Protein AF-0000000067245682 (afdb_homodimer)

Solvent-accessible surface area (backbone atoms only — not comparable to full-atom values): 36539 Å² total; per-residue (Å²): 113,45,65,49,61,21,61,45,42,56,59,50,15,50,51,49,18,65,76,69,72,44,93,45,52,40,82,71,47,39,40,11,41,53,57,55,52,76,47,27,88,77,37,30,82,35,33,30,39,38,40,34,29,79,43,37,65,60,39,44,42,70,62,49,37,69,40,66,43,38,48,68,57,54,39,60,77,37,49,62,69,29,76,57,56,83,74,76,74,77,77,67,74,74,70,70,68,74,68,74,83,74,84,83,72,74,73,80,70,77,62,43,75,66,52,54,52,55,70,75,47,69,88,48,51,49,80,77,67,33,44,48,27,94,87,32,37,29,44,34,36,38,33,38,32,53,51,60,45,47,51,47,46,41,51,50,50,45,26,22,50,50,11,33,9,17,50,70,42,46,51,68,58,24,60,75,66,64,52,64,74,29,36,38,35,36,13,28,56,38,45,58,40,55,66,89,31,85,53,66,36,79,33,41,20,40,50,50,50,40,42,55,50,50,42,15,64,74,55,78,68,42,72,79,88,40,74,47,68,37,15,50,39,41,63,58,48,57,55,49,48,52,53,43,50,51,51,48,38,56,73,70,65,54,88,66,64,92,57,62,91,94,54,74,66,52,92,62,41,76,40,75,31,28,38,39,80,25,36,24,39,22,24,58,69,67,31,81,45,40,39,15,30,35,24,42,78,45,60,32,69,58,78,74,79,55,48,86,88,35,63,41,79,38,59,39,64,36,70,69,53,40,53,52,49,51,53,51,52,52,52,52,50,50,53,53,67,74,94,112,44,66,49,60,22,60,43,43,57,60,51,15,51,53,48,18,64,76,69,73,45,93,46,52,40,82,72,47,39,39,11,40,54,58,55,52,75,47,28,88,80,35,29,83,37,33,31,38,36,40,34,29,79,42,38,66,59,37,43,40,71,61,48,38,69,41,65,42,40,49,68,57,54,39,60,77,36,50,61,68,30,76,58,56,83,74,75,72,75,76,69,74,74,71,70,71,73,66,74,81,72,86,82,73,76,75,78,70,76,65,44,73,70,50,53,53,54,70,74,49,70,87,47,51,48,80,76,66,34,43,47,27,93,88,32,38,29,44,34,37,39,35,37,30,55,52,58,46,46,52,48,47,41,50,48,50,44,26,21,50,49,11,33,10,16,50,69,41,45,52,68,57,24,60,74,67,65,52,63,74,27,35,39,35,37,14,27,55,38,46,58,40,56,67,90,31,85,51,67,37,80,33,40,20,40,49,50,51,41,42,54,50,52,41,15,63,74,55,77,69,42,73,79,86,40,73,46,66,37,15,52,39,40,63,58,46,57,55,50,49,53,52,42,50,52,51,49,38,56,74,71,65,57,89,66,62,92,56,62,90,94,51,76,66,53,93,61,43,76,40,74,32,28,38,40,80,24,38,23,40,21,24,58,69,67,31,83,45,39,39,17,28,36,25,43,77,44,59,31,70,58,79,73,80,56,47,87,89,35,64,39,81,36,59,40,64,35,68,70,52,42,53,50,49,51,54,52,51,52,52,50,49,49,53,54,66,74,96

Radius of gyration: 29.74 Å; Cα contacts (8 Å, |Δi|>4): 1205; chains: 2; bounding box: 59×101×85 Å

Structure (mmCIF, N/CA/C/O backbone):
data_AF-0000000067245682-model_v1
#
loop_
_entity.id
_entity.type
_entity.pdbx_description
1 polymer 'Uncharacterized protein'
#
loop_
_atom_site.group_PDB
_atom_site.id
_atom_site.type_symbol
_atom_site.label_atom_id
_atom_site.label_alt_id
_atom_site.label_comp_id
_atom_site.label_asym_id
_atom_site.label_entity_id
_atom_site.label_seq_id
_atom_site.pdbx_PDB_ins_code
_atom_site.Cartn_x
_atom_site.Cartn_y
_atom_site.Cartn_z
_atom_site.occupancy
_atom_site.B_iso_or_equiv
_atom_site.auth_seq_id
_atom_site.auth_comp_id
_atom_site.auth_asym_id
_atom_site.auth_atom_id
_atom_site.pdbx_PDB_model_num
ATOM 1 N N . MET A 1 1 ? -4.195 25.688 9.648 1 96.44 1 MET A N 1
ATOM 2 C CA . MET A 1 1 ? -3.355 24.516 9.922 1 96.44 1 MET A CA 1
ATOM 3 C C . MET A 1 1 ? -4.008 23.25 9.398 1 96.44 1 MET A C 1
ATOM 5 O O . MET A 1 1 ? -5.18 22.984 9.688 1 96.44 1 MET A O 1
ATOM 9 N N . THR A 1 2 ? -3.344 22.531 8.523 1 95.06 2 THR A N 1
ATOM 10 C CA . THR A 1 2 ? -3.93 21.328 7.926 1 95.06 2 THR A CA 1
ATOM 11 C C . THR A 1 2 ? -2.902 20.203 7.852 1 95.06 2 THR A C 1
ATOM 13 O O . THR A 1 2 ? -1.696 20.453 7.926 1 95.06 2 THR A O 1
ATOM 16 N N . ASN A 1 3 ? -3.389 18.922 7.863 1 94.69 3 ASN A N 1
ATOM 17 C CA . ASN A 1 3 ? -2.541 17.766 7.598 1 94.69 3 ASN A CA 1
ATOM 18 C C . ASN A 1 3 ? -2.436 17.484 6.102 1 94.69 3 ASN A C 1
ATOM 20 O O . ASN A 1 3 ? -1.881 16.469 5.695 1 94.69 3 ASN A O 1
ATOM 24 N N . GLY A 1 4 ? -2.928 18.422 5.324 1 93.62 4 GLY A N 1
ATOM 25 C CA . GLY A 1 4 ? -2.703 18.406 3.887 1 93.62 4 GLY A CA 1
ATOM 26 C C . GLY A 1 4 ? -1.421 19.109 3.479 1 93.62 4 GLY A C 1
ATOM 27 O O . GLY A 1 4 ? -0.753 19.719 4.309 1 93.62 4 GLY A O 1
ATOM 28 N N . GLY A 1 5 ? -1.074 18.953 2.27 1 95.19 5 GLY A N 1
ATOM 29 C CA . GLY A 1 5 ? 0.151 19.562 1.785 1 95.19 5 GLY A CA 1
ATOM 30 C C . GLY A 1 5 ? 0.462 19.219 0.341 1 95.19 5 GLY A C 1
ATOM 31 O O . GLY A 1 5 ? -0.446 19.109 -0.486 1 95.19 5 GLY A O 1
ATOM 32 N N . GLY A 1 6 ? 1.729 19.328 0.054 1 95 6 GLY A N 1
ATOM 33 C CA . GLY A 1 6 ? 2.186 19 -1.289 1 95 6 GLY A CA 1
ATOM 34 C C . GLY A 1 6 ? 2.473 20.219 -2.135 1 95 6 GLY A C 1
ATOM 35 O O . GLY A 1 6 ? 2.916 20.109 -3.279 1 95 6 GLY A O 1
ATOM 36 N N . VAL A 1 7 ? 2.211 21.391 -1.628 1 96.06 7 VAL A N 1
ATOM 37 C CA . VAL A 1 7 ? 2.525 22.672 -2.256 1 96.06 7 VAL A CA 1
ATOM 38 C C . VAL A 1 7 ? 3.148 23.609 -1.229 1 96.06 7 VAL A C 1
ATOM 40 O O . VAL A 1 7 ? 3.021 23.391 -0.022 1 96.06 7 VAL A O 1
ATOM 43 N N . CYS A 1 8 ? 3.803 24.609 -1.748 1 96.56 8 CYS A N 1
ATOM 44 C CA . CYS A 1 8 ? 4.402 25.547 -0.807 1 96.56 8 CYS A CA 1
ATOM 45 C C . CYS A 1 8 ? 3.338 26.391 -0.133 1 96.56 8 CYS A C 1
ATOM 47 O O . CYS A 1 8 ? 2.217 26.516 -0.634 1 96.56 8 CYS A O 1
ATOM 49 N N . GLU A 1 9 ? 3.721 26.984 0.984 1 97.94 9 GLU A N 1
ATOM 50 C CA . GLU A 1 9 ? 2.807 27.812 1.769 1 97.94 9 GLU A CA 1
ATOM 51 C C . GLU A 1 9 ? 2.328 29.016 0.968 1 97.94 9 GLU A C 1
ATOM 53 O O . GLU A 1 9 ? 1.18 29.438 1.104 1 97.94 9 GLU A O 1
ATOM 58 N N . GLU A 1 10 ? 3.166 29.531 0.144 1 97.69 10 GLU A N 1
ATOM 59 C CA . GLU A 1 10 ? 2.807 30.672 -0.69 1 97.69 10 GLU A CA 1
ATOM 60 C C . GLU A 1 10 ? 1.662 30.328 -1.639 1 97.69 10 GLU A C 1
ATOM 62 O O . GLU A 1 10 ? 0.705 31.094 -1.771 1 97.69 10 GLU A O 1
ATOM 67 N N . ARG A 1 11 ? 1.845 29.203 -2.271 1 97 11 ARG A N 1
ATOM 68 C CA . ARG A 1 11 ? 0.814 28.75 -3.203 1 97 11 ARG A CA 1
ATOM 69 C C . ARG A 1 11 ? -0.501 28.484 -2.48 1 97 11 ARG A C 1
ATOM 71 O O . ARG A 1 11 ? -1.572 28.844 -2.977 1 97 11 ARG A O 1
ATOM 78 N N . LYS A 1 12 ? -0.428 27.844 -1.359 1 97.5 12 LYS A N 1
ATOM 79 C CA . LYS A 1 12 ? -1.634 27.547 -0.587 1 97.5 12 LYS A CA 1
ATOM 80 C C . LYS A 1 12 ? -2.287 28.844 -0.092 1 97.5 12 LYS A C 1
ATOM 82 O O . LYS A 1 12 ? -3.516 28.953 -0.087 1 97.5 12 LYS A O 1
ATOM 87 N N . ALA A 1 13 ? -1.499 29.797 0.343 1 98.25 13 ALA A N 1
ATOM 88 C CA . ALA A 1 13 ? -2.014 31.094 0.788 1 98.25 13 ALA A CA 1
ATOM 89 C C . ALA A 1 13 ? -2.76 31.797 -0.338 1 98.25 13 ALA A C 1
ATOM 91 O O . ALA A 1 13 ? -3.832 32.375 -0.118 1 98.25 13 ALA A O 1
ATOM 92 N N . ALA A 1 14 ? -2.16 31.719 -1.49 1 97.94 14 ALA A N 1
ATOM 93 C CA . ALA A 1 14 ? -2.795 32.344 -2.656 1 97.94 14 ALA A CA 1
ATOM 94 C C . ALA A 1 14 ? -4.129 31.672 -2.967 1 97.94 14 ALA A C 1
ATOM 96 O O . ALA A 1 14 ? -5.113 32.344 -3.271 1 97.94 14 ALA A O 1
ATOM 97 N N . GLN A 1 15 ? -4.121 30.375 -2.934 1 96.62 15 GLN A N 1
ATOM 98 C CA . GLN A 1 15 ? -5.344 29.609 -3.176 1 96.62 15 GLN A CA 1
ATOM 99 C C . GLN A 1 15 ? -6.434 29.984 -2.174 1 96.62 15 GLN A C 1
ATOM 101 O O . GLN A 1 15 ? -7.578 30.219 -2.557 1 96.62 15 GLN A O 1
ATOM 106 N N . LEU A 1 16 ? -6.09 30.062 -0.895 1 96.62 16 LEU A N 1
ATOM 107 C CA . LEU A 1 16 ? -7.035 30.406 0.164 1 96.62 16 LEU A CA 1
ATOM 108 C C . LEU A 1 16 ? -7.531 31.844 0.008 1 96.62 16 LEU A C 1
ATOM 110 O O . LEU A 1 16 ? -8.703 32.125 0.242 1 96.62 16 LEU A O 1
ATOM 114 N N . SER A 1 17 ? -6.609 32.688 -0.32 1 97.75 17 SER A N 1
ATOM 115 C CA . SER A 1 17 ? -7 34.094 -0.563 1 97.75 17 SER A CA 1
ATOM 116 C C . SER A 1 17 ? -8.078 34.188 -1.632 1 97.75 17 SER A C 1
ATOM 118 O O . SER A 1 17 ? -9.039 34.938 -1.492 1 97.75 17 SER A O 1
ATOM 120 N N . GLY A 1 18 ? -7.867 33.375 -2.713 1 96.81 18 GLY A N 1
ATOM 121 C CA . GLY A 1 18 ? -8.867 33.312 -3.771 1 96.81 18 GLY A CA 1
ATOM 122 C C . GLY A 1 18 ? -10.211 32.781 -3.303 1 96.81 18 GLY A C 1
ATOM 123 O O . GLY A 1 18 ? -11.25 33.375 -3.6 1 96.81 18 GLY A O 1
ATOM 124 N N . TRP A 1 19 ? -10.258 31.766 -2.566 1 95 19 TRP A N 1
ATOM 125 C CA . TRP A 1 19 ? -11.484 31.109 -2.107 1 95 19 TRP A CA 1
ATOM 126 C C . TRP A 1 19 ? -12.234 32 -1.12 1 95 19 TRP A C 1
ATOM 128 O O . TRP A 1 19 ? -13.469 32.031 -1.137 1 95 19 TRP A O 1
ATOM 138 N N . LEU A 1 20 ? -11.469 32.75 -0.219 1 94.5 20 LEU A N 1
ATOM 139 C CA . LEU A 1 20 ? -12.078 33.438 0.903 1 94.5 20 LEU A CA 1
ATOM 140 C C . LEU A 1 20 ? -12.328 34.906 0.55 1 94.5 20 LEU A C 1
ATOM 142 O O . LEU A 1 20 ? -13.078 35.594 1.244 1 94.5 20 LEU A O 1
ATOM 146 N N . GLY A 1 21 ? -11.641 35.406 -0.443 1 96.5 21 GLY A N 1
ATOM 147 C CA . GLY A 1 21 ? -11.797 36.781 -0.841 1 96.5 21 GLY A CA 1
ATOM 148 C C . GLY A 1 21 ? -11.047 37.75 0.056 1 96.5 21 GLY A C 1
ATOM 149 O O . GLY A 1 21 ? -11.375 38.938 0.115 1 96.5 21 GLY A O 1
ATOM 150 N N . ILE A 1 22 ? -10.211 37.281 0.839 1 96.56 22 ILE A N 1
ATOM 151 C CA . ILE A 1 22 ? -9.359 38.094 1.705 1 96.56 22 ILE A CA 1
ATOM 152 C C . ILE A 1 22 ? -7.898 37.688 1.525 1 96.56 22 ILE A C 1
ATOM 154 O O . ILE A 1 22 ? -7.609 36.562 1.057 1 96.56 22 ILE A O 1
ATOM 158 N N . ARG A 1 23 ? -7.051 38.625 1.912 1 95.81 23 ARG A N 1
ATOM 159 C CA . ARG A 1 23 ? -5.629 38.312 1.807 1 95.81 23 ARG A CA 1
ATOM 160 C C . ARG A 1 23 ? -5.195 37.344 2.906 1 95.81 23 ARG A C 1
ATOM 162 O O . ARG A 1 23 ? -5.375 37.625 4.094 1 95.81 23 ARG A O 1
ATOM 169 N N . VAL A 1 24 ? -4.684 36.25 2.52 1 97.06 24 VAL A N 1
ATOM 170 C CA . VAL A 1 24 ? -4.066 35.281 3.426 1 97.06 24 VAL A CA 1
ATOM 171 C C . VAL A 1 24 ? -2.555 35.25 3.197 1 97.06 24 VAL A C 1
ATOM 173 O O . VAL A 1 24 ? -2.094 35 2.084 1 97.06 24 VAL A O 1
ATOM 176 N N . ALA A 1 25 ? -1.785 35.562 4.207 1 97 25 ALA A N 1
ATOM 177 C CA . ALA A 1 25 ? -0.329 35.531 4.105 1 97 25 ALA A CA 1
ATOM 178 C C . ALA A 1 25 ? 0.223 34.125 4.258 1 97 25 ALA A C 1
ATOM 180 O O . ALA A 1 25 ? -0.365 33.312 4.957 1 97 25 ALA A O 1
ATOM 181 N N . PRO A 1 26 ? 1.391 33.844 3.625 1 97.19 26 PRO A N 1
ATOM 182 C CA . PRO A 1 26 ? 2.012 32.531 3.781 1 97.19 26 PRO A CA 1
ATOM 183 C C . PRO A 1 26 ? 2.271 32.156 5.242 1 97.19 26 PRO A C 1
ATOM 185 O O . PRO A 1 26 ? 2.195 31 5.617 1 97.19 26 PRO A O 1
ATOM 188 N N . SER A 1 27 ? 2.488 33.188 6.055 1 96.75 27 SER A N 1
ATOM 189 C CA . SER A 1 27 ? 2.771 32.969 7.469 1 96.75 27 SER A CA 1
ATOM 190 C C . SER A 1 27 ? 1.518 32.531 8.219 1 96.75 27 SER A C 1
ATOM 192 O O . SER A 1 27 ? 1.599 32.094 9.367 1 96.75 27 SER A O 1
ATOM 194 N N . GLN A 1 28 ? 0.375 32.562 7.523 1 97.06 28 GLN A N 1
ATOM 195 C CA . GLN A 1 28 ? -0.885 32.156 8.125 1 97.06 28 GLN A CA 1
ATOM 196 C C . GLN A 1 28 ? -1.254 30.734 7.715 1 97.06 28 GLN A C 1
ATOM 198 O O . GLN A 1 28 ? -2.342 30.25 8.031 1 97.06 28 GLN A O 1
ATOM 203 N N . VAL A 1 29 ? -0.302 30.094 6.992 1 98.06 29 VAL A N 1
ATOM 204 C CA . VAL A 1 29 ? -0.563 28.75 6.477 1 98.06 29 VAL A CA 1
ATOM 205 C C . VAL A 1 29 ? 0.421 27.766 7.094 1 98.06 29 VAL A C 1
ATOM 207 O O . VAL A 1 29 ? 1.637 27.953 7.016 1 98.06 29 VAL A O 1
ATOM 210 N N . ILE A 1 30 ? -0.106 26.781 7.746 1 98.25 30 ILE A N 1
ATOM 211 C CA . ILE A 1 30 ? 0.69 25.656 8.234 1 98.25 30 ILE A CA 1
ATOM 212 C C . ILE A 1 30 ? 0.212 24.359 7.586 1 98.25 30 ILE A C 1
ATOM 214 O O . ILE A 1 30 ? -0.896 23.891 7.859 1 98.25 30 ILE A O 1
ATOM 218 N N . LEU A 1 31 ? 1.032 23.812 6.738 1 98.25 31 LEU A N 1
ATOM 219 C CA . LEU A 1 31 ? 0.759 22.547 6.086 1 98.25 31 LEU A CA 1
ATOM 220 C C . LEU A 1 31 ? 1.403 21.391 6.855 1 98.25 31 LEU A C 1
ATOM 222 O O . LEU A 1 31 ? 2.172 21.609 7.793 1 98.25 31 LEU A O 1
ATOM 226 N N . SER A 1 32 ? 1.135 20.141 6.422 1 97.5 32 SER A N 1
ATOM 227 C CA . SER A 1 32 ? 1.608 18.969 7.137 1 97.5 32 SER A CA 1
ATOM 228 C C . SER A 1 32 ? 3.131 18.953 7.227 1 97.5 32 SER A C 1
ATOM 230 O O . SER A 1 32 ? 3.695 18.453 8.203 1 97.5 32 SER A O 1
ATOM 232 N N . HIS A 1 33 ? 3.795 19.5 6.219 1 98.25 33 HIS A N 1
ATOM 233 C CA . HIS A 1 33 ? 5.25 19.422 6.141 1 98.25 33 HIS A CA 1
ATOM 234 C C . HIS A 1 33 ? 5.891 20.719 6.617 1 98.25 33 HIS A C 1
ATOM 236 O O . HIS A 1 33 ? 7.117 20.812 6.727 1 98.25 33 HIS A O 1
ATOM 242 N N . THR A 1 34 ? 5.121 21.828 6.945 1 98.5 34 THR A N 1
ATOM 243 C CA . THR A 1 34 ? 5.668 23.109 7.367 1 98.5 34 THR A CA 1
ATOM 244 C C . THR A 1 34 ? 6.559 22.938 8.594 1 98.5 34 THR A C 1
ATOM 246 O O . THR A 1 34 ? 7.668 23.469 8.648 1 98.5 34 THR A O 1
ATOM 249 N N . PRO A 1 35 ? 6.133 22.109 9.562 1 98 35 PRO A N 1
ATOM 250 C CA . PRO A 1 35 ? 6.973 21.953 10.758 1 98 35 PRO A CA 1
ATOM 251 C C . PRO A 1 35 ? 8.305 21.281 10.461 1 98 35 PRO A C 1
ATOM 253 O O . PRO A 1 35 ? 9.234 21.359 11.266 1 98 35 PRO A O 1
ATOM 256 N N . MET A 1 36 ? 8.422 20.594 9.367 1 97.88 36 MET A N 1
ATOM 257 C CA . MET A 1 36 ? 9.656 19.906 9 1 97.88 36 MET A CA 1
ATOM 258 C C . MET A 1 36 ? 10.773 20.906 8.695 1 97.88 36 MET A C 1
ATOM 260 O O . MET A 1 36 ? 11.945 20.531 8.625 1 97.88 36 MET A O 1
ATOM 264 N N . ARG A 1 37 ? 10.453 22.203 8.602 1 96.88 37 ARG A N 1
ATOM 265 C CA . ARG A 1 37 ? 11.469 23.234 8.445 1 96.88 37 ARG A CA 1
ATOM 266 C C . ARG A 1 37 ? 12.477 23.188 9.594 1 96.88 37 ARG A C 1
ATOM 268 O O . ARG A 1 37 ? 13.641 23.547 9.414 1 96.88 37 ARG A O 1
ATOM 275 N N . ASP A 1 38 ? 12.008 22.688 10.695 1 96.31 38 ASP A N 1
ATOM 276 C CA . ASP A 1 38 ? 12.859 22.594 11.883 1 96.31 38 ASP A CA 1
ATOM 277 C C . ASP A 1 38 ? 13.961 21.562 11.688 1 96.31 38 ASP A C 1
ATOM 279 O O . ASP A 1 38 ? 14.938 21.531 12.445 1 96.31 38 ASP A O 1
ATOM 283 N N . LEU A 1 39 ? 13.875 20.703 10.688 1 97.44 39 LEU A N 1
ATOM 284 C CA . LEU A 1 39 ? 14.859 19.656 10.438 1 97.44 39 LEU A CA 1
ATOM 285 C C . LEU A 1 39 ? 15.984 20.172 9.547 1 97.44 39 LEU A C 1
ATOM 287 O O . LEU A 1 39 ? 17.031 19.531 9.438 1 97.44 39 LEU A O 1
ATOM 291 N N . VAL A 1 40 ? 15.844 21.312 8.984 1 97.12 40 VAL A N 1
ATOM 292 C CA . VAL A 1 40 ? 16.703 21.781 7.902 1 97.12 40 VAL A CA 1
ATOM 293 C C . VAL A 1 40 ? 18.125 22.016 8.43 1 97.12 40 VAL A C 1
ATOM 295 O O . VAL A 1 40 ? 19.094 21.641 7.781 1 97.12 40 VAL A O 1
ATOM 298 N N . PRO A 1 41 ? 18.312 22.609 9.617 1 96.81 41 PRO A N 1
ATOM 299 C CA . PRO A 1 41 ? 19.688 22.812 10.102 1 96.81 41 PRO A CA 1
ATOM 300 C C . PRO A 1 41 ? 20.5 21.516 10.164 1 96.81 41 PRO A C 1
ATOM 302 O O . PRO A 1 41 ? 21.703 21.531 9.891 1 96.81 41 PRO A O 1
ATOM 305 N N . GLN A 1 42 ? 19.844 20.438 10.414 1 96.06 42 GLN A N 1
ATOM 306 C CA . GLN A 1 42 ? 20.531 19.141 10.539 1 96.06 42 GLN A CA 1
ATOM 307 C C . GLN A 1 42 ? 20.641 18.453 9.188 1 96.06 42 GLN A C 1
ATOM 309 O O . GLN A 1 42 ? 21.547 17.641 8.977 1 96.06 42 GLN A O 1
ATOM 314 N N . LEU A 1 43 ? 19.781 18.781 8.258 1 97.44 43 LEU A N 1
ATOM 315 C CA . LEU A 1 43 ? 19.641 17.969 7.055 1 97.44 43 LEU A CA 1
ATOM 316 C C . LEU A 1 43 ? 20.125 18.734 5.824 1 97.44 43 LEU A C 1
ATOM 318 O O . LEU A 1 43 ? 20.156 18.172 4.723 1 97.44 43 LEU A O 1
ATOM 322 N N . ALA A 1 44 ? 20.562 19.922 5.965 1 94.19 44 ALA A N 1
ATOM 323 C CA . ALA A 1 44 ? 20.859 20.812 4.844 1 94.19 44 ALA A CA 1
ATOM 324 C C . ALA A 1 44 ? 21.875 20.172 3.891 1 94.19 44 ALA A C 1
ATOM 326 O O . ALA A 1 44 ? 21.766 20.328 2.672 1 94.19 44 ALA A O 1
ATOM 327 N N . GLU A 1 45 ? 22.812 19.422 4.406 1 93.62 45 GLU A N 1
ATOM 328 C CA . GLU A 1 45 ? 23.859 18.859 3.559 1 93.62 45 GLU A CA 1
ATOM 329 C C . GLU A 1 45 ? 23.766 17.328 3.504 1 93.62 45 GLU A C 1
ATOM 331 O O . GLU A 1 45 ? 24.609 16.672 2.893 1 93.62 45 GLU A O 1
ATOM 336 N N . ALA A 1 46 ? 22.781 16.844 4.121 1 96.62 46 ALA A N 1
ATOM 337 C CA . ALA A 1 46 ? 22.594 15.391 4.145 1 96.62 46 ALA A CA 1
ATOM 338 C C . ALA A 1 46 ? 21.719 14.93 2.984 1 96.62 46 ALA A C 1
ATOM 340 O O . ALA A 1 46 ? 20.766 15.617 2.605 1 96.62 46 ALA A O 1
ATOM 341 N N . PRO A 1 47 ? 22.031 13.742 2.393 1 97.81 47 PRO A N 1
ATOM 342 C CA . PRO A 1 47 ? 21.141 13.203 1.361 1 97.81 47 PRO A CA 1
ATOM 343 C C . PRO A 1 47 ? 19.766 12.859 1.897 1 97.81 47 PRO A C 1
ATOM 345 O O . PRO A 1 47 ? 19.641 12.125 2.881 1 97.81 47 PRO A O 1
ATOM 348 N N . VAL A 1 48 ? 18.75 13.445 1.266 1 98.5 48 VAL A N 1
ATOM 349 C CA . VAL A 1 48 ? 17.375 13.25 1.727 1 98.5 48 VAL A CA 1
ATOM 350 C C . VAL A 1 48 ? 16.531 12.695 0.589 1 98.5 48 VAL A C 1
ATOM 352 O O . VAL A 1 48 ? 16.609 13.172 -0.545 1 98.5 48 VAL A O 1
ATOM 355 N N . LEU A 1 49 ? 15.773 11.648 0.865 1 98.62 49 LEU A N 1
ATOM 356 C CA . LEU A 1 49 ? 14.758 11.133 -0.043 1 98.62 49 LEU A CA 1
ATOM 357 C C . LEU A 1 49 ? 13.375 11.656 0.338 1 98.62 49 LEU A C 1
ATOM 359 O O . LEU A 1 49 ? 12.93 11.477 1.476 1 98.62 49 LEU A O 1
ATOM 363 N N . VAL A 1 50 ? 12.719 12.32 -0.587 1 98.62 50 VAL A N 1
ATOM 364 C CA . VAL A 1 50 ? 11.383 12.82 -0.279 1 98.62 50 VAL A CA 1
ATOM 365 C C . VAL A 1 50 ? 10.336 12.016 -1.044 1 98.62 50 VAL A C 1
ATOM 367 O O . VAL A 1 50 ? 10.594 11.555 -2.158 1 98.62 50 VAL A O 1
ATOM 370 N N . SER A 1 51 ? 9.203 11.773 -0.427 1 98.56 51 SER A N 1
ATOM 371 C CA . SER A 1 51 ? 8.047 11.062 -0.965 1 98.56 51 SER A CA 1
ATOM 372 C C . SER A 1 51 ? 6.773 11.891 -0.814 1 98.56 51 SER A C 1
ATOM 374 O O . SER A 1 51 ? 6.586 12.57 0.196 1 98.56 51 SER A O 1
ATOM 376 N N . GLY A 1 52 ? 5.902 11.789 -1.8 1 98.19 52 GLY A N 1
ATOM 377 C CA . GLY A 1 52 ? 4.629 12.492 -1.751 1 98.19 52 GLY A CA 1
ATOM 378 C C . GLY A 1 52 ? 4.199 13.039 -3.098 1 98.19 52 GLY A C 1
ATOM 379 O O . GLY A 1 52 ? 5.035 13.297 -3.967 1 98.19 52 GLY A O 1
ATOM 380 N N . ARG A 1 53 ? 2.965 13.297 -3.238 1 96.5 53 ARG A N 1
ATOM 381 C CA . ARG A 1 53 ? 2.404 13.891 -4.445 1 96.5 53 ARG A CA 1
ATOM 382 C C . ARG A 1 53 ? 2.604 15.398 -4.457 1 96.5 53 ARG A C 1
ATOM 384 O O . ARG A 1 53 ? 3.008 15.984 -3.449 1 96.5 53 ARG A O 1
ATOM 391 N N . GLY A 1 54 ? 2.361 15.969 -5.625 1 94.38 54 GLY A N 1
ATOM 392 C CA . GLY A 1 54 ? 2.516 17.406 -5.77 1 94.38 54 GLY A CA 1
ATOM 393 C C . GLY A 1 54 ? 3.955 17.828 -5.996 1 94.38 54 GLY A C 1
ATOM 394 O O . GLY A 1 54 ? 4.715 17.125 -6.664 1 94.38 54 GLY A O 1
ATOM 395 N N . ASP A 1 55 ? 4.293 19 -5.387 1 95.94 55 ASP A N 1
ATOM 396 C CA . ASP A 1 55 ? 5.602 19.609 -5.629 1 95.94 55 ASP A CA 1
ATOM 397 C C . ASP A 1 55 ? 6.488 19.5 -4.391 1 95.94 55 ASP A C 1
ATOM 399 O O . ASP A 1 55 ? 7.148 20.469 -4.008 1 95.94 55 ASP A O 1
ATOM 403 N N . VAL A 1 56 ? 6.453 18.297 -3.779 1 97.81 56 VAL A N 1
ATOM 404 C CA . VAL A 1 56 ? 7.121 18.188 -2.486 1 97.81 56 VAL A CA 1
ATOM 405 C C . VAL A 1 56 ? 8.625 18.359 -2.664 1 97.81 56 VAL A C 1
ATOM 407 O O . VAL A 1 56 ? 9.32 18.812 -1.749 1 97.81 56 VAL A O 1
ATOM 410 N N . LEU A 1 57 ? 9.141 17.984 -3.869 1 96.56 57 LEU A N 1
ATOM 411 C CA . LEU A 1 57 ? 10.562 18.203 -4.125 1 96.56 57 LEU A CA 1
ATOM 412 C C . LEU A 1 57 ? 10.898 19.688 -4.078 1 96.56 57 LEU A C 1
ATOM 414 O O . LEU A 1 57 ? 11.867 20.094 -3.434 1 96.56 57 LEU A O 1
ATOM 418 N N . ALA A 1 58 ? 10.125 20.484 -4.746 1 96.81 58 ALA A N 1
ATOM 419 C CA . ALA A 1 58 ? 10.312 21.938 -4.738 1 96.81 58 ALA A CA 1
ATOM 420 C C . ALA A 1 58 ? 10.125 22.5 -3.336 1 96.81 58 ALA A C 1
ATOM 422 O O . ALA A 1 58 ? 10.828 23.438 -2.936 1 96.81 58 ALA A O 1
ATOM 423 N N . VAL A 1 59 ? 9.148 21.984 -2.613 1 98.12 59 VAL A N 1
ATOM 424 C CA . VAL A 1 59 ? 8.898 22.406 -1.242 1 98.12 59 VAL A CA 1
ATOM 425 C C . VAL A 1 59 ? 10.125 22.141 -0.379 1 98.12 59 VAL A C 1
ATOM 427 O O . VAL A 1 59 ? 10.578 23.031 0.355 1 98.12 59 VAL A O 1
ATOM 430 N N . ALA A 1 60 ? 10.695 20.922 -0.479 1 98 60 ALA A N 1
ATOM 431 C CA . ALA A 1 60 ? 11.875 20.547 0.295 1 98 60 ALA A CA 1
ATOM 432 C C . ALA A 1 60 ? 13.055 21.469 -0.021 1 98 60 ALA A C 1
ATOM 434 O O . ALA A 1 60 ? 13.75 21.922 0.886 1 98 60 ALA A O 1
ATOM 435 N N . ARG A 1 61 ? 13.234 21.734 -1.266 1 96.69 61 ARG A N 1
ATOM 436 C CA . ARG A 1 61 ? 14.305 22.641 -1.676 1 96.69 61 ARG A CA 1
ATOM 437 C C . ARG A 1 61 ? 14.055 24.047 -1.149 1 96.69 61 ARG A C 1
ATOM 439 O O . ARG A 1 61 ? 14.992 24.719 -0.707 1 96.69 61 ARG A O 1
ATOM 446 N N . GLY A 1 62 ? 12.828 24.438 -1.208 1 97.12 62 GLY A N 1
ATOM 447 C CA . GLY A 1 62 ? 12.461 25.75 -0.69 1 97.12 62 GLY A CA 1
ATOM 448 C C . GLY A 1 62 ? 12.734 25.891 0.795 1 97.12 62 GLY A C 1
ATOM 449 O O . GLY A 1 62 ? 13.008 27 1.272 1 97.12 62 GLY A O 1
ATOM 450 N N . TYR A 1 63 ? 12.594 24.797 1.527 1 97.44 63 TYR A N 1
ATOM 451 C CA . TYR A 1 63 ? 12.891 24.828 2.955 1 97.44 63 TYR A CA 1
ATOM 452 C C . TYR A 1 63 ? 14.391 24.953 3.199 1 97.44 63 TYR A C 1
ATOM 454 O O . TYR A 1 63 ? 14.812 25.391 4.273 1 97.44 63 TYR A O 1
ATOM 462 N N . GLY A 1 64 ? 15.219 24.531 2.23 1 97.25 64 GLY A N 1
ATOM 463 C CA . GLY A 1 64 ? 16.656 24.641 2.385 1 97.25 64 GLY A CA 1
ATOM 464 C C . GLY A 1 64 ? 17.391 23.312 2.266 1 97.25 64 GLY A C 1
ATOM 465 O O . GLY A 1 64 ? 18.578 23.234 2.537 1 97.25 64 GLY A O 1
ATOM 466 N N . LEU A 1 65 ? 16.703 22.266 1.805 1 96.81 65 LEU A N 1
ATOM 467 C CA . LEU A 1 65 ? 17.359 20.969 1.59 1 96.81 65 LEU A CA 1
ATOM 468 C C . LEU A 1 65 ? 18.031 20.922 0.223 1 96.81 65 LEU A C 1
ATOM 470 O O . LEU A 1 65 ? 17.359 21.016 -0.809 1 96.81 65 LEU A O 1
ATOM 474 N N . GLY A 1 66 ? 19.344 20.75 0.235 1 93.31 66 GLY A N 1
ATOM 475 C CA . GLY A 1 66 ? 20.109 20.859 -0.997 1 93.31 66 GLY A CA 1
ATOM 476 C C . GLY A 1 66 ? 20.328 19.531 -1.689 1 93.31 66 GLY A C 1
ATOM 477 O O . GLY A 1 66 ? 20.375 19.469 -2.92 1 93.31 66 GLY A O 1
ATOM 478 N N . ARG A 1 67 ? 20.5 18.484 -0.964 1 95.88 67 ARG A N 1
ATOM 479 C CA . ARG A 1 67 ? 20.75 17.156 -1.511 1 95.88 67 ARG A CA 1
ATOM 480 C C . ARG A 1 67 ? 19.516 16.281 -1.396 1 95.88 67 ARG A C 1
ATOM 482 O O . ARG A 1 67 ? 19.484 15.352 -0.586 1 95.88 67 ARG A O 1
ATOM 489 N N . VAL A 1 68 ? 18.594 16.594 -2.297 1 96.44 68 VAL A N 1
ATOM 490 C CA . VAL A 1 68 ? 17.281 15.977 -2.158 1 96.44 68 VAL A CA 1
ATOM 491 C C . VAL A 1 68 ? 16.922 15.25 -3.451 1 96.44 68 VAL A C 1
ATOM 493 O O . VAL A 1 68 ? 17.219 15.727 -4.547 1 96.44 68 VAL A O 1
ATOM 496 N N . LEU A 1 69 ? 16.344 14.086 -3.221 1 95.5 69 LEU A N 1
ATOM 497 C CA . LEU A 1 69 ? 15.891 13.203 -4.293 1 95.5 69 LEU A CA 1
ATOM 498 C C . LEU A 1 69 ? 14.461 12.734 -4.047 1 95.5 69 LEU A C 1
ATOM 500 O O . LEU A 1 69 ? 14.094 12.414 -2.914 1 95.5 69 LEU A O 1
ATOM 504 N N . HIS A 1 70 ? 13.633 12.773 -5.113 1 97.38 70 HIS A N 1
ATOM 505 C CA . HIS A 1 70 ? 12.266 12.289 -4.984 1 97.38 70 HIS A CA 1
ATOM 506 C C . HIS A 1 70 ? 12.172 10.805 -5.344 1 97.38 70 HIS A C 1
ATOM 508 O O . HIS A 1 70 ? 12.875 10.336 -6.238 1 97.38 70 HIS A O 1
ATOM 514 N N . THR A 1 71 ? 11.227 10.07 -4.742 1 97.94 71 THR A N 1
ATOM 515 C CA . THR A 1 71 ? 11.039 8.656 -5.02 1 97.94 71 THR A CA 1
ATOM 516 C C . THR A 1 71 ? 10.766 8.422 -6.5 1 97.94 71 THR A C 1
ATOM 518 O O . THR A 1 71 ? 11.195 7.41 -7.066 1 97.94 71 THR A O 1
ATOM 521 N N . ARG A 1 72 ? 10.094 9.32 -7.148 1 95.94 72 ARG A N 1
ATOM 522 C CA . ARG A 1 72 ? 9.852 9.211 -8.578 1 95.94 72 ARG A CA 1
ATOM 523 C C . ARG A 1 72 ? 11.164 9.227 -9.359 1 95.94 72 ARG A C 1
ATOM 525 O O . ARG A 1 72 ? 11.336 8.461 -10.312 1 95.94 72 ARG A O 1
ATOM 532 N N . GLN A 1 73 ? 12.016 10.133 -8.977 1 95.38 73 GLN A N 1
ATOM 533 C CA . GLN A 1 73 ? 13.32 10.219 -9.625 1 95.38 73 GLN A CA 1
ATOM 534 C C . GLN A 1 73 ? 14.148 8.961 -9.375 1 95.38 73 GLN A C 1
ATOM 536 O O . GLN A 1 73 ? 14.812 8.461 -10.281 1 95.38 73 GLN A O 1
ATOM 541 N N . LEU A 1 74 ? 14.117 8.508 -8.133 1 97.06 74 LEU A N 1
ATOM 542 C CA . LEU A 1 74 ? 14.852 7.305 -7.762 1 97.06 74 LEU A CA 1
ATOM 543 C C . LEU A 1 74 ? 14.344 6.094 -8.531 1 97.06 74 LEU A C 1
ATOM 545 O O . LEU A 1 74 ? 15.133 5.32 -9.086 1 97.06 74 LEU A O 1
ATOM 549 N N . GLY A 1 75 ? 12.992 5.918 -8.578 1 96.69 75 GLY A N 1
ATOM 550 C CA . GLY A 1 75 ? 12.398 4.828 -9.336 1 96.69 75 GLY A CA 1
ATOM 551 C C . GLY A 1 75 ? 12.742 4.871 -10.812 1 96.69 75 GLY A C 1
ATOM 552 O O . GLY A 1 75 ? 13.016 3.834 -11.422 1 96.69 75 GLY A O 1
ATOM 553 N N . ARG A 1 76 ? 12.711 6.051 -11.344 1 94.81 76 ARG A N 1
ATOM 554 C CA . ARG A 1 76 ? 13.047 6.227 -12.758 1 94.81 76 ARG A CA 1
ATOM 555 C C . ARG A 1 76 ? 14.492 5.828 -13.023 1 94.81 76 ARG A C 1
ATOM 557 O O . ARG A 1 76 ? 14.805 5.293 -14.094 1 94.81 76 ARG A O 1
ATOM 564 N N . ALA A 1 77 ? 15.352 6.133 -12.125 1 94.62 77 ALA A N 1
ATOM 565 C CA . ALA A 1 77 ? 16.766 5.82 -12.273 1 94.62 77 ALA A CA 1
ATOM 566 C C . ALA A 1 77 ? 17.016 4.32 -12.141 1 94.62 77 ALA A C 1
ATOM 568 O O . ALA A 1 77 ? 18.047 3.814 -12.594 1 94.62 77 ALA A O 1
ATOM 569 N N . MET A 1 78 ? 16.156 3.549 -11.453 1 94.94 78 MET A N 1
ATOM 570 C CA . MET A 1 78 ? 16.266 2.107 -11.242 1 94.94 78 MET A CA 1
ATOM 571 C C . MET A 1 78 ? 14.93 1.413 -11.5 1 94.94 78 MET A C 1
ATOM 573 O O . MET A 1 78 ? 14.344 0.829 -10.586 1 94.94 78 MET A O 1
ATOM 577 N N . PRO A 1 79 ? 14.539 1.366 -12.703 1 94.69 79 PRO A N 1
ATOM 578 C CA . PRO A 1 79 ? 13.188 0.88 -13 1 94.69 79 PRO A CA 1
ATOM 579 C C . PRO A 1 79 ? 12.961 -0.559 -12.539 1 94.69 79 PRO A C 1
ATOM 581 O O . PRO A 1 79 ? 11.836 -0.936 -12.203 1 94.69 79 PRO A O 1
ATOM 584 N N . ALA A 1 80 ? 14.031 -1.392 -12.477 1 97.19 80 ALA A N 1
ATOM 585 C CA . ALA A 1 80 ? 13.898 -2.771 -12.016 1 97.19 80 ALA A CA 1
ATOM 586 C C . ALA A 1 80 ? 13.516 -2.822 -10.539 1 97.19 80 ALA A C 1
ATOM 588 O O . ALA A 1 80 ? 13.031 -3.846 -10.055 1 97.19 80 ALA A O 1
ATOM 589 N N . ALA A 1 81 ? 13.75 -1.704 -9.797 1 97.94 81 ALA A N 1
ATOM 590 C CA . ALA A 1 81 ? 13.445 -1.641 -8.367 1 97.94 81 ALA A CA 1
ATOM 591 C C . ALA A 1 81 ? 11.938 -1.549 -8.133 1 97.94 81 ALA A C 1
ATOM 593 O O . ALA A 1 81 ? 11.453 -1.882 -7.047 1 97.94 81 ALA A O 1
ATOM 594 N N . THR A 1 82 ? 11.203 -1.085 -9.109 1 98 82 THR A N 1
ATOM 595 C CA . THR A 1 82 ? 9.758 -0.902 -8.984 1 98 82 THR A CA 1
ATOM 596 C C . THR A 1 82 ? 9.039 -1.432 -10.219 1 98 82 THR A C 1
ATOM 598 O O . THR A 1 82 ? 8.43 -0.662 -10.969 1 98 82 THR A O 1
ATOM 601 N N . PRO A 1 83 ? 9 -2.736 -10.344 1 97 83 PRO A N 1
ATOM 602 C CA . PRO A 1 83 ? 8.555 -3.363 -11.586 1 97 83 PRO A CA 1
ATOM 603 C C . PRO A 1 83 ? 7.074 -3.121 -11.875 1 97 83 PRO A C 1
ATOM 605 O O . PRO A 1 83 ? 6.613 -3.338 -13 1 97 83 PRO A O 1
ATOM 608 N N . PHE A 1 84 ? 6.277 -2.666 -10.922 1 96.62 84 PHE A N 1
ATOM 609 C CA . PHE A 1 84 ? 4.852 -2.475 -11.156 1 96.62 84 PHE A CA 1
ATOM 610 C C . PHE A 1 84 ? 4.539 -1.003 -11.398 1 96.62 84 PHE A C 1
ATOM 612 O O . PHE A 1 84 ? 3.377 -0.633 -11.586 1 96.62 84 PHE A O 1
ATOM 619 N N . SER A 1 85 ? 5.559 -0.181 -11.32 1 95.56 85 SER A N 1
ATOM 620 C CA . SER A 1 85 ? 5.391 1.253 -11.531 1 95.56 85 SER A CA 1
ATOM 621 C C . SER A 1 85 ? 5.875 1.668 -12.914 1 95.56 85 SER A C 1
ATOM 623 O O . SER A 1 85 ? 6.781 1.045 -13.477 1 95.56 85 SER A O 1
ATOM 625 N N . SER A 1 86 ? 5.258 2.699 -13.484 1 91.5 86 SER A N 1
ATOM 626 C CA . SER A 1 86 ? 5.648 3.236 -14.781 1 91.5 86 SER A CA 1
ATOM 627 C C . SER A 1 86 ? 6.227 4.641 -14.648 1 91.5 86 SER A C 1
ATOM 629 O O . SER A 1 86 ? 5.828 5.402 -13.766 1 91.5 86 SER A O 1
ATOM 631 N N . TYR A 1 87 ? 7.16 4.926 -15.516 1 92.38 87 TYR A N 1
ATOM 632 C CA . TYR A 1 87 ? 7.809 6.23 -15.531 1 92.38 87 TYR A CA 1
ATOM 633 C C . TYR A 1 87 ? 7.77 6.848 -16.922 1 92.38 87 TYR A C 1
ATOM 635 O O . TYR A 1 87 ? 8.781 6.883 -17.625 1 92.38 87 TYR A O 1
ATOM 643 N N . PRO A 1 88 ? 6.59 7.305 -17.266 1 83.06 88 PRO A N 1
ATOM 644 C CA . PRO A 1 88 ? 6.484 7.902 -18.609 1 83.06 88 PRO A CA 1
ATOM 645 C C . PRO A 1 88 ? 7.363 9.141 -18.766 1 83.06 88 PRO A C 1
ATOM 647 O O . PRO A 1 88 ? 7.668 9.82 -17.781 1 83.06 88 PRO A O 1
ATOM 650 N N . PRO A 1 89 ? 7.805 9.234 -20 1 76.56 89 PRO A N 1
ATOM 651 C CA . PRO A 1 89 ? 8.602 10.445 -20.25 1 76.56 89 PRO A CA 1
ATOM 652 C C . PRO A 1 89 ? 7.82 11.727 -20 1 76.56 89 PRO A C 1
ATOM 654 O O . PRO A 1 89 ? 6.59 11.734 -20.094 1 76.56 89 PRO A O 1
ATOM 657 N N . PRO A 1 90 ? 8.523 12.672 -19.453 1 59.19 90 PRO A N 1
ATOM 658 C CA . PRO A 1 90 ? 7.801 13.938 -19.281 1 59.19 90 PRO A CA 1
ATOM 659 C C . PRO A 1 90 ? 7.094 14.391 -20.547 1 59.19 90 PRO A C 1
ATOM 661 O O . PRO A 1 90 ? 7.582 14.133 -21.656 1 59.19 90 PRO A O 1
ATOM 664 N N . ALA A 1 91 ? 5.781 14.547 -20.5 1 50.75 91 ALA A N 1
ATOM 665 C CA . ALA A 1 91 ? 5.086 15.062 -21.672 1 50.75 91 ALA A CA 1
ATOM 666 C C . ALA A 1 91 ? 5.879 16.188 -22.328 1 50.75 91 ALA A C 1
ATOM 668 O O . ALA A 1 91 ? 6.305 17.125 -21.641 1 50.75 91 ALA A O 1
ATOM 669 N N . SER A 1 92 ? 6.598 15.961 -23.312 1 41.75 92 SER A N 1
ATOM 670 C CA . SER A 1 92 ? 7.09 17.109 -24.062 1 41.75 92 SER A CA 1
ATOM 671 C C . SER A 1 92 ? 6 18.156 -24.234 1 41.75 92 SER A C 1
ATOM 673 O O . SER A 1 92 ? 4.863 17.844 -24.578 1 41.75 92 SER A O 1
ATOM 675 N N . ALA A 1 93 ? 5.949 19.25 -23.609 1 32.88 93 ALA A N 1
ATOM 676 C CA . ALA A 1 93 ? 5.184 20.328 -24.203 1 32.88 93 ALA A CA 1
ATOM 677 C C . ALA A 1 93 ? 5.312 20.312 -25.734 1 32.88 93 ALA A C 1
ATOM 679 O O . ALA A 1 93 ? 6.414 20.484 -26.266 1 32.88 93 ALA A O 1
ATOM 680 N N . ALA A 1 94 ? 4.57 19.609 -26.438 1 33.72 94 ALA A N 1
ATOM 681 C CA . ALA A 1 94 ? 4.469 19.891 -27.859 1 33.72 94 ALA A CA 1
ATOM 682 C C . ALA A 1 94 ? 4.723 21.375 -28.141 1 33.72 94 ALA A C 1
ATOM 684 O O . ALA A 1 94 ? 3.949 22.234 -27.719 1 33.72 94 ALA A O 1
ATOM 685 N N . GLN A 1 95 ? 5.945 21.891 -28.094 1 28.8 95 GLN A N 1
ATOM 686 C CA . GLN A 1 95 ? 6.285 23.172 -28.719 1 28.8 95 GLN A CA 1
ATOM 687 C C . GLN A 1 95 ? 5.43 23.406 -29.969 1 28.8 95 GLN A C 1
ATOM 689 O O . GLN A 1 95 ? 5.594 22.734 -30.984 1 28.8 95 GLN A O 1
ATOM 694 N N . GLY A 1 96 ? 4.227 23.625 -29.719 1 27.27 96 GLY A N 1
ATOM 695 C CA . GLY A 1 96 ? 3.473 24.234 -30.812 1 27.27 96 GLY A CA 1
ATOM 696 C C . GLY A 1 96 ? 4.23 25.328 -31.516 1 27.27 96 GLY A C 1
ATOM 697 O O . GLY A 1 96 ? 3.633 26.125 -32.25 1 27.27 96 GLY A O 1
ATOM 698 N N . ALA A 1 97 ? 5.316 25.812 -30.922 1 28.66 97 ALA A N 1
ATOM 699 C CA . ALA A 1 97 ? 5.711 26.891 -31.812 1 28.66 97 ALA A CA 1
ATOM 700 C C . ALA A 1 97 ? 6.152 26.344 -33.156 1 28.66 97 ALA A C 1
ATOM 702 O O . ALA A 1 97 ? 6.93 25.391 -33.25 1 28.66 97 ALA A O 1
ATOM 703 N N . ALA A 1 98 ? 5.359 26.562 -34.156 1 29.42 98 ALA A N 1
ATOM 704 C CA . ALA A 1 98 ? 5.605 26.5 -35.594 1 29.42 98 ALA A CA 1
ATOM 705 C C . ALA A 1 98 ? 7.039 26.906 -35.906 1 29.42 98 ALA A C 1
ATOM 707 O O . ALA A 1 98 ? 7.406 28.062 -35.781 1 29.42 98 ALA A O 1
ATOM 708 N N . ALA A 1 99 ? 8.047 26.203 -35.656 1 26.61 99 ALA A N 1
ATOM 709 C CA . ALA A 1 99 ? 9.258 26.656 -36.344 1 26.61 99 ALA A CA 1
ATOM 710 C C . ALA A 1 99 ? 9.023 26.844 -37.844 1 26.61 99 ALA A C 1
ATOM 712 O O . ALA A 1 99 ? 8.336 26.031 -38.469 1 26.61 99 ALA A O 1
ATOM 713 N N . PRO A 1 100 ? 9.258 28.016 -38.281 1 26.25 100 PRO A N 1
ATOM 714 C CA . PRO A 1 100 ? 9.172 28.141 -39.75 1 26.25 100 PRO A CA 1
ATOM 715 C C . PRO A 1 100 ? 9.891 27 -40.469 1 26.25 100 PRO A C 1
ATOM 717 O O . PRO A 1 100 ? 10.797 26.375 -39.906 1 26.25 100 PRO A O 1
ATOM 720 N N . ALA A 1 101 ? 9.5 26.625 -41.625 1 28.64 101 ALA A N 1
ATOM 721 C CA . ALA A 1 101 ? 9.852 25.641 -42.656 1 28.64 101 ALA A CA 1
ATOM 722 C C . ALA A 1 101 ? 11.359 25.656 -42.938 1 28.64 101 ALA A C 1
ATOM 724 O O . ALA A 1 101 ? 11.805 25.188 -43.969 1 28.64 101 ALA A O 1
ATOM 725 N N . ALA A 1 102 ? 12.195 26.375 -42.094 1 24.64 102 ALA A N 1
ATOM 726 C CA . ALA A 1 102 ? 13.352 26.422 -42.969 1 24.64 102 ALA A CA 1
ATOM 727 C C . ALA A 1 102 ? 13.773 25.016 -43.406 1 24.64 102 ALA A C 1
ATOM 729 O O . ALA A 1 102 ? 13.398 24.031 -42.75 1 24.64 102 ALA A O 1
ATOM 730 N N . ALA A 1 103 ? 15.07 25 -43.969 1 24.34 103 ALA A N 1
ATOM 731 C CA . ALA A 1 103 ? 15.844 24.266 -44.969 1 24.34 103 ALA A CA 1
ATOM 732 C C . ALA A 1 103 ? 16.203 22.875 -44.469 1 24.34 103 ALA A C 1
ATOM 734 O O . ALA A 1 103 ? 16.344 22.656 -43.25 1 24.34 103 ALA A O 1
ATOM 735 N N . ALA A 1 104 ? 16.25 21.922 -45.375 1 27.44 104 ALA A N 1
ATOM 736 C CA . ALA A 1 104 ? 16.312 20.5 -45.75 1 27.44 104 ALA A CA 1
ATOM 737 C C . ALA A 1 104 ? 17.391 19.781 -44.938 1 27.44 104 ALA A C 1
ATOM 739 O O . ALA A 1 104 ? 17.281 18.578 -44.688 1 27.44 104 ALA A O 1
ATOM 740 N N . SER A 1 105 ? 18.641 20.328 -44.938 1 26.62 105 SER A N 1
ATOM 741 C CA . SER A 1 105 ? 19.688 19.344 -45.219 1 26.62 105 SER A CA 1
ATOM 742 C C . SER A 1 105 ? 20.078 18.578 -43.969 1 26.62 105 SER A C 1
ATOM 744 O O . SER A 1 105 ? 20.984 17.734 -44 1 26.62 105 SER A O 1
ATOM 746 N N . VAL A 1 106 ? 19.75 19.078 -42.75 1 27.27 106 VAL A N 1
ATOM 747 C CA . VAL A 1 106 ? 20.812 18.547 -41.906 1 27.27 106 VAL A CA 1
ATOM 748 C C . VAL A 1 106 ? 20.625 17.031 -41.719 1 27.27 106 VAL A C 1
ATOM 750 O O . VAL A 1 106 ? 19.484 16.547 -41.719 1 27.27 106 VAL A O 1
ATOM 753 N N . PRO A 1 107 ? 21.703 16.266 -41.75 1 30.33 107 PRO A N 1
ATOM 754 C CA . PRO A 1 107 ? 21.828 14.805 -41.688 1 30.33 107 PRO A CA 1
ATOM 755 C C . PRO A 1 107 ? 21.188 14.211 -40.438 1 30.33 107 PRO A C 1
ATOM 757 O O . PRO A 1 107 ? 21.078 14.891 -39.406 1 30.33 107 PRO A O 1
ATOM 760 N N . GLU A 1 108 ? 20.266 13.336 -40.688 1 32.53 108 GLU A N 1
ATOM 761 C CA . GLU A 1 108 ? 19.453 12.469 -39.812 1 32.53 108 GLU A CA 1
ATOM 762 C C . GLU A 1 108 ? 20.281 11.938 -38.656 1 32.53 108 GLU A C 1
ATOM 764 O O . GLU A 1 108 ? 21.109 11.039 -38.812 1 32.53 108 GLU A O 1
ATOM 769 N N . SER A 1 109 ? 20.844 12.969 -37.875 1 34.34 109 SER A N 1
ATOM 770 C CA . SER A 1 109 ? 21.594 12.398 -36.781 1 34.34 109 SER A CA 1
ATOM 771 C C . SER A 1 109 ? 20.766 11.391 -36 1 34.34 109 SER A C 1
ATOM 773 O O . SER A 1 109 ? 19.562 11.609 -35.75 1 34.34 109 SER A O 1
ATOM 775 N N . ASN A 1 110 ? 21.062 10.227 -36.281 1 33 110 ASN A N 1
ATOM 776 C CA . ASN A 1 110 ? 20.672 8.984 -35.594 1 33 110 ASN A CA 1
ATOM 777 C C . ASN A 1 110 ? 20.625 9.156 -34.094 1 33 110 ASN A C 1
ATOM 779 O O . ASN A 1 110 ? 21.594 8.867 -33.406 1 33 110 ASN A O 1
ATOM 783 N N . ILE A 1 111 ? 20.047 10.234 -33.719 1 35.72 111 ILE A N 1
ATOM 784 C CA . ILE A 1 111 ? 19.891 10.344 -32.25 1 35.72 111 ILE A CA 1
ATOM 785 C C . ILE A 1 111 ? 19.172 9.109 -31.719 1 35.72 111 ILE A C 1
ATOM 787 O O . ILE A 1 111 ? 18.031 8.828 -32.125 1 35.72 111 ILE A O 1
ATOM 791 N N . THR A 1 112 ? 19.953 8.148 -31.438 1 32.59 112 THR A N 1
ATOM 792 C CA . THR A 1 112 ? 19.406 6.926 -30.859 1 32.59 112 THR A CA 1
ATOM 793 C C . THR A 1 112 ? 18.469 7.246 -29.703 1 32.59 112 THR A C 1
ATOM 795 O O . THR A 1 112 ? 18.562 8.32 -29.109 1 32.59 112 THR A O 1
ATOM 798 N N . ALA A 1 113 ? 17.484 6.453 -29.484 1 34.03 113 ALA A N 1
ATOM 799 C CA . ALA A 1 113 ? 16.469 6.527 -28.438 1 34.03 113 ALA A CA 1
ATOM 800 C C . ALA A 1 113 ? 17.094 6.844 -27.094 1 34.03 113 ALA A C 1
ATOM 802 O O . ALA A 1 113 ? 16.453 7.434 -26.219 1 34.03 113 ALA A O 1
ATOM 803 N N . ALA A 1 114 ? 18.25 6.281 -26.875 1 34.56 114 ALA A N 1
ATOM 804 C CA . ALA A 1 114 ? 19.062 6.582 -25.703 1 34.56 114 ALA A CA 1
ATOM 805 C C . ALA A 1 114 ? 19.5 8.039 -25.688 1 34.56 114 ALA A C 1
ATOM 807 O O . ALA A 1 114 ? 19.484 8.695 -24.641 1 34.56 114 ALA A O 1
ATOM 808 N N . ALA A 1 115 ? 19.984 8.539 -26.875 1 35.03 115 ALA A N 1
ATOM 809 C CA . ALA A 1 115 ? 20.5 9.898 -26.969 1 35.03 115 ALA A CA 1
ATOM 810 C C . ALA A 1 115 ? 19.391 10.938 -26.797 1 35.03 115 ALA A C 1
ATOM 812 O O . ALA A 1 115 ? 19.609 11.977 -26.172 1 35.03 115 ALA A O 1
ATOM 813 N N . ALA A 1 116 ? 18.312 10.742 -27.453 1 34.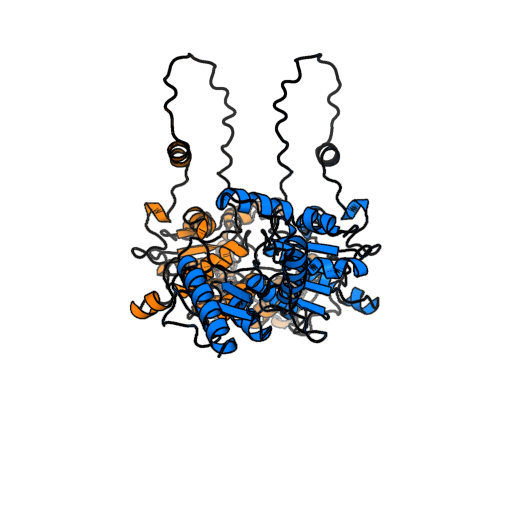62 116 ALA A N 1
ATOM 814 C CA . ALA A 1 116 ? 17.188 11.664 -27.344 1 34.62 116 ALA A CA 1
ATOM 815 C C . ALA A 1 116 ? 16.594 11.641 -25.938 1 34.62 116 ALA A C 1
ATOM 817 O O . ALA A 1 116 ? 16.172 12.672 -25.422 1 34.62 116 ALA A O 1
ATOM 818 N N . ALA A 1 117 ? 16.516 10.406 -25.328 1 37.47 117 ALA A N 1
ATOM 819 C CA . ALA A 1 117 ? 16.125 10.336 -23.922 1 37.47 117 ALA A CA 1
ATOM 820 C C . ALA A 1 117 ? 17.094 11.086 -23.031 1 37.47 117 ALA A C 1
ATOM 822 O O . ALA A 1 117 ? 16.719 11.633 -22 1 37.47 117 ALA A O 1
ATOM 823 N N . ALA A 1 118 ? 18.328 11.156 -23.438 1 39 118 ALA A N 1
ATOM 824 C CA . ALA A 1 118 ? 19.438 11.844 -22.766 1 39 118 ALA A CA 1
ATOM 825 C C . ALA A 1 118 ? 19.25 13.359 -22.828 1 39 118 ALA A C 1
ATOM 827 O O . ALA A 1 118 ? 19.703 14.078 -21.938 1 39 118 ALA A O 1
ATOM 828 N N . GLN A 1 119 ? 18.875 13.805 -23.969 1 38.25 119 GLN A N 1
ATOM 829 C CA . GLN A 1 119 ? 18.891 15.25 -24.156 1 38.25 119 GLN A CA 1
ATOM 830 C C . GLN A 1 119 ? 17.891 15.938 -23.219 1 38.25 119 GLN A C 1
ATOM 832 O O . GLN A 1 119 ? 18.141 17.062 -22.766 1 38.25 119 GLN A O 1
ATOM 837 N N . PHE A 1 120 ? 16.578 15.422 -23.125 1 38.69 120 PHE A N 1
ATOM 838 C CA . PHE A 1 120 ? 15.578 16.156 -22.359 1 38.69 120 PHE A CA 1
ATOM 839 C C . PHE A 1 120 ? 15.422 15.57 -20.953 1 38.69 120 PHE A C 1
ATOM 841 O O . PHE A 1 120 ? 14.438 15.836 -20.266 1 38.69 120 PHE A O 1
ATOM 848 N N . ALA A 1 121 ? 16.266 14.617 -20.625 1 48.75 121 ALA A N 1
ATOM 849 C CA . ALA A 1 121 ? 16.172 13.883 -19.359 1 48.75 121 ALA A CA 1
ATOM 850 C C . ALA A 1 121 ? 16.516 14.781 -18.188 1 48.75 121 ALA A C 1
ATOM 852 O O . ALA A 1 121 ? 17.562 15.414 -18.156 1 48.75 121 ALA A O 1
ATOM 853 N N . GLU A 1 122 ? 15.508 15.391 -17.453 1 58 122 GLU A N 1
ATOM 854 C CA . GLU A 1 122 ? 15.719 16.078 -16.172 1 58 122 GLU A CA 1
ATOM 855 C C . GLU A 1 122 ? 16.891 15.469 -15.414 1 58 122 GLU A C 1
ATOM 857 O O . GLU A 1 122 ? 17.141 14.258 -15.5 1 58 122 GLU A O 1
ATOM 862 N N . PRO A 1 123 ? 17.859 16.312 -15.07 1 66.38 123 PRO A N 1
ATOM 863 C CA . PRO A 1 123 ? 18.969 15.797 -14.258 1 66.38 123 PRO A CA 1
ATOM 864 C C . PRO A 1 123 ? 18.5 14.805 -13.195 1 66.38 123 PRO A C 1
ATOM 866 O O . PRO A 1 123 ? 17.422 14.984 -12.602 1 66.38 123 PRO A O 1
ATOM 869 N N . CYS A 1 124 ? 19.016 13.617 -13.344 1 75.88 124 CYS A N 1
ATOM 870 C CA . CYS A 1 124 ? 18.766 12.57 -12.367 1 75.88 124 CYS A CA 1
ATOM 871 C C . CYS A 1 124 ? 19.797 12.594 -11.25 1 75.88 124 CYS A C 1
ATOM 873 O O . CYS A 1 124 ? 20.953 12.258 -11.469 1 75.88 124 CYS A O 1
ATOM 875 N N . PRO A 1 125 ? 19.359 13.07 -10.086 1 79.5 125 PRO A N 1
ATOM 876 C CA . PRO A 1 125 ? 20.312 13.227 -8.984 1 79.5 125 PRO A CA 1
ATOM 877 C C . PRO A 1 125 ? 21.016 11.922 -8.625 1 79.5 125 PRO A C 1
ATOM 879 O O . PRO A 1 125 ? 22.125 11.945 -8.07 1 79.5 125 PRO A O 1
ATOM 882 N N . VAL A 1 126 ? 20.5 10.852 -8.914 1 81.94 126 VAL A N 1
ATOM 883 C CA . VAL A 1 126 ? 21.156 9.57 -8.648 1 81.94 126 VAL A CA 1
ATOM 884 C C . VAL A 1 126 ? 22.406 9.438 -9.516 1 81.94 126 VAL A C 1
ATOM 886 O O . VAL A 1 126 ? 23.484 9.133 -9.008 1 81.94 126 VAL A O 1
ATOM 889 N N . ARG A 1 127 ? 22.234 9.812 -10.75 1 76.56 127 ARG A N 1
ATOM 890 C CA . ARG A 1 127 ? 23.328 9.648 -11.703 1 76.56 127 ARG A CA 1
ATOM 891 C C . ARG A 1 127 ? 24.344 10.789 -11.578 1 76.56 127 ARG A C 1
ATOM 893 O O . ARG A 1 127 ? 25.547 10.57 -11.688 1 76.56 127 ARG A O 1
ATOM 900 N N . HIS A 1 128 ? 23.812 11.992 -11.266 1 81.69 128 HIS A N 1
ATOM 901 C CA . HIS A 1 128 ? 24.656 13.18 -11.359 1 81.69 128 HIS A CA 1
ATOM 902 C C . HIS A 1 128 ? 25.281 13.523 -10.008 1 81.69 128 HIS A C 1
ATOM 904 O O . HIS A 1 128 ? 26.406 14.016 -9.945 1 81.69 128 HIS A O 1
ATOM 910 N N . LEU A 1 129 ? 24.5 13.219 -8.977 1 83.5 129 LEU A N 1
ATOM 911 C CA . LEU A 1 129 ? 25 13.602 -7.656 1 83.5 129 LEU A CA 1
ATOM 912 C C . LEU A 1 129 ? 25.344 12.375 -6.824 1 83.5 129 LEU A C 1
ATOM 914 O O . LEU A 1 129 ? 25.844 12.492 -5.703 1 83.5 129 LEU A O 1
ATOM 918 N N . GLY A 1 130 ? 25.141 11.234 -7.324 1 90.12 130 GLY A N 1
ATOM 919 C CA . GLY A 1 130 ? 25.453 9.992 -6.641 1 90.12 130 GLY A CA 1
ATOM 920 C C . GLY A 1 130 ? 24.562 9.727 -5.449 1 90.12 130 GLY A C 1
ATOM 921 O O . GLY A 1 130 ? 24.938 8.984 -4.535 1 90.12 130 GLY A O 1
ATOM 922 N N . LEU A 1 131 ? 23.438 10.383 -5.426 1 94.44 131 LEU A N 1
ATOM 923 C CA . LEU A 1 131 ? 22.531 10.188 -4.297 1 94.44 131 LEU A CA 1
ATOM 924 C C . LEU A 1 131 ? 21.969 8.766 -4.289 1 94.44 131 LEU A C 1
ATOM 926 O O . LEU A 1 131 ? 21.703 8.195 -5.348 1 94.44 131 LEU A O 1
ATOM 930 N N . ALA A 1 132 ? 21.797 8.195 -3.096 1 96.19 132 ALA A N 1
ATOM 931 C CA . ALA A 1 132 ? 21.266 6.855 -2.879 1 96.19 132 ALA A CA 1
ATOM 932 C C . ALA A 1 132 ? 22.234 5.785 -3.365 1 96.19 132 ALA A C 1
ATOM 934 O O . ALA A 1 132 ? 21.812 4.734 -3.857 1 96.19 132 ALA A O 1
ATOM 935 N N . THR A 1 133 ? 23.547 6.117 -3.375 1 94.69 133 THR A N 1
ATOM 936 C CA . THR A 1 133 ? 24.625 5.199 -3.707 1 94.69 133 THR A CA 1
ATOM 937 C C . THR A 1 133 ? 25.578 5.039 -2.529 1 94.69 133 THR A C 1
ATOM 939 O O . THR A 1 133 ? 25.391 5.645 -1.474 1 94.69 133 THR A O 1
ATOM 942 N N . GLU A 1 134 ? 26.609 4.254 -2.783 1 94 134 GLU A N 1
ATOM 943 C CA . GLU A 1 134 ? 27.609 4.055 -1.744 1 94 134 GLU A CA 1
ATOM 944 C C . GLU A 1 134 ? 28.328 5.359 -1.415 1 94 134 GLU A C 1
ATOM 946 O O . GLU A 1 134 ? 28.75 5.57 -0.278 1 94 134 GLU A O 1
ATOM 951 N N . GLU A 1 135 ? 28.359 6.25 -2.346 1 92.75 135 GLU A N 1
ATOM 952 C CA . GLU A 1 135 ? 29.062 7.52 -2.18 1 92.75 135 GLU A CA 1
ATOM 953 C C . GLU A 1 135 ? 28.25 8.484 -1.31 1 92.75 135 GLU A C 1
ATOM 955 O O . GLU A 1 135 ? 28.828 9.25 -0.527 1 92.75 135 GLU A O 1
ATOM 960 N N . ALA A 1 136 ? 26.953 8.445 -1.468 1 95.81 136 ALA A N 1
ATOM 961 C CA . ALA A 1 136 ? 26.078 9.336 -0.718 1 95.81 136 ALA A CA 1
ATOM 962 C C . ALA A 1 136 ? 24.781 8.633 -0.315 1 95.81 136 ALA A C 1
ATOM 964 O O . ALA A 1 136 ? 23.719 8.922 -0.858 1 95.81 136 ALA A O 1
ATOM 965 N N . PRO A 1 137 ? 24.891 7.758 0.718 1 97.25 137 PRO A N 1
ATOM 966 C CA . PRO A 1 137 ? 23.703 7.047 1.18 1 97.25 137 PRO A CA 1
ATOM 967 C C . PRO A 1 137 ? 22.641 7.98 1.746 1 97.25 137 PRO A C 1
ATOM 969 O O . PRO A 1 137 ? 22.969 8.984 2.381 1 97.25 137 PRO A O 1
ATOM 972 N N . ILE A 1 138 ? 21.422 7.691 1.481 1 98.56 138 ILE A N 1
ATOM 973 C CA . ILE A 1 138 ? 20.312 8.477 2.02 1 98.56 138 ILE A CA 1
ATOM 974 C C . ILE A 1 138 ? 20.391 8.492 3.545 1 98.56 138 ILE A C 1
ATOM 976 O O . ILE A 1 138 ? 20.516 7.445 4.18 1 98.56 138 ILE A O 1
ATOM 980 N N . HIS A 1 139 ? 20.328 9.656 4.039 1 98.31 139 HIS A N 1
ATOM 981 C CA . HIS A 1 139 ? 20.375 9.859 5.48 1 98.31 139 HIS A CA 1
ATOM 982 C C . HIS A 1 139 ? 18.984 9.844 6.094 1 98.31 139 HIS A C 1
ATOM 984 O O . HIS A 1 139 ? 18.781 9.25 7.156 1 98.31 139 HIS A O 1
ATOM 990 N N . THR A 1 140 ? 18.047 10.453 5.461 1 98.81 140 THR A N 1
ATOM 991 C CA . THR A 1 140 ? 16.688 10.648 5.98 1 98.81 140 THR A CA 1
ATOM 992 C C . THR A 1 140 ? 15.664 10.539 4.859 1 98.81 140 THR A C 1
ATOM 994 O O . THR A 1 140 ? 15.875 11.055 3.762 1 98.81 140 THR A O 1
ATOM 997 N N . VAL A 1 141 ? 14.578 9.82 5.152 1 98.88 141 VAL A N 1
ATOM 998 C CA . VAL A 1 141 ? 13.406 9.805 4.285 1 98.88 141 VAL A CA 1
ATOM 999 C C . VAL A 1 141 ? 12.32 10.711 4.867 1 98.88 141 VAL A C 1
ATOM 1001 O O . VAL A 1 141 ? 11.945 10.57 6.039 1 98.88 141 VAL A O 1
ATOM 1004 N N . LEU A 1 142 ? 11.875 11.664 4.086 1 98.88 142 LEU A N 1
ATOM 1005 C CA . LEU A 1 142 ? 10.758 12.531 4.465 1 98.88 142 LEU A CA 1
ATOM 1006 C C . LEU A 1 142 ? 9.531 12.242 3.604 1 98.88 142 LEU A C 1
ATOM 1008 O O . LEU A 1 142 ? 9.539 12.523 2.402 1 98.88 142 LEU A O 1
ATOM 1012 N N . VAL A 1 143 ? 8.508 11.68 4.191 1 98.88 143 VAL A N 1
ATOM 1013 C CA . VAL A 1 143 ? 7.215 11.586 3.514 1 98.88 143 VAL A CA 1
ATOM 1014 C C . VAL A 1 143 ? 6.41 12.867 3.764 1 98.88 143 VAL A C 1
ATOM 1016 O O . VAL A 1 143 ? 5.828 13.039 4.836 1 98.88 143 VAL A O 1
ATOM 1019 N N . MET A 1 144 ? 6.336 13.695 2.783 1 98.75 144 MET A N 1
ATOM 1020 C CA . MET A 1 144 ? 5.918 15.078 3 1 98.75 144 MET A CA 1
ATOM 1021 C C . MET A 1 144 ? 4.453 15.273 2.621 1 98.75 144 MET A C 1
ATOM 1023 O O . MET A 1 144 ? 3.836 16.266 2.998 1 98.75 144 MET A O 1
ATOM 1027 N N . ALA A 1 145 ? 3.912 14.422 1.79 1 98.25 145 ALA A N 1
ATOM 1028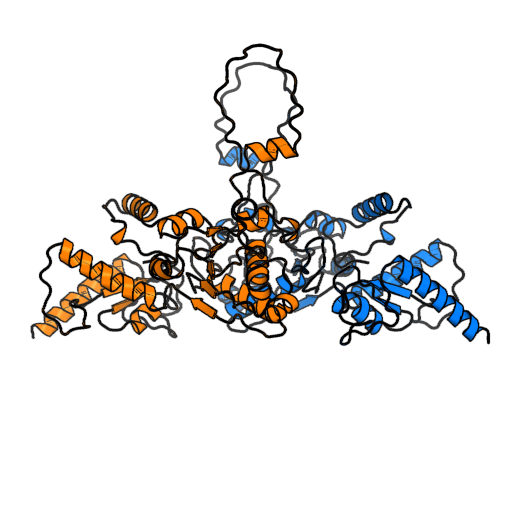 C CA . ALA A 1 145 ? 2.504 14.352 1.408 1 98.25 145 ALA A CA 1
ATOM 1029 C C . ALA A 1 145 ? 2.113 12.922 1.028 1 98.25 145 ALA A C 1
ATOM 1031 O O . ALA A 1 145 ? 2.971 12.039 0.945 1 98.25 145 ALA A O 1
ATOM 1032 N N . ASP A 1 146 ? 0.822 12.695 0.842 1 98 146 ASP A N 1
ATOM 1033 C CA . ASP A 1 146 ? 0.378 11.383 0.382 1 98 146 ASP A CA 1
ATOM 1034 C C . ASP A 1 146 ? 1.021 11.023 -0.955 1 98 146 ASP A C 1
ATOM 1036 O O . ASP A 1 146 ? 0.957 11.797 -1.911 1 98 146 ASP A O 1
ATOM 1040 N N . PRO A 1 147 ? 1.626 9.82 -1.015 1 97.94 147 PRO A N 1
ATOM 1041 C CA . PRO A 1 147 ? 2.23 9.438 -2.295 1 97.94 147 PRO A CA 1
ATOM 1042 C C . PRO A 1 147 ? 1.189 9.164 -3.377 1 97.94 147 PRO A C 1
ATOM 1044 O O . PRO A 1 147 ? 0.078 8.719 -3.072 1 97.94 147 PRO A O 1
ATOM 1047 N N . ASP A 1 148 ? 1.561 9.367 -4.648 1 94.81 148 ASP A N 1
ATOM 1048 C CA . ASP A 1 148 ? 0.674 9.078 -5.77 1 94.81 148 ASP A CA 1
ATOM 1049 C C . ASP A 1 148 ? 0.896 7.66 -6.289 1 94.81 148 ASP A C 1
ATOM 1051 O O . ASP A 1 148 ? 0.138 7.176 -7.133 1 94.81 148 ASP A O 1
ATOM 1055 N N . ASP A 1 149 ? 1.913 7.035 -5.863 1 97.69 149 ASP A N 1
ATOM 1056 C CA . ASP A 1 149 ? 2.221 5.637 -6.152 1 97.69 149 ASP A CA 1
ATOM 1057 C C . ASP A 1 149 ? 2.686 4.906 -4.895 1 97.69 149 ASP A C 1
ATOM 1059 O O . ASP A 1 149 ? 3.871 4.93 -4.559 1 97.69 149 ASP A O 1
ATOM 1063 N N . TRP A 1 150 ? 1.722 4.207 -4.273 1 98.75 150 TRP A N 1
ATOM 1064 C CA . TRP A 1 150 ? 1.991 3.58 -2.982 1 98.75 150 TRP A CA 1
ATOM 1065 C C . TRP A 1 150 ? 2.996 2.441 -3.129 1 98.75 150 TRP A C 1
ATOM 1067 O O . TRP A 1 150 ? 3.811 2.207 -2.234 1 98.75 150 TRP A O 1
ATOM 1077 N N . TYR A 1 151 ? 2.953 1.69 -4.242 1 98.62 151 TYR A N 1
ATOM 1078 C CA . TYR A 1 151 ? 3.895 0.595 -4.445 1 98.62 151 TYR A CA 1
ATOM 1079 C C . TYR A 1 151 ? 5.32 1.118 -4.57 1 98.62 151 TYR A C 1
ATOM 1081 O O . TYR A 1 151 ? 6.211 0.693 -3.828 1 98.62 151 TYR A O 1
ATOM 1089 N N . ARG A 1 152 ? 5.531 2.041 -5.461 1 98.31 152 ARG A N 1
ATOM 1090 C CA . ARG A 1 152 ? 6.859 2.605 -5.691 1 98.31 152 ARG A CA 1
ATOM 1091 C C . ARG A 1 152 ? 7.465 3.127 -4.395 1 98.31 152 ARG A C 1
ATOM 1093 O O . ARG A 1 152 ? 8.594 2.773 -4.043 1 98.31 152 ARG A O 1
ATOM 1100 N N . ASP A 1 153 ? 6.688 3.951 -3.74 1 98.81 153 ASP A N 1
ATOM 1101 C CA . ASP A 1 153 ? 7.23 4.641 -2.576 1 98.81 153 ASP A CA 1
ATOM 1102 C C . ASP A 1 153 ? 7.484 3.664 -1.429 1 98.81 153 ASP A C 1
ATOM 1104 O O . ASP A 1 153 ? 8.508 3.75 -0.748 1 98.81 153 ASP A O 1
ATOM 1108 N N . ALA A 1 154 ? 6.562 2.729 -1.201 1 98.88 154 ALA A N 1
ATOM 1109 C CA . ALA A 1 154 ? 6.762 1.743 -0.141 1 98.88 154 ALA A CA 1
ATOM 1110 C C . ALA A 1 154 ? 7.973 0.863 -0.429 1 98.88 154 ALA A C 1
ATOM 1112 O O . ALA A 1 154 ? 8.789 0.608 0.46 1 98.88 154 ALA A O 1
ATOM 1113 N N . GLN A 1 155 ? 8.055 0.372 -1.707 1 98.81 155 GLN A N 1
ATOM 1114 C CA . GLN A 1 155 ? 9.172 -0.476 -2.119 1 98.81 155 GLN A CA 1
ATOM 1115 C C . GLN A 1 155 ? 10.508 0.231 -1.911 1 98.81 155 GLN A C 1
ATOM 1117 O O . GLN A 1 155 ? 11.422 -0.328 -1.306 1 98.81 155 GLN A O 1
ATOM 1122 N N . LEU A 1 156 ? 10.617 1.468 -2.34 1 98.81 156 LEU A N 1
ATOM 1123 C CA . LEU A 1 156 ? 11.875 2.197 -2.311 1 98.81 156 LEU A CA 1
ATOM 1124 C C . LEU A 1 156 ? 12.234 2.611 -0.887 1 98.81 156 LEU A C 1
ATOM 1126 O O . LEU A 1 156 ? 13.406 2.598 -0.507 1 98.81 156 LEU A O 1
ATOM 1130 N N . ILE A 1 157 ? 11.227 3.006 -0.117 1 98.94 157 ILE A N 1
ATOM 1131 C CA . ILE A 1 157 ? 11.477 3.367 1.274 1 98.94 157 ILE A CA 1
ATOM 1132 C C . ILE A 1 157 ? 12.023 2.158 2.033 1 98.94 157 ILE A C 1
ATOM 1134 O O . ILE A 1 157 ? 13.016 2.264 2.754 1 98.94 157 ILE A O 1
ATOM 1138 N N . CYS A 1 158 ? 11.453 0.98 1.818 1 98.81 158 CYS A N 1
ATOM 1139 C CA . CYS A 1 158 ? 11.922 -0.225 2.49 1 98.81 158 CYS A CA 1
ATOM 1140 C C . CYS A 1 158 ? 13.32 -0.604 2.012 1 98.81 158 CYS A C 1
ATOM 1142 O O . CYS A 1 158 ? 14.133 -1.099 2.793 1 98.81 158 CYS A O 1
ATOM 1144 N N . ASP A 1 159 ? 13.562 -0.37 0.718 1 98.56 159 ASP A N 1
ATOM 1145 C CA . ASP A 1 159 ? 14.898 -0.628 0.187 1 98.56 159 ASP A CA 1
ATOM 1146 C C . ASP A 1 159 ? 15.938 0.25 0.874 1 98.56 159 ASP A C 1
ATOM 1148 O O . ASP A 1 159 ? 17 -0.237 1.286 1 98.56 159 ASP A O 1
ATOM 1152 N N . VAL A 1 160 ? 15.625 1.52 0.988 1 98.56 160 VAL A N 1
ATOM 1153 C CA . VAL A 1 160 ? 16.531 2.496 1.575 1 98.56 160 VAL A CA 1
ATOM 1154 C C . VAL A 1 160 ? 16.734 2.186 3.057 1 98.56 160 VAL A C 1
ATOM 1156 O O . VAL A 1 160 ? 17.859 2.248 3.559 1 98.56 160 VAL A O 1
ATOM 1159 N N . LEU A 1 161 ? 15.688 1.844 3.754 1 98.69 161 LEU A N 1
ATOM 1160 C CA . LEU A 1 161 ? 15.766 1.523 5.176 1 98.69 161 LEU A CA 1
ATOM 1161 C C . LEU A 1 161 ? 16.609 0.276 5.406 1 98.69 161 LEU A C 1
ATOM 1163 O O . LEU A 1 161 ? 17.547 0.29 6.219 1 98.69 161 LEU A O 1
ATOM 1167 N N . SER A 1 162 ? 16.359 -0.788 4.664 1 97.69 162 SER A N 1
ATOM 1168 C CA . SER A 1 162 ? 17.016 -2.062 4.898 1 97.69 162 SER A CA 1
ATOM 1169 C C . SER A 1 162 ? 18.453 -2.041 4.379 1 97.69 162 SER A C 1
ATOM 1171 O O . SER A 1 162 ? 19.312 -2.791 4.855 1 97.69 162 SER A O 1
ATOM 1173 N N . GLY A 1 163 ? 18.719 -1.177 3.387 1 97.69 163 GLY A N 1
ATOM 1174 C CA . GLY A 1 163 ? 20.047 -1.055 2.803 1 97.69 163 GLY A CA 1
ATOM 1175 C C . GLY A 1 163 ? 20.875 0.064 3.416 1 97.69 163 GLY A C 1
ATOM 1176 O O . GLY A 1 163 ? 21.922 0.423 2.893 1 97.69 163 GLY A O 1
ATOM 1177 N N . ALA A 1 164 ? 20.375 0.629 4.496 1 97.81 164 ALA A N 1
ATOM 1178 C CA . ALA A 1 164 ? 21.047 1.721 5.199 1 97.81 164 ALA A CA 1
ATOM 1179 C C . ALA A 1 164 ? 21.406 2.852 4.238 1 97.81 164 ALA A C 1
ATOM 1181 O O . ALA A 1 164 ? 22.562 3.283 4.18 1 97.81 164 ALA A O 1
ATOM 1182 N N . GLY A 1 165 ? 20.438 3.242 3.473 1 98.12 165 GLY A N 1
ATOM 1183 C CA . GLY A 1 165 ? 20.578 4.418 2.633 1 98.12 165 GLY A CA 1
ATOM 1184 C C . GLY A 1 165 ? 20.875 4.086 1.182 1 98.12 165 GLY A C 1
ATOM 1185 O O . GLY A 1 165 ? 20.766 4.949 0.309 1 98.12 165 GLY A O 1
ATOM 1186 N N . VAL A 1 166 ? 21.234 2.869 0.861 1 97.69 166 VAL A N 1
ATOM 1187 C CA . VAL A 1 166 ? 21.547 2.416 -0.491 1 97.69 166 VAL A CA 1
ATOM 1188 C C . VAL A 1 166 ? 20.516 1.365 -0.929 1 97.69 166 VAL A C 1
ATOM 1190 O O . VAL A 1 166 ? 20.547 0.228 -0.454 1 97.69 166 VAL A O 1
ATOM 1193 N N . PRO A 1 167 ? 19.625 1.687 -1.907 1 97.75 167 PRO A N 1
ATOM 1194 C CA . PRO A 1 167 ? 18.484 0.82 -2.246 1 97.75 167 PRO A CA 1
ATOM 1195 C C . PRO A 1 167 ? 18.922 -0.582 -2.666 1 97.75 167 PRO A C 1
ATOM 1197 O O . PRO A 1 167 ? 18.266 -1.567 -2.316 1 97.75 167 PRO A O 1
ATOM 1200 N N . ALA A 1 168 ? 20.094 -0.74 -3.309 1 96.5 168 ALA A N 1
ATOM 1201 C CA . ALA A 1 168 ? 20.5 -2.016 -3.889 1 96.5 168 ALA A CA 1
ATOM 1202 C C . ALA A 1 168 ? 21.344 -2.82 -2.896 1 96.5 168 ALA A C 1
ATOM 1204 O O . ALA A 1 168 ? 21.656 -3.986 -3.143 1 96.5 168 ALA A O 1
ATOM 1205 N N . ARG A 1 169 ? 21.656 -2.209 -1.782 1 96.5 169 ARG A N 1
ATOM 1206 C CA . ARG A 1 169 ? 22.5 -2.863 -0.787 1 96.5 169 ARG A CA 1
ATOM 1207 C C . ARG A 1 169 ? 21.703 -3.857 0.043 1 96.5 169 ARG A C 1
ATOM 1209 O O . ARG A 1 169 ? 20.594 -3.553 0.48 1 96.5 169 ARG A O 1
ATOM 1216 N N . SER A 1 170 ? 22.297 -5.016 0.255 1 94.12 170 SER A N 1
ATOM 1217 C CA . SER A 1 170 ? 21.625 -6.008 1.083 1 94.12 170 SER A CA 1
ATOM 1218 C C . SER A 1 170 ? 21.688 -5.625 2.559 1 94.12 170 SER A C 1
ATOM 1220 O O . SER A 1 170 ? 22.578 -4.902 2.986 1 94.12 170 SER A O 1
ATOM 1222 N N . PRO A 1 171 ? 20.672 -6.121 3.316 1 93.06 171 PRO A N 1
ATOM 1223 C CA . PRO A 1 171 ? 20.734 -5.879 4.758 1 93.06 171 PRO A CA 1
ATOM 1224 C C . PRO A 1 171 ? 22.016 -6.422 5.398 1 93.06 171 PRO A C 1
ATOM 1226 O O . PRO A 1 171 ? 22.562 -5.793 6.305 1 93.06 171 PRO A O 1
ATOM 1229 N N . ALA A 1 172 ? 22.484 -7.559 4.914 1 91.38 172 ALA A N 1
ATOM 1230 C CA . ALA A 1 172 ? 23.703 -8.148 5.438 1 91.38 172 ALA A CA 1
ATOM 1231 C C . ALA A 1 172 ? 24.922 -7.254 5.168 1 91.38 172 ALA A C 1
ATOM 1233 O O . ALA A 1 172 ? 25.766 -7.07 6.039 1 91.38 172 ALA A O 1
ATOM 1234 N N . ALA A 1 173 ? 24.953 -6.73 3.982 1 93.94 173 ALA A N 1
ATOM 1235 C CA . ALA A 1 173 ? 26.047 -5.836 3.627 1 93.94 173 ALA A CA 1
ATOM 1236 C C . ALA A 1 173 ? 26 -4.547 4.441 1 93.94 173 ALA A C 1
ATOM 1238 O O . ALA A 1 173 ? 27.031 -4.008 4.836 1 93.94 173 ALA A O 1
ATOM 1239 N N . ALA A 1 174 ? 24.812 -4.062 4.695 1 94.69 174 ALA A N 1
ATOM 1240 C CA . ALA A 1 174 ? 24.641 -2.865 5.516 1 94.69 174 ALA A CA 1
ATOM 1241 C C . ALA A 1 174 ? 25.125 -3.098 6.941 1 94.69 174 ALA A C 1
ATOM 1243 O O . ALA A 1 174 ? 25.828 -2.252 7.508 1 94.69 174 ALA A O 1
ATOM 1244 N N . ALA A 1 175 ? 24.766 -4.215 7.5 1 92.69 175 ALA A N 1
ATOM 1245 C CA . ALA A 1 175 ? 25.188 -4.582 8.852 1 92.69 175 ALA A CA 1
ATOM 1246 C C . ALA A 1 175 ? 26.703 -4.727 8.93 1 92.69 175 ALA A C 1
ATOM 1248 O O . ALA A 1 175 ? 27.328 -4.258 9.883 1 92.69 175 ALA A O 1
ATOM 1249 N N . ALA A 1 176 ? 27.266 -5.367 7.926 1 93.38 176 ALA A N 1
ATOM 1250 C CA . ALA A 1 176 ? 28.703 -5.609 7.891 1 93.38 176 ALA A CA 1
ATOM 1251 C C . ALA A 1 176 ? 29.484 -4.301 7.812 1 93.38 176 ALA A C 1
ATOM 1253 O O . ALA A 1 176 ? 30.578 -4.184 8.375 1 93.38 176 ALA A O 1
ATOM 1254 N N . ALA A 1 177 ? 28.906 -3.367 7.141 1 91 177 ALA A N 1
ATOM 1255 C CA . ALA A 1 177 ? 29.562 -2.078 6.953 1 91 177 ALA A CA 1
ATOM 1256 C C . ALA A 1 177 ? 29.375 -1.184 8.18 1 91 177 ALA A C 1
ATOM 1258 O O . ALA A 1 177 ? 30.031 -0.139 8.289 1 91 177 ALA A O 1
ATOM 1259 N N . GLY A 1 178 ? 28.547 -1.566 9.102 1 91.56 178 GLY A N 1
ATOM 1260 C CA . GLY A 1 178 ? 28.25 -0.705 10.234 1 91.56 178 GLY A CA 1
ATOM 1261 C C . GLY A 1 178 ? 27.594 0.604 9.836 1 91.56 178 GLY A C 1
ATOM 1262 O O . GLY A 1 178 ? 27.875 1.651 10.414 1 91.56 178 GLY A O 1
ATOM 1263 N N . ALA A 1 179 ? 26.812 0.548 8.859 1 90.94 179 ALA A N 1
ATOM 1264 C CA . ALA A 1 179 ? 26.203 1.755 8.32 1 90.94 179 ALA A CA 1
ATOM 1265 C C . ALA A 1 179 ? 25.141 2.314 9.273 1 90.94 179 ALA A C 1
ATOM 1267 O O . ALA A 1 179 ? 24.438 1.556 9.945 1 90.94 179 ALA A O 1
ATOM 1268 N N . ALA A 1 180 ? 25.062 3.643 9.367 1 94 180 ALA A N 1
ATOM 1269 C CA . ALA A 1 180 ? 24.078 4.305 10.234 1 94 180 ALA A CA 1
ATOM 1270 C C . ALA A 1 180 ? 22.656 4.074 9.727 1 94 180 ALA A C 1
ATOM 1272 O O . ALA A 1 180 ? 22.422 4.074 8.516 1 94 180 ALA A O 1
ATOM 1273 N N . PRO A 1 181 ? 21.75 3.912 10.656 1 96.88 181 PRO A N 1
ATOM 1274 C CA . PRO A 1 181 ? 20.359 3.717 10.234 1 96.88 181 PRO A CA 1
ATOM 1275 C C . PRO A 1 181 ? 19.75 4.969 9.617 1 96.88 181 PRO A C 1
ATOM 1277 O O . PRO A 1 181 ? 20.094 6.09 10.008 1 96.88 181 PRO A O 1
ATOM 1280 N N . VAL A 1 182 ? 18.875 4.754 8.672 1 98.44 182 VAL A N 1
ATOM 1281 C CA . VAL A 1 182 ? 18.156 5.824 7.996 1 98.44 182 VAL A CA 1
ATOM 1282 C C . VAL A 1 182 ? 17 6.301 8.875 1 98.44 182 VAL A C 1
ATOM 1284 O O . VAL A 1 182 ? 16.297 5.488 9.484 1 98.44 182 VAL A O 1
ATOM 1287 N N . ARG A 1 183 ? 16.797 7.633 8.961 1 98.5 183 ARG A N 1
ATOM 1288 C CA . ARG A 1 183 ? 15.641 8.195 9.664 1 98.5 183 ARG A CA 1
ATOM 1289 C C . ARG A 1 183 ? 14.422 8.258 8.75 1 98.5 183 ARG A C 1
ATOM 1291 O O . ARG A 1 183 ? 14.547 8.586 7.566 1 98.5 183 ARG A O 1
ATOM 1298 N N . LEU A 1 184 ? 13.305 7.918 9.281 1 98.88 184 LEU A N 1
ATOM 1299 C CA . LEU A 1 184 ? 12.039 7.961 8.555 1 98.88 184 LEU A CA 1
ATOM 1300 C C . LEU A 1 184 ? 11.055 8.914 9.227 1 98.88 184 LEU A C 1
ATOM 1302 O O . LEU A 1 184 ? 10.719 8.742 10.398 1 98.88 184 LEU A O 1
ATOM 1306 N N . VAL A 1 185 ? 10.625 9.969 8.5 1 98.88 185 VAL A N 1
ATOM 1307 C CA . VAL A 1 185 ? 9.766 11 9.062 1 98.88 185 VAL A CA 1
ATOM 1308 C C . VAL A 1 185 ? 8.492 11.133 8.227 1 98.88 185 VAL A C 1
ATOM 1310 O O . VAL A 1 185 ? 8.562 11.273 7.004 1 98.88 185 VAL A O 1
ATOM 1313 N N . PHE A 1 186 ? 7.344 11.023 8.828 1 98.81 186 PHE A N 1
ATOM 1314 C CA . PHE A 1 186 ? 6.051 11.242 8.195 1 98.81 186 PHE A CA 1
ATOM 1315 C C . PHE A 1 186 ? 5.477 12.602 8.578 1 98.81 186 PHE A C 1
ATOM 1317 O O . PHE A 1 186 ? 5.566 13.008 9.742 1 98.81 186 PHE A O 1
ATOM 1324 N N . SER A 1 187 ? 4.84 13.305 7.621 1 98.62 187 SER A N 1
ATOM 1325 C CA . SER A 1 187 ? 4.332 14.648 7.883 1 98.62 187 SER A CA 1
ATOM 1326 C C . SER A 1 187 ? 2.936 14.594 8.5 1 98.62 187 SER A C 1
ATOM 1328 O O . SER A 1 187 ? 2.451 15.594 9.031 1 98.62 187 SER A O 1
ATOM 1330 N N . ASN A 1 188 ? 2.256 13.453 8.344 1 96.56 188 ASN A N 1
ATOM 1331 C CA . ASN A 1 188 ? 0.838 13.352 8.672 1 96.56 188 ASN A CA 1
ATOM 1332 C C . ASN A 1 188 ? 0.48 11.953 9.164 1 96.56 188 ASN A C 1
ATOM 1334 O O . ASN A 1 188 ? 0.561 10.984 8.406 1 96.56 188 ASN A O 1
ATOM 1338 N N . PRO A 1 189 ? -0.023 11.852 10.43 1 97.69 189 PRO A N 1
ATOM 1339 C CA . PRO A 1 189 ? -0.339 10.523 10.961 1 97.69 189 PRO A CA 1
ATOM 1340 C C . PRO A 1 189 ? -1.784 10.109 10.688 1 97.69 189 PRO A C 1
ATOM 1342 O O . PRO A 1 189 ? -2.219 9.039 11.133 1 97.69 189 PRO A O 1
ATOM 1345 N N . ASP A 1 190 ? -2.551 10.867 9.906 1 97.12 190 ASP A N 1
ATOM 1346 C CA . ASP A 1 190 ? -3.971 10.594 9.711 1 97.12 190 ASP A CA 1
ATOM 1347 C C . ASP A 1 190 ? -4.176 9.266 8.969 1 97.12 190 ASP A C 1
ATOM 1349 O O . ASP A 1 190 ? -3.768 9.125 7.816 1 97.12 190 ASP A O 1
ATOM 1353 N N . LEU A 1 191 ? -4.887 8.367 9.664 1 97 191 LEU A N 1
ATOM 1354 C CA . LEU A 1 191 ? -5.277 7.152 8.961 1 97 191 LEU A CA 1
ATOM 1355 C C . LEU A 1 191 ? -6.289 7.457 7.863 1 97 191 LEU A C 1
ATOM 1357 O O . LEU A 1 191 ? -6.18 6.93 6.754 1 97 191 LEU A O 1
ATOM 1361 N N . LEU A 1 192 ? -7.262 8.305 8.227 1 96.75 192 LEU A N 1
ATOM 1362 C CA . LEU A 1 192 ? -8.367 8.641 7.336 1 96.75 192 LEU A CA 1
ATOM 1363 C C . LEU A 1 192 ? -8.508 10.148 7.188 1 96.75 192 LEU A C 1
ATOM 1365 O O . LEU A 1 192 ? -8.086 10.906 8.07 1 96.75 192 LEU A O 1
ATOM 1369 N N . TRP A 1 193 ? -9.023 10.523 6.113 1 96.56 193 TRP A N 1
ATOM 1370 C CA . TRP A 1 193 ? -9.422 11.898 5.852 1 96.56 193 TRP A CA 1
ATOM 1371 C C . TRP A 1 193 ? -10.656 11.953 4.953 1 96.56 193 TRP A C 1
ATOM 1373 O O . TRP A 1 193 ? -11.016 10.953 4.328 1 96.56 193 TRP A O 1
ATOM 1383 N N . ALA A 1 194 ? -11.344 13.078 4.973 1 95.81 194 ALA A N 1
ATOM 1384 C CA . ALA A 1 194 ? -12.617 13.188 4.266 1 95.81 194 ALA A CA 1
ATOM 1385 C C . ALA A 1 194 ? -12.453 13.961 2.957 1 95.81 194 ALA A C 1
ATOM 1387 O O . ALA A 1 194 ? -11.656 14.898 2.879 1 95.81 194 ALA A O 1
ATOM 1388 N N . ASN A 1 195 ? -13.125 13.523 1.959 1 94.94 195 ASN A N 1
ATOM 1389 C CA . ASN A 1 195 ? -13.352 14.25 0.712 1 94.94 195 ASN A CA 1
ATOM 1390 C C . ASN A 1 195 ? -14.797 14.102 0.24 1 94.94 195 ASN A C 1
ATOM 1392 O O . ASN A 1 195 ? -15.719 14.008 1.058 1 94.94 195 ASN A O 1
ATOM 1396 N N . GLU A 1 196 ? -15.055 14.156 -1.066 1 94.88 196 GLU A N 1
ATOM 1397 C CA . GLU A 1 196 ? -16.422 14.164 -1.58 1 94.88 196 GLU A CA 1
ATOM 1398 C C . GLU A 1 196 ? -17.047 12.773 -1.524 1 94.88 196 GLU A C 1
ATOM 1400 O O . GLU A 1 196 ? -18.25 12.625 -1.654 1 94.88 196 GLU A O 1
ATOM 1405 N N . PHE A 1 197 ? -16.266 11.711 -1.412 1 96.31 197 PHE A N 1
ATOM 1406 C CA . PHE A 1 197 ? -16.797 10.352 -1.307 1 96.31 197 PHE A CA 1
ATOM 1407 C C . PHE A 1 197 ? -17.484 10.141 0.037 1 96.31 197 PHE A C 1
ATOM 1409 O O . PHE A 1 197 ? -17.047 10.68 1.057 1 96.31 197 PHE A O 1
ATOM 1416 N N . PRO A 1 198 ? -18.516 9.406 0.111 1 94.5 198 PRO A N 1
ATOM 1417 C CA . PRO A 1 198 ? -19.312 9.266 1.337 1 94.5 198 PRO A CA 1
ATOM 1418 C C . PRO A 1 198 ? -18.516 8.625 2.479 1 94.5 198 PRO A C 1
ATOM 1420 O O . PRO A 1 198 ? -18.844 8.844 3.65 1 94.5 198 PRO A O 1
ATOM 1423 N N . LYS A 1 199 ? -17.531 7.848 2.197 1 95.88 199 LYS A N 1
ATOM 1424 C CA . LYS A 1 199 ? -16.656 7.254 3.203 1 95.88 199 LYS A CA 1
ATOM 1425 C C . LYS A 1 199 ? -15.305 7.957 3.24 1 95.88 199 LYS A C 1
ATOM 1427 O O . LYS A 1 199 ? -14.82 8.438 2.213 1 95.88 199 LYS A O 1
ATOM 1432 N N . ASN A 1 200 ? -14.75 8 4.418 1 96.69 200 ASN A N 1
ATOM 1433 C CA . ASN A 1 200 ? -13.422 8.586 4.551 1 96.69 200 ASN A CA 1
ATOM 1434 C C . ASN A 1 200 ? -12.375 7.789 3.771 1 96.69 200 ASN A C 1
ATOM 1436 O O . ASN A 1 200 ? -12.555 6.59 3.545 1 96.69 200 ASN A O 1
ATOM 1440 N N . ARG A 1 201 ? -11.375 8.422 3.355 1 98.12 201 ARG A N 1
ATOM 1441 C CA . ARG A 1 201 ? -10.328 7.824 2.525 1 98.12 201 ARG A CA 1
ATOM 1442 C C . ARG A 1 201 ? -9.055 7.602 3.326 1 98.12 201 ARG A C 1
ATOM 1444 O O . ARG A 1 201 ? -8.797 8.297 4.309 1 98.12 201 ARG A O 1
ATOM 1451 N N . PHE A 1 202 ? -8.258 6.605 2.859 1 98.44 202 PHE A N 1
ATOM 1452 C CA . PHE A 1 202 ? -6.953 6.371 3.473 1 98.44 202 PHE A CA 1
ATOM 1453 C C . PHE A 1 202 ? -6.02 7.555 3.23 1 98.44 202 PHE A C 1
ATOM 1455 O O . PHE A 1 202 ? -5.961 8.086 2.121 1 98.44 202 PHE A O 1
ATOM 1462 N N . GLY A 1 203 ? -5.336 7.988 4.273 1 97.88 203 GLY A N 1
ATOM 1463 C CA . GLY A 1 203 ? -4.355 9.055 4.168 1 97.88 203 GLY A CA 1
ATOM 1464 C C . GLY A 1 203 ? -2.936 8.586 4.422 1 97.88 203 GLY A C 1
ATOM 1465 O O . GLY A 1 203 ? -2.633 7.402 4.281 1 97.88 203 GLY A O 1
ATOM 1466 N N . GLN A 1 204 ? -2.037 9.547 4.742 1 98.44 204 GLN A N 1
ATOM 1467 C CA . GLN A 1 204 ? -0.617 9.25 4.898 1 98.44 204 GLN A CA 1
ATOM 1468 C C . GLN A 1 204 ? -0.379 8.289 6.062 1 98.44 204 GLN A C 1
ATOM 1470 O O . GLN A 1 204 ? 0.544 7.477 6.023 1 98.44 204 GLN A O 1
ATOM 1475 N N . GLY A 1 205 ? -1.194 8.438 7.117 1 98.38 205 GLY A N 1
ATOM 1476 C CA . GLY A 1 205 ? -1.073 7.5 8.227 1 98.38 205 GLY A CA 1
ATOM 1477 C C . GLY A 1 205 ? -1.299 6.055 7.812 1 98.38 205 GLY A C 1
ATOM 1478 O O . GLY A 1 205 ? -0.669 5.145 8.352 1 98.38 205 GLY A O 1
ATOM 1479 N N . ALA A 1 206 ? -2.295 5.844 6.938 1 98.62 206 ALA A N 1
ATOM 1480 C CA . ALA A 1 206 ? -2.5 4.508 6.383 1 98.62 206 ALA A CA 1
ATOM 1481 C C . ALA A 1 206 ? -1.273 4.047 5.602 1 98.62 206 ALA A C 1
ATOM 1483 O O . ALA A 1 206 ? -0.855 2.893 5.715 1 98.62 206 ALA A O 1
ATOM 1484 N N . PHE A 1 207 ? -0.693 4.926 4.852 1 98.81 207 PHE A N 1
ATOM 1485 C CA . PHE A 1 207 ? 0.526 4.617 4.113 1 98.81 207 PHE A CA 1
ATOM 1486 C C . PHE A 1 207 ? 1.662 4.266 5.066 1 98.81 207 PHE A C 1
ATOM 1488 O O . PHE A 1 207 ? 2.395 3.301 4.84 1 98.81 207 PHE A O 1
ATOM 1495 N N . ALA A 1 208 ? 1.812 5.07 6.062 1 98.81 208 ALA A N 1
ATOM 1496 C CA . ALA A 1 208 ? 2.84 4.805 7.07 1 98.81 208 ALA A CA 1
ATOM 1497 C C . ALA A 1 208 ? 2.658 3.418 7.684 1 98.81 208 ALA A C 1
ATOM 1499 O O . ALA A 1 208 ? 3.627 2.67 7.84 1 98.81 208 ALA A O 1
ATOM 1500 N N . HIS A 1 209 ? 1.426 3.146 8.039 1 98.31 209 HIS A N 1
ATOM 1501 C CA . HIS A 1 209 ? 1.11 1.837 8.602 1 98.31 209 HIS A CA 1
ATOM 1502 C C . HIS A 1 209 ? 1.54 0.716 7.656 1 98.31 209 HIS A C 1
ATOM 1504 O O . HIS A 1 209 ? 2.135 -0.272 8.094 1 98.31 209 HIS A O 1
ATOM 1510 N N . MET A 1 210 ? 1.232 0.843 6.438 1 98.12 210 MET A N 1
ATOM 1511 C CA . MET A 1 210 ? 1.588 -0.151 5.43 1 98.12 210 MET A CA 1
ATOM 1512 C C . MET A 1 210 ? 3.102 -0.309 5.332 1 98.12 210 MET A C 1
ATOM 1514 O O . MET A 1 210 ? 3.615 -1.429 5.348 1 98.12 210 MET A O 1
ATOM 1518 N N . VAL A 1 211 ? 3.855 0.802 5.234 1 98.75 211 VAL A N 1
ATOM 1519 C CA . VAL A 1 211 ? 5.305 0.784 5.086 1 98.75 211 VAL A CA 1
ATOM 1520 C C . VAL A 1 211 ? 5.941 0.073 6.277 1 98.75 211 VAL A C 1
ATOM 1522 O O . VAL A 1 211 ? 6.785 -0.808 6.105 1 98.75 211 VAL A O 1
ATOM 1525 N N . LEU A 1 212 ? 5.5 0.449 7.434 1 98.56 212 LEU A N 1
ATOM 1526 C CA . LEU A 1 212 ? 6.074 -0.115 8.648 1 98.56 212 LEU A CA 1
ATOM 1527 C C . LEU A 1 212 ? 5.727 -1.594 8.781 1 98.56 212 LEU A C 1
ATOM 1529 O O . LEU A 1 212 ? 6.547 -2.393 9.227 1 98.56 212 LEU A O 1
ATOM 1533 N N . SER A 1 213 ? 4.504 -1.923 8.375 1 97.94 213 SER A N 1
ATOM 1534 C CA . SER A 1 213 ? 4.086 -3.32 8.398 1 97.94 213 SER A CA 1
ATOM 1535 C C . SER A 1 213 ? 4.891 -4.16 7.414 1 97.94 213 SER A C 1
ATOM 1537 O O . SER A 1 213 ? 5.328 -5.266 7.742 1 97.94 213 SER A O 1
ATOM 1539 N N . LEU A 1 214 ? 5.082 -3.709 6.23 1 98.38 214 LEU A N 1
ATOM 1540 C CA . LEU A 1 214 ? 5.852 -4.41 5.207 1 98.38 214 LEU A CA 1
ATOM 1541 C C . LEU A 1 214 ? 7.312 -4.551 5.629 1 98.38 214 LEU A C 1
ATOM 1543 O O . LEU A 1 214 ? 7.922 -5.602 5.418 1 98.38 214 LEU A O 1
ATOM 1547 N N . TYR A 1 215 ? 7.871 -3.457 6.195 1 98.56 215 TYR A N 1
ATOM 1548 C CA . TYR A 1 215 ? 9.242 -3.512 6.688 1 98.56 215 TYR A CA 1
ATOM 1549 C C . TYR A 1 215 ? 9.406 -4.605 7.738 1 98.56 215 TYR A C 1
ATOM 1551 O O . TYR A 1 215 ? 10.398 -5.34 7.73 1 98.56 215 TYR A O 1
ATOM 1559 N N . SER A 1 216 ? 8.406 -4.664 8.648 1 97.94 216 SER A N 1
ATOM 1560 C CA . SER A 1 216 ? 8.422 -5.684 9.695 1 97.94 216 SER A CA 1
ATOM 1561 C C . SER A 1 216 ? 8.406 -7.086 9.094 1 97.94 216 SER A C 1
ATOM 1563 O O . SER A 1 216 ? 9.125 -7.973 9.555 1 97.94 216 SER A O 1
ATOM 1565 N N . ARG A 1 217 ? 7.59 -7.27 8.062 1 96.06 217 ARG A N 1
ATOM 1566 C CA . ARG A 1 217 ? 7.531 -8.57 7.398 1 96.06 217 ARG A CA 1
ATOM 1567 C C . ARG 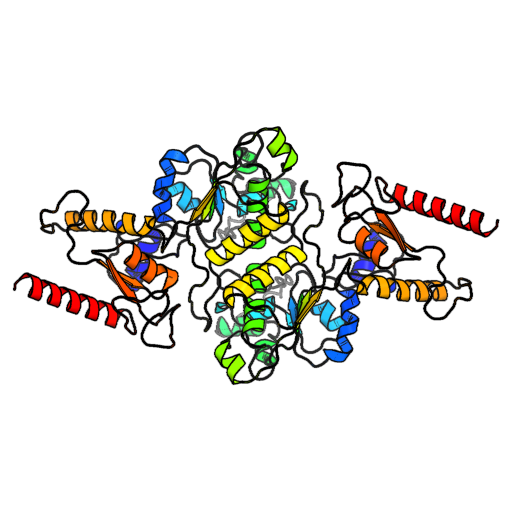A 1 217 ? 8.844 -8.883 6.699 1 96.06 217 ARG A C 1
ATOM 1569 O O . ARG A 1 217 ? 9.305 -10.031 6.723 1 96.06 217 ARG A O 1
ATOM 1576 N N . LEU A 1 218 ? 9.391 -7.898 6.105 1 95.12 218 LEU A N 1
ATOM 1577 C CA . LEU A 1 218 ? 10.633 -8.047 5.359 1 95.12 218 LEU A CA 1
ATOM 1578 C C . LEU A 1 218 ? 11.789 -8.422 6.285 1 95.12 218 LEU A C 1
ATOM 1580 O O . LEU A 1 218 ? 12.695 -9.164 5.891 1 95.12 218 LEU A O 1
ATOM 1584 N N . THR A 1 219 ? 11.766 -7.934 7.535 1 94.44 219 THR A N 1
ATOM 1585 C CA . THR A 1 219 ? 12.898 -8.062 8.445 1 94.44 219 THR A CA 1
ATOM 1586 C C . THR A 1 219 ? 12.586 -9.047 9.562 1 94.44 219 THR A C 1
ATOM 1588 O O . THR A 1 219 ? 13.242 -9.047 10.602 1 94.44 219 THR A O 1
ATOM 1591 N N . CYS A 1 220 ? 11.492 -9.852 9.43 1 91.62 220 CYS A N 1
ATOM 1592 C CA . CYS A 1 220 ? 11.094 -10.867 10.391 1 91.62 220 CYS A CA 1
ATOM 1593 C C . CYS A 1 220 ? 10.844 -10.258 11.766 1 91.62 220 CYS A C 1
ATOM 1595 O O . CYS A 1 220 ? 11.375 -10.727 12.766 1 91.62 220 CYS A O 1
ATOM 1597 N N . GLY A 1 221 ? 10.164 -9.102 11.719 1 93.81 221 GLY A N 1
ATOM 1598 C CA . GLY A 1 221 ? 9.703 -8.508 12.969 1 93.81 221 GLY A CA 1
ATOM 1599 C C . GLY A 1 221 ? 10.469 -7.254 13.344 1 93.81 221 GLY A C 1
ATOM 1600 O O . GLY A 1 221 ? 10.234 -6.672 14.406 1 93.81 221 GLY A O 1
ATOM 1601 N N . GLY A 1 222 ? 11.305 -6.828 12.531 1 94.88 222 GLY A N 1
ATOM 1602 C CA . GLY A 1 222 ? 12.078 -5.637 12.836 1 94.88 222 GLY A CA 1
ATOM 1603 C C . GLY A 1 222 ? 11.297 -4.352 12.641 1 94.88 222 GLY A C 1
ATOM 1604 O O . GLY A 1 222 ? 10.211 -4.359 12.062 1 94.88 222 GLY A O 1
ATOM 1605 N N . ARG A 1 223 ? 11.852 -3.268 13.25 1 96.06 223 ARG A N 1
ATOM 1606 C CA . ARG A 1 223 ? 11.344 -1.91 13.078 1 96.06 223 ARG A CA 1
ATOM 1607 C C . ARG A 1 223 ? 12.469 -0.945 12.719 1 96.06 223 ARG A C 1
ATOM 1609 O O . ARG A 1 223 ? 13.609 -1.114 13.156 1 96.06 223 ARG A O 1
ATOM 1616 N N . PRO A 1 224 ? 12.094 0.037 11.844 1 97.31 224 PRO A N 1
ATOM 1617 C CA . PRO A 1 224 ? 13.125 1.053 11.625 1 97.31 224 PRO A CA 1
ATOM 1618 C C . PRO A 1 224 ? 13.586 1.711 12.922 1 97.31 224 PRO A C 1
ATOM 1620 O O . PRO A 1 224 ? 12.781 1.931 13.828 1 97.31 224 PRO A O 1
ATOM 1623 N N . ALA A 1 225 ? 14.828 2.031 12.961 1 95.62 225 ALA A N 1
ATOM 1624 C CA . ALA A 1 225 ? 15.453 2.533 14.18 1 95.62 225 ALA A CA 1
ATOM 1625 C C . ALA A 1 225 ? 14.859 3.879 14.586 1 95.62 225 ALA A C 1
ATOM 1627 O O . ALA A 1 225 ? 14.711 4.164 15.781 1 95.62 225 ALA A O 1
ATOM 1628 N N . HIS A 1 226 ? 14.609 4.742 13.617 1 97.44 226 HIS A N 1
ATOM 1629 C CA . HIS A 1 226 ? 14.109 6.086 13.891 1 97.44 226 HIS A CA 1
ATOM 1630 C C . HIS A 1 226 ? 12.891 6.402 13.031 1 97.44 226 HIS A C 1
ATOM 1632 O O . HIS A 1 226 ? 13.016 6.656 11.836 1 97.44 226 HIS A O 1
ATOM 1638 N N . VAL A 1 227 ? 11.734 6.391 13.648 1 98.56 227 VAL A N 1
ATOM 1639 C CA . VAL A 1 227 ? 10.492 6.785 12.992 1 98.56 227 VAL A CA 1
ATOM 1640 C C . VAL A 1 227 ? 9.852 7.949 13.75 1 98.56 227 VAL A C 1
ATOM 1642 O O . VAL A 1 227 ? 9.656 7.867 14.969 1 98.56 227 VAL A O 1
ATOM 1645 N N . THR A 1 228 ? 9.617 9.031 13.062 1 98.19 228 THR A N 1
ATOM 1646 C CA . THR A 1 228 ? 9 10.195 13.688 1 98.19 228 THR A CA 1
ATOM 1647 C C . THR A 1 228 ? 7.781 10.656 12.898 1 98.19 228 THR A C 1
ATOM 1649 O O . THR A 1 228 ? 7.801 10.656 11.664 1 98.19 228 THR A O 1
ATOM 1652 N N . PHE A 1 229 ? 6.746 11.016 13.57 1 98.06 229 PHE A N 1
ATOM 1653 C CA . PHE A 1 229 ? 5.547 11.586 12.969 1 98.06 229 PHE A CA 1
ATOM 1654 C C . PHE A 1 229 ? 5.418 13.062 13.312 1 98.06 229 PHE A C 1
ATOM 1656 O O . PHE A 1 229 ? 5.512 13.453 14.477 1 98.06 229 PHE A O 1
ATOM 1663 N N . TYR A 1 230 ? 5.266 13.797 12.273 1 97.81 230 TYR A N 1
ATOM 1664 C CA . TYR A 1 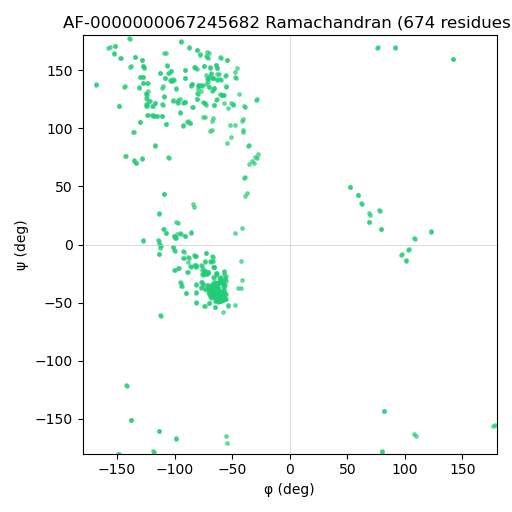230 ? 4.871 15.195 12.414 1 97.81 230 TYR A CA 1
ATOM 1665 C C . TYR A 1 230 ? 3.373 15.367 12.188 1 97.81 230 TYR A C 1
ATOM 1667 O O . TYR A 1 230 ? 2.617 14.391 12.219 1 97.81 230 TYR A O 1
ATOM 1675 N N . GLY A 1 231 ? 2.842 16.484 12.016 1 97.06 231 GLY A N 1
ATOM 1676 C CA . GLY A 1 231 ? 1.427 16.719 11.781 1 97.06 231 GLY A CA 1
ATOM 1677 C C . GLY A 1 231 ? 0.581 16.594 13.031 1 97.06 231 GLY A C 1
ATOM 1678 O O . GLY A 1 231 ? 1.047 16.062 14.047 1 97.06 231 GLY A O 1
ATOM 1679 N N . LYS A 1 232 ? -0.716 17.031 12.906 1 97.56 232 LYS A N 1
ATOM 1680 C CA . LYS A 1 232 ? -1.685 16.859 13.984 1 97.56 232 LYS A CA 1
ATOM 1681 C C . LYS A 1 232 ? -2.002 15.383 14.211 1 97.56 232 LYS A C 1
ATOM 1683 O O . LYS A 1 232 ? -2.131 14.617 13.258 1 97.56 232 LYS A O 1
ATOM 1688 N N . PRO A 1 233 ? -1.979 14.938 15.547 1 97.88 233 PRO A N 1
ATOM 1689 C CA . PRO A 1 233 ? -2.098 15.695 16.797 1 97.88 233 PRO A CA 1
ATOM 1690 C C . PRO A 1 233 ? -0.748 15.945 17.469 1 97.88 233 PRO A C 1
ATOM 1692 O O . PRO A 1 233 ? -0.698 16.359 18.625 1 97.88 233 PRO A O 1
ATOM 1695 N N . ASN A 1 234 ? 0.335 15.578 16.766 1 97.81 234 ASN A N 1
ATOM 1696 C CA . ASN A 1 234 ? 1.647 15.766 17.375 1 97.81 234 ASN A CA 1
ATOM 1697 C C . ASN A 1 234 ? 1.916 17.234 17.703 1 97.81 234 ASN A C 1
ATOM 1699 O O . ASN A 1 234 ? 1.287 18.125 17.125 1 97.81 234 ASN A O 1
ATOM 1703 N N . PRO A 1 235 ? 2.836 17.562 18.578 1 97.44 235 PRO A N 1
ATOM 1704 C CA . PRO A 1 235 ? 2.943 18.906 19.141 1 97.44 235 PRO A CA 1
ATOM 1705 C C . PRO A 1 235 ? 3.549 19.906 18.172 1 97.44 235 PRO A C 1
ATOM 1707 O O . PRO A 1 235 ? 3.32 21.125 18.297 1 97.44 235 PRO A O 1
ATOM 1710 N N . GLN A 1 236 ? 4.266 19.469 17.172 1 97.12 236 GLN A N 1
ATOM 1711 C CA . GLN A 1 236 ? 5.09 20.359 16.359 1 97.12 236 GLN A CA 1
ATOM 1712 C C . GLN A 1 236 ? 4.234 21.406 15.648 1 97.12 236 GLN A C 1
ATOM 1714 O O . GLN A 1 236 ? 4.559 22.594 15.672 1 97.12 236 GLN A O 1
ATOM 1719 N N . PRO A 1 237 ? 3.125 20.969 15.078 1 97.62 237 PRO A N 1
ATOM 1720 C CA . PRO A 1 237 ? 2.318 21.984 14.398 1 97.62 237 PRO A CA 1
ATOM 1721 C C . PRO A 1 237 ? 1.708 23 15.367 1 97.62 237 PRO A C 1
ATOM 1723 O O . PRO A 1 237 ? 1.573 24.172 15.039 1 97.62 237 PRO A O 1
ATOM 1726 N N . TYR A 1 238 ? 1.346 22.625 16.531 1 97.5 238 TYR A N 1
ATOM 1727 C CA . TYR A 1 238 ? 0.729 23.5 17.531 1 97.5 238 TYR A CA 1
ATOM 1728 C C . TYR A 1 238 ? 1.739 24.5 18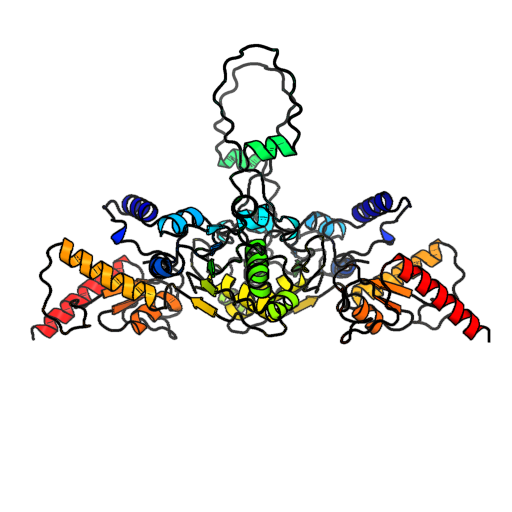.062 1 97.5 238 TYR A C 1
ATOM 1730 O O . TYR A 1 238 ? 1.427 25.688 18.219 1 97.5 238 TYR A O 1
ATOM 1738 N N . ARG A 1 239 ? 2.916 24.016 18.312 1 96.81 239 ARG A N 1
ATOM 1739 C CA . ARG A 1 239 ? 3.977 24.922 18.75 1 96.81 239 ARG A CA 1
ATOM 1740 C C . ARG A 1 239 ? 4.293 25.953 17.672 1 96.81 239 ARG A C 1
ATOM 1742 O O . ARG A 1 239 ? 4.52 27.125 17.969 1 96.81 239 ARG A O 1
ATOM 1749 N N . LEU A 1 240 ? 4.34 25.469 16.484 1 97.75 240 LEU A N 1
ATOM 1750 C CA . LEU A 1 240 ? 4.57 26.391 15.375 1 97.75 240 LEU A CA 1
ATOM 1751 C C . LEU A 1 240 ? 3.447 27.422 15.273 1 97.75 240 LEU A C 1
ATOM 1753 O O . LEU A 1 240 ? 3.705 28.609 15.078 1 97.75 240 LEU A O 1
ATOM 1757 N N . ALA A 1 241 ? 2.236 26.984 15.383 1 97.88 241 ALA A N 1
ATOM 1758 C CA . ALA A 1 241 ? 1.083 27.875 15.336 1 97.88 241 ALA A CA 1
ATOM 1759 C C . ALA A 1 241 ? 1.174 28.938 16.422 1 97.88 241 ALA A C 1
ATOM 1761 O O . ALA A 1 241 ? 0.872 30.109 16.188 1 97.88 241 ALA A O 1
ATOM 1762 N N . GLU A 1 242 ? 1.562 28.562 17.625 1 97.25 242 GLU A N 1
ATOM 1763 C CA . GLU A 1 242 ? 1.71 29.484 18.734 1 97.25 242 GLU A CA 1
ATOM 1764 C C . GLU A 1 242 ? 2.717 30.594 18.406 1 97.25 242 GLU A C 1
ATOM 1766 O O . GLU A 1 242 ? 2.451 31.766 18.641 1 97.25 242 GLU A O 1
ATOM 1771 N N . ARG A 1 243 ? 3.824 30.156 17.875 1 96.31 243 ARG A N 1
ATOM 1772 C CA . ARG A 1 243 ? 4.867 31.109 17.516 1 96.31 243 ARG A CA 1
ATOM 1773 C C . ARG A 1 243 ? 4.375 32.062 16.438 1 96.31 243 ARG A C 1
ATOM 1775 O O . ARG A 1 243 ? 4.609 33.281 16.531 1 96.31 243 ARG A O 1
ATOM 1782 N N . LEU A 1 244 ? 3.713 31.531 15.469 1 97 244 LEU A N 1
ATOM 1783 C CA . LEU A 1 244 ? 3.264 32.344 14.344 1 97 244 LEU A CA 1
ATOM 1784 C C . LEU A 1 244 ? 2.145 33.281 14.773 1 97 244 LEU A C 1
ATOM 1786 O O . LEU A 1 244 ? 2.068 34.406 14.297 1 97 244 LEU A O 1
ATOM 1790 N N . LEU A 1 245 ? 1.251 32.844 15.664 1 96.56 245 LEU A N 1
ATOM 1791 C CA . LEU A 1 245 ? 0.18 33.688 16.188 1 96.56 245 LEU A CA 1
ATOM 1792 C C . LEU A 1 245 ? 0.746 34.844 16.984 1 96.56 245 LEU A C 1
ATOM 1794 O O . LEU A 1 245 ? 0.246 35.969 16.891 1 96.56 245 LEU A O 1
ATOM 1798 N N . LEU A 1 246 ? 1.739 34.531 17.75 1 95.44 246 LEU A N 1
ATOM 1799 C CA . LEU A 1 246 ? 2.389 35.594 18.531 1 95.44 246 LEU A CA 1
ATOM 1800 C C . LEU A 1 246 ? 3.033 36.625 17.609 1 95.44 246 LEU A C 1
ATOM 1802 O O . LEU A 1 246 ? 2.896 37.812 17.828 1 95.44 246 LEU A O 1
ATOM 1806 N N . ALA A 1 247 ? 3.695 36.125 16.594 1 95.81 247 ALA A N 1
ATOM 1807 C CA . ALA A 1 247 ? 4.32 37.031 15.625 1 95.81 247 ALA A CA 1
ATOM 1808 C C . ALA A 1 247 ? 3.277 37.906 14.922 1 95.81 247 ALA A C 1
ATOM 1810 O O . ALA A 1 247 ? 3.494 39.094 14.703 1 95.81 247 ALA A O 1
ATOM 1811 N N . GLN A 1 248 ? 2.213 37.281 14.586 1 95.12 248 GLN A N 1
ATOM 1812 C CA . GLN A 1 248 ? 1.137 38 13.914 1 95.12 248 GLN A CA 1
ATOM 1813 C C . GLN A 1 248 ? 0.532 39.062 14.828 1 95.12 248 GLN A C 1
ATOM 1815 O O . GLN A 1 248 ? 0.197 40.156 14.375 1 95.12 248 GLN A O 1
ATOM 1820 N N . ALA A 1 249 ? 0.373 38.719 16.047 1 94.88 249 ALA A N 1
ATOM 1821 C CA . ALA A 1 249 ? -0.156 39.688 17.016 1 94.88 249 ALA A CA 1
ATOM 1822 C C . ALA A 1 249 ? 0.738 40.906 17.125 1 94.88 249 ALA A C 1
ATOM 1824 O O . ALA A 1 249 ? 0.245 42.031 17.172 1 94.88 249 ALA A O 1
ATOM 1825 N N . HIS A 1 250 ? 2.004 40.656 17.125 1 94.19 250 HIS A N 1
ATOM 1826 C CA . HIS A 1 250 ? 2.959 41.781 17.172 1 94.19 250 HIS A CA 1
ATOM 1827 C C . HIS A 1 250 ? 2.893 42.625 15.906 1 94.19 250 HIS A C 1
ATOM 1829 O O . HIS A 1 250 ? 2.939 43.844 15.969 1 94.19 250 HIS A O 1
ATOM 1835 N N . GLU A 1 251 ? 2.787 41.938 14.82 1 94.06 251 GLU A N 1
ATOM 1836 C CA . GLU A 1 251 ? 2.721 42.625 13.539 1 94.06 251 GLU A CA 1
ATOM 1837 C C . GLU A 1 251 ? 1.474 43.5 13.445 1 94.06 251 GLU A C 1
ATOM 1839 O O . GLU A 1 251 ? 1.5 44.562 12.828 1 94.06 251 GLU A O 1
ATOM 1844 N N . LEU A 1 252 ? 0.404 43.062 14.078 1 93.5 252 LEU A N 1
ATOM 1845 C CA . LEU A 1 252 ? -0.863 43.781 14.047 1 93.5 252 LEU A CA 1
ATOM 1846 C C . LEU A 1 252 ? -0.872 44.906 15.086 1 93.5 252 LEU A C 1
ATOM 1848 O O . LEU A 1 252 ? -1.808 45.688 15.133 1 93.5 252 LEU A O 1
ATOM 1852 N N . GLY A 1 253 ? 0.097 44.938 15.945 1 93.44 253 GLY A N 1
ATOM 1853 C CA . GLY A 1 253 ? 0.194 45.969 16.969 1 93.44 253 GLY A CA 1
ATOM 1854 C C . GLY A 1 253 ? -0.74 45.75 18.141 1 93.44 253 GLY A C 1
ATOM 1855 O O . GLY A 1 253 ? -1.179 46.719 18.781 1 93.44 253 GLY A O 1
ATOM 1856 N N . LEU A 1 254 ? -1.007 44.5 18.391 1 92.38 254 LEU A N 1
ATOM 1857 C CA . LEU A 1 254 ? -1.915 44.188 19.484 1 92.38 254 LEU A CA 1
ATOM 1858 C C . LEU A 1 254 ? -1.207 44.344 20.828 1 92.38 254 LEU A C 1
ATOM 1860 O O . LEU A 1 254 ? -0.029 44 20.953 1 92.38 254 LEU A O 1
ATOM 1864 N N . ALA A 1 255 ? -1.929 44.969 21.766 1 91.12 255 ALA A N 1
ATOM 1865 C CA . ALA A 1 255 ? -1.42 45.031 23.141 1 91.12 255 ALA A CA 1
ATOM 1866 C C . ALA A 1 255 ? -1.542 43.688 23.844 1 91.12 255 ALA A C 1
ATOM 1868 O O . ALA A 1 255 ? -2.65 43.219 24.125 1 91.12 255 ALA A O 1
ATOM 1869 N N . LEU A 1 256 ? -0.415 43.031 24.094 1 90.69 256 LEU A N 1
ATOM 1870 C CA . LEU A 1 256 ? -0.41 41.719 24.75 1 90.69 256 LEU A CA 1
ATOM 1871 C C . LEU A 1 256 ? -0.106 41.844 26.234 1 90.69 256 LEU A C 1
ATOM 1873 O O . LEU A 1 256 ? 0.734 42.656 26.641 1 90.69 256 LEU A O 1
ATOM 1877 N N . PRO A 1 257 ? -0.845 41.188 27.047 1 91.19 257 PRO A N 1
ATOM 1878 C CA . PRO A 1 257 ? -0.562 41.25 28.484 1 91.19 257 PRO A CA 1
ATOM 1879 C C . PRO A 1 257 ? 0.801 40.656 28.844 1 91.19 257 PRO A C 1
ATOM 1881 O O . PRO A 1 257 ? 1.336 39.812 28.094 1 91.19 257 PRO A O 1
ATOM 1884 N N . GLU A 1 258 ? 1.292 41.156 29.953 1 90.19 258 GLU A N 1
ATOM 1885 C CA . GLU A 1 258 ? 2.51 40.531 30.484 1 90.19 258 GLU A CA 1
ATOM 1886 C C . GLU A 1 258 ? 2.223 39.188 31.109 1 90.19 258 GLU 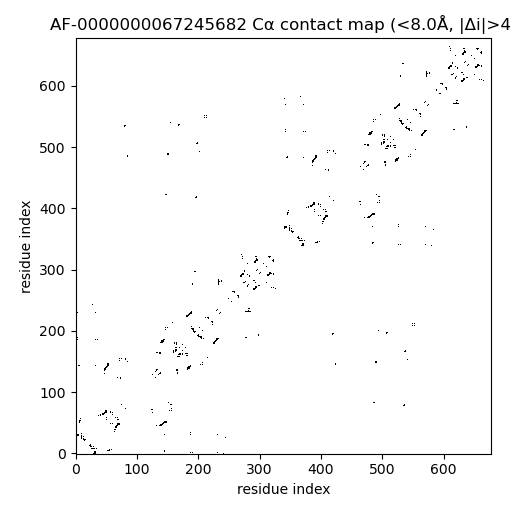A C 1
ATOM 1888 O O . GLU A 1 258 ? 1.33 39.031 31.953 1 90.19 258 GLU A O 1
ATOM 1893 N N . VAL A 1 259 ? 2.885 38.25 30.562 1 90.06 259 VAL A N 1
ATOM 1894 C CA . VAL A 1 259 ? 2.693 36.875 31.078 1 90.06 259 VAL A CA 1
ATOM 1895 C C . VAL A 1 259 ? 4.043 36.281 31.438 1 90.06 259 VAL A C 1
ATOM 1897 O O . VAL A 1 259 ? 5.082 36.688 30.922 1 90.06 259 VAL A O 1
ATOM 1900 N N . PRO A 1 260 ? 3.986 35.312 32.469 1 90.94 260 PRO A N 1
ATOM 1901 C CA . PRO A 1 260 ? 5.238 34.625 32.781 1 90.94 260 PRO A CA 1
ATOM 1902 C C . PRO A 1 260 ? 5.898 33.969 31.578 1 90.94 260 PRO A C 1
ATOM 1904 O O . PRO A 1 260 ? 5.219 33.656 30.594 1 90.94 260 PRO A O 1
ATOM 1907 N N . THR A 1 261 ? 7.148 33.781 31.781 1 86.62 261 THR A N 1
ATOM 1908 C CA . THR A 1 261 ? 7.914 33.156 30.719 1 86.62 261 THR A CA 1
ATOM 1909 C C . THR A 1 261 ? 7.359 31.75 30.406 1 86.62 261 THR A C 1
ATOM 1911 O O . THR A 1 261 ? 7.082 30.984 31.328 1 86.62 261 THR A O 1
ATOM 1914 N N . GLY A 1 262 ? 7.117 31.5 29.156 1 85.31 262 GLY A N 1
ATOM 1915 C CA . GLY A 1 262 ? 6.625 30.203 28.75 1 85.31 262 GLY A CA 1
ATOM 1916 C C . GLY A 1 262 ? 5.117 30.141 28.594 1 85.31 262 GLY A C 1
ATOM 1917 O O . GLY A 1 262 ? 4.574 29.172 28.078 1 85.31 262 GLY A O 1
ATOM 1918 N N . THR A 1 263 ? 4.527 31.203 29.031 1 90 263 THR A N 1
ATOM 1919 C CA . THR A 1 263 ? 3.074 31.266 28.922 1 90 263 THR A CA 1
ATOM 1920 C C . THR A 1 263 ? 2.656 32.125 27.734 1 90 263 THR A C 1
ATOM 1922 O O . THR A 1 263 ? 3.27 33.156 27.453 1 90 263 THR A O 1
ATOM 1925 N N . LEU A 1 264 ? 1.611 31.688 27.078 1 92.88 264 LEU A N 1
ATOM 1926 C CA . LEU A 1 264 ? 1.116 32.438 25.922 1 92.88 264 LEU A CA 1
ATOM 1927 C C . LEU A 1 264 ? 0.167 33.531 26.359 1 92.88 264 LEU A C 1
ATOM 1929 O O . LEU A 1 264 ? -0.655 33.344 27.266 1 92.88 264 LEU A O 1
ATOM 1933 N N . PRO A 1 265 ? 0.278 34.719 25.797 1 93.62 265 PRO A N 1
ATOM 1934 C CA . PRO A 1 265 ? -0.551 35.844 26.188 1 93.62 265 PRO A CA 1
ATOM 1935 C C . PRO A 1 265 ? -1.913 35.844 25.484 1 93.62 265 PRO A C 1
ATOM 1937 O O . PRO A 1 265 ? -2.391 36.906 25.062 1 93.62 265 PRO A O 1
ATOM 1940 N N . PHE A 1 266 ? -2.514 34.719 25.219 1 92.69 266 PHE A N 1
ATOM 1941 C CA . PHE A 1 266 ? -3.82 34.562 24.578 1 92.69 266 PHE A CA 1
ATOM 1942 C C . PHE A 1 266 ? -4.84 34.031 25.578 1 92.69 266 PHE A C 1
ATOM 1944 O O . PHE A 1 266 ? -4.527 33.125 26.359 1 92.69 266 PHE A O 1
ATOM 1951 N N . SER A 1 267 ? -6.016 34.656 25.547 1 90.75 267 SER A N 1
ATOM 1952 C CA . SER A 1 267 ? -7.094 34.156 26.375 1 90.75 267 SER A CA 1
ATOM 1953 C C . SER A 1 267 ? -7.652 32.844 25.812 1 90.75 267 SER A C 1
ATOM 1955 O O . SER A 1 267 ? -8.219 32.031 26.547 1 90.75 267 SER A O 1
ATOM 1957 N N . GLY A 1 268 ? -7.461 32.688 24.438 1 94.19 268 GLY A N 1
ATOM 1958 C CA . GLY A 1 268 ? -7.938 31.484 23.781 1 94.19 268 GLY A CA 1
ATOM 1959 C C . GLY A 1 268 ? -7.406 31.328 22.359 1 94.19 268 GLY A C 1
ATOM 1960 O O . GLY A 1 268 ? -7.277 32.312 21.641 1 94.19 268 GLY A O 1
ATOM 1961 N N . ILE A 1 269 ? -7.047 30.141 22.078 1 96.69 269 ILE A N 1
ATOM 1962 C CA . ILE A 1 269 ? -6.758 29.734 20.719 1 96.69 269 ILE A CA 1
ATOM 1963 C C . ILE A 1 269 ? -7.703 28.609 20.297 1 96.69 269 ILE A C 1
ATOM 1965 O O . ILE A 1 269 ? -7.645 27.516 20.844 1 96.69 269 ILE A O 1
ATOM 1969 N N . TYR A 1 270 ? -8.609 28.875 19.375 1 97.69 270 TYR A N 1
ATOM 1970 C CA . TYR A 1 270 ? -9.656 27.922 19.016 1 97.69 270 TYR A CA 1
ATOM 1971 C C . TYR A 1 270 ? -9.242 27.094 17.812 1 97.69 270 TYR A C 1
ATOM 1973 O O . TYR A 1 270 ? -9.039 27.625 16.719 1 97.69 270 TYR A O 1
ATOM 1981 N N . ALA A 1 271 ? -9.062 25.828 18.031 1 97.88 271 ALA A N 1
ATOM 1982 C CA . ALA A 1 271 ? -8.727 24.891 16.969 1 97.88 271 ALA A CA 1
ATOM 1983 C C . ALA A 1 271 ? -9.977 24.25 16.391 1 97.88 271 ALA A C 1
ATOM 1985 O O . ALA A 1 271 ? -10.516 23.297 16.953 1 97.88 271 ALA A O 1
ATOM 1986 N N . VAL A 1 272 ? -10.391 24.703 15.227 1 97.56 272 VAL A N 1
ATOM 1987 C CA . VAL A 1 272 ? -11.578 24.188 14.555 1 97.56 272 VAL A CA 1
ATOM 1988 C C . VAL A 1 272 ? -11.18 23.062 13.602 1 97.56 272 VAL A C 1
ATOM 1990 O O . VAL A 1 272 ? -10.32 23.234 12.742 1 97.56 272 VAL A O 1
ATOM 1993 N N . GLY A 1 273 ? -11.734 21.891 13.789 1 96.88 273 GLY A N 1
ATOM 1994 C CA . GLY A 1 273 ? -11.406 20.781 12.914 1 96.88 273 GLY A CA 1
ATOM 1995 C C . GLY A 1 273 ? -12.477 19.719 12.875 1 96.88 273 GLY A C 1
ATOM 1996 O O . GLY A 1 273 ? -13.406 19.719 13.688 1 96.88 273 GLY A O 1
ATOM 1997 N N . ASP A 1 274 ? -12.336 18.766 11.93 1 96.81 274 ASP A N 1
ATOM 1998 C CA . ASP A 1 274 ? -13.359 17.75 11.711 1 96.81 274 ASP A CA 1
ATOM 1999 C C . ASP A 1 274 ? -12.836 16.359 12.086 1 96.81 274 ASP A C 1
ATOM 2001 O O . ASP A 1 274 ? -13.578 15.383 12.031 1 96.81 274 ASP A O 1
ATOM 2005 N N . ASN A 1 275 ? -11.594 16.234 12.375 1 97.19 275 ASN A N 1
ATOM 2006 C CA . ASN A 1 275 ? -10.992 14.945 12.719 1 97.19 275 ASN A CA 1
ATOM 2007 C C . ASN A 1 275 ? -10.664 14.867 14.203 1 97.19 275 ASN A C 1
ATOM 2009 O O . ASN A 1 275 ? -9.664 15.43 14.656 1 97.19 275 ASN A O 1
ATOM 2013 N N . PRO A 1 276 ? -11.445 14.164 14.969 1 97.38 276 PRO A N 1
ATOM 2014 C CA . PRO A 1 276 ? -11.211 14.109 16.406 1 97.38 276 PRO A CA 1
ATOM 2015 C C . PRO A 1 276 ? -9.812 13.617 16.766 1 97.38 276 PRO A C 1
ATOM 2017 O O . PRO A 1 276 ? -9.148 14.211 17.625 1 97.38 276 PRO A O 1
ATOM 2020 N N . ALA A 1 277 ? -9.336 12.625 16.031 1 96.19 277 ALA A N 1
ATOM 2021 C CA . ALA A 1 277 ? -8.07 11.984 16.359 1 96.19 277 ALA A CA 1
ATOM 2022 C C . ALA A 1 277 ? -6.887 12.891 16.016 1 96.19 277 ALA A C 1
ATOM 2024 O O . ALA A 1 277 ? -5.766 12.656 16.484 1 96.19 277 ALA A O 1
ATOM 2025 N N . ALA A 1 278 ? -7.145 13.914 15.234 1 97.38 278 ALA A N 1
ATOM 2026 C CA . ALA A 1 278 ? -6.098 14.852 14.844 1 97.38 278 ALA A CA 1
ATOM 2027 C C . ALA A 1 278 ? -6.328 16.219 15.477 1 97.38 278 ALA A C 1
ATOM 2029 O O . ALA A 1 278 ? -5.613 16.625 16.391 1 97.38 278 ALA A O 1
ATOM 2030 N N . ASP A 1 279 ? -7.406 16.875 15.195 1 97.56 279 ASP A N 1
ATOM 2031 C CA . ASP A 1 279 ? -7.691 18.25 15.562 1 97.56 279 ASP A CA 1
ATOM 2032 C C . ASP A 1 279 ? -8.016 18.375 17.047 1 97.56 279 ASP A C 1
ATOM 2034 O O . ASP A 1 279 ? -7.438 19.203 17.75 1 97.56 279 ASP A O 1
ATOM 2038 N N . VAL A 1 280 ? -8.969 17.578 17.516 1 98.19 280 VAL A N 1
ATOM 2039 C CA . VAL A 1 280 ? -9.445 17.656 18.891 1 98.19 280 VAL A CA 1
ATOM 2040 C C . VAL A 1 280 ? -8.367 17.156 19.844 1 98.19 280 VAL A C 1
ATOM 2042 O O . VAL A 1 280 ? -8 17.828 20.797 1 98.19 280 VAL A O 1
ATOM 2045 N N . ARG A 1 281 ? -7.879 15.977 19.5 1 98.31 281 ARG A N 1
ATOM 2046 C CA . ARG A 1 281 ? -6.828 15.391 20.328 1 98.31 281 ARG A CA 1
ATOM 2047 C C . ARG A 1 281 ? -5.633 16.328 20.438 1 98.31 281 ARG A C 1
ATOM 2049 O O . ARG A 1 281 ? -5.09 16.516 21.531 1 98.31 281 ARG A O 1
ATOM 2056 N N . GLY A 1 282 ? -5.164 16.906 19.344 1 98.38 282 GLY A N 1
ATOM 2057 C CA . GLY A 1 282 ? -4.023 17.797 19.328 1 98.38 282 GLY A CA 1
ATOM 2058 C C . GLY A 1 282 ? -4.234 19.031 20.188 1 98.38 282 GLY A C 1
ATOM 2059 O O . GLY A 1 282 ? -3.361 19.422 20.969 1 98.38 282 GLY A O 1
ATOM 2060 N N . ALA A 1 283 ? -5.355 19.688 20.031 1 98.38 283 ALA A N 1
ATOM 2061 C CA . ALA A 1 283 ? -5.664 20.875 20.812 1 98.38 283 ALA A CA 1
ATOM 2062 C C . ALA A 1 283 ? -5.754 20.562 22.297 1 98.38 283 ALA A C 1
ATOM 2064 O O . ALA A 1 283 ? -5.246 21.312 23.141 1 98.38 283 ALA A O 1
ATOM 2065 N N . ASN A 1 284 ? -6.438 19.469 22.594 1 98.31 284 ASN A N 1
ATOM 2066 C CA . ASN A 1 284 ? -6.555 19.047 23.984 1 98.31 284 ASN A CA 1
ATOM 2067 C C . ASN A 1 284 ? -5.191 18.75 24.609 1 98.31 284 ASN A C 1
ATOM 2069 O O . ASN A 1 284 ? -4.938 19.109 25.75 1 98.31 284 ASN A O 1
ATOM 2073 N N . GLN A 1 285 ? -4.324 18.141 23.859 1 98.06 285 GLN A N 1
ATOM 2074 C CA . GLN A 1 285 ? -2.988 17.812 24.344 1 98.06 285 GLN A CA 1
ATOM 2075 C C . GLN A 1 285 ? -2.137 19.062 24.516 1 98.06 285 GLN A C 1
ATOM 2077 O O . GLN A 1 285 ? -1.311 19.141 25.438 1 98.06 285 GLN A O 1
ATOM 2082 N N . ALA A 1 286 ? -2.281 19.969 23.609 1 97.12 286 ALA A N 1
ATOM 2083 C CA . ALA A 1 286 ? -1.532 21.219 23.703 1 97.12 286 ALA A CA 1
ATOM 2084 C C . ALA A 1 286 ? -1.898 22 24.953 1 97.12 286 ALA A C 1
ATOM 2086 O O . ALA A 1 286 ? -1.07 22.719 25.516 1 97.12 286 ALA A O 1
ATOM 2087 N N . GLY A 1 287 ? -3.205 21.875 25.391 1 96 287 GLY A N 1
ATOM 2088 C CA . GLY A 1 287 ? -3.631 22.484 26.625 1 96 287 GLY A CA 1
ATOM 2089 C C . GLY A 1 287 ? -3.916 23.969 26.484 1 96 287 GLY A C 1
ATOM 2090 O O . GLY A 1 287 ? -3.713 24.547 25.422 1 96 287 GLY A O 1
ATOM 2091 N N . ALA A 1 288 ? -4.266 24.562 27.609 1 92.56 288 ALA A N 1
ATOM 2092 C CA . ALA A 1 288 ? -4.562 26 27.594 1 92.56 288 ALA A CA 1
ATOM 2093 C C . ALA A 1 288 ? -3.396 26.797 27.016 1 92.56 288 ALA A C 1
ATOM 2095 O O . ALA A 1 288 ? -2.234 26.5 27.297 1 92.56 288 ALA A O 1
ATOM 2096 N N . PRO A 1 289 ? -3.709 27.75 26.141 1 95.25 289 PRO A N 1
ATOM 2097 C CA . PRO A 1 289 ? -5.023 28.359 25.922 1 95.25 289 PRO A CA 1
ATOM 2098 C C . PRO A 1 289 ? -5.762 27.766 24.734 1 95.25 289 PRO A C 1
ATOM 2100 O O . PRO A 1 289 ? -6.695 28.375 24.203 1 95.25 289 PRO A O 1
ATOM 2103 N N . TRP A 1 290 ? -5.371 26.562 24.281 1 97.44 290 TRP A N 1
ATOM 2104 C CA . TRP A 1 290 ? -6.035 25.906 23.156 1 97.44 290 TRP A CA 1
ATOM 2105 C C . TRP A 1 290 ? -7.43 25.438 23.562 1 97.44 290 TRP A C 1
ATOM 2107 O O . TRP A 1 290 ? -7.621 24.906 24.656 1 97.44 290 TRP A O 1
ATOM 2117 N N . VAL A 1 291 ? -8.398 25.688 22.703 1 97.94 291 VAL A N 1
ATOM 2118 C CA . VAL A 1 291 ? -9.773 25.219 22.844 1 97.94 291 VAL A CA 1
ATOM 2119 C C . VAL A 1 291 ? -10.18 24.422 21.609 1 97.94 291 VAL A C 1
ATOM 2121 O O . VAL A 1 291 ? -10.172 24.953 20.484 1 97.94 291 VAL A O 1
ATOM 2124 N N . SER A 1 292 ? -10.516 23.141 21.797 1 98.44 292 SER A N 1
ATOM 2125 C CA . SER A 1 292 ? -10.891 22.266 20.688 1 98.44 292 SER A CA 1
ATOM 2126 C C . SER A 1 292 ? -12.336 22.516 20.266 1 98.44 292 SER A C 1
ATOM 2128 O O . SER A 1 292 ? -13.227 22.578 21.109 1 98.44 292 SER A O 1
ATOM 2130 N N . VAL A 1 293 ? -12.547 22.719 18.969 1 98.31 293 VAL A N 1
ATOM 2131 C CA . VAL A 1 293 ? -13.859 22.891 18.359 1 98.31 293 VAL A CA 1
ATOM 2132 C C . VAL A 1 293 ? -14.055 21.844 17.266 1 98.31 293 VAL A C 1
ATOM 2134 O O . VAL A 1 293 ? -13.406 21.906 16.219 1 98.31 293 VAL A O 1
ATOM 2137 N N . LEU A 1 294 ? -14.977 20.875 17.469 1 98.25 294 LEU A N 1
ATOM 2138 C CA . LEU A 1 294 ? -15.242 19.797 16.531 1 98.25 294 LEU A CA 1
ATOM 2139 C C . LEU A 1 294 ? -16.438 20.125 15.641 1 98.25 294 LEU A C 1
ATOM 2141 O O . LEU A 1 294 ? -17.484 20.531 16.125 1 98.25 294 LEU A O 1
ATOM 2145 N N . VAL A 1 295 ? -16.203 20.078 14.375 1 97.38 295 VAL A N 1
ATOM 2146 C CA . VAL A 1 295 ? -17.297 20.266 13.43 1 97.38 295 VAL A CA 1
ATOM 2147 C C . VAL A 1 295 ? -17.656 18.938 12.773 1 97.38 295 VAL A C 1
ATOM 2149 O O . VAL A 1 295 ? -16.875 18 12.797 1 97.38 295 VAL A O 1
ATOM 2152 N N . ARG A 1 296 ? -18.797 18.828 12.133 1 95.12 296 ARG A N 1
ATOM 2153 C CA . ARG A 1 296 ? -19.344 17.562 11.656 1 95.12 296 ARG A CA 1
ATOM 2154 C C . ARG A 1 296 ? -19.391 17.516 10.133 1 95.12 296 ARG A C 1
ATOM 2156 O O . ARG A 1 296 ? -20.203 16.797 9.555 1 95.12 296 ARG A O 1
ATOM 2163 N N . THR A 1 297 ? -18.578 18.203 9.531 1 92.88 297 THR A N 1
ATOM 2164 C CA . THR A 1 297 ? -18.656 18.344 8.086 1 92.88 297 THR A CA 1
ATOM 2165 C C . THR A 1 297 ? -17.531 17.578 7.395 1 92.88 297 THR A C 1
ATOM 2167 O O . THR A 1 297 ? -17.297 17.75 6.199 1 92.88 297 THR A O 1
ATOM 2170 N N . GLY A 1 298 ? -16.797 16.781 8.086 1 93.94 298 GLY A N 1
ATOM 2171 C CA . GLY A 1 298 ? -15.688 16.031 7.523 1 93.94 298 GLY A CA 1
ATOM 2172 C C . GLY A 1 298 ? -15.562 14.625 8.078 1 93.94 298 GLY A C 1
ATOM 2173 O O . GLY A 1 298 ? -16.516 13.844 8.016 1 93.94 298 GLY A O 1
ATOM 2174 N N . VAL A 1 299 ? -14.461 14.312 8.648 1 93.88 299 VAL A N 1
ATOM 2175 C CA . VAL A 1 299 ? -14.148 12.977 9.133 1 93.88 299 VAL A CA 1
ATOM 2176 C C . VAL A 1 299 ? -15.18 12.555 10.18 1 93.88 299 VAL A C 1
ATOM 2178 O O . VAL A 1 299 ? -15.672 11.422 10.156 1 93.88 299 VAL A O 1
ATOM 2181 N N . PHE A 1 300 ? -15.516 13.445 11 1 94.44 300 PHE A N 1
ATOM 2182 C CA . PHE A 1 300 ? -16.5 13.164 12.031 1 94.44 300 PHE A CA 1
ATOM 2183 C C . PHE A 1 300 ? -17.906 13.508 11.547 1 94.44 300 PHE A C 1
ATOM 2185 O O . PHE A 1 300 ? -18.172 14.641 11.156 1 94.44 300 PHE A O 1
ATOM 2192 N N . GLN A 1 301 ? -18.75 12.516 11.586 1 87.38 301 GLN A N 1
ATOM 2193 C CA . GLN A 1 301 ? -20.125 12.742 11.172 1 87.38 301 GLN A CA 1
ATOM 2194 C C . GLN A 1 301 ? -21.109 12.266 12.234 1 87.38 301 GLN A C 1
ATOM 2196 O O . GLN A 1 301 ? -22.312 12.469 12.109 1 87.38 301 GLN A O 1
ATOM 2201 N N . GLY A 1 302 ? -20.641 11.859 13.227 1 84.19 302 GLY A N 1
ATOM 2202 C CA . GLY A 1 302 ? -21.438 11.219 14.258 1 84.19 302 GLY A CA 1
ATOM 2203 C C . GLY A 1 302 ? -21.188 9.727 14.367 1 84.19 302 GLY A C 1
ATOM 2204 O O . GLY A 1 302 ? -20.125 9.242 13.977 1 84.19 302 GLY A O 1
ATOM 2205 N N . PRO A 1 303 ? -21.922 8.992 14.953 1 80.31 303 PRO A N 1
ATOM 2206 C CA . PRO A 1 303 ? -23.141 9.414 15.664 1 80.31 303 PRO A CA 1
ATOM 2207 C C . PRO A 1 303 ? -22.828 10.18 16.953 1 80.31 303 PRO A C 1
ATOM 2209 O O . PRO A 1 303 ? -21.672 10.242 17.359 1 80.31 303 PRO A O 1
ATOM 2212 N N . GLY A 1 304 ? -23.906 10.891 17.531 1 88.94 304 GLY A N 1
ATOM 2213 C CA . GLY A 1 304 ? -23.766 11.578 18.812 1 88.94 304 GLY A CA 1
ATOM 2214 C C . GLY A 1 304 ? -23.328 13.023 18.656 1 88.94 304 GLY A C 1
ATOM 2215 O O . GLY A 1 304 ? -22.953 13.453 17.562 1 88.94 304 GLY A O 1
ATOM 2216 N N . PRO A 1 305 ? -23.375 13.742 19.719 1 92.19 305 PRO A N 1
ATOM 2217 C CA . PRO A 1 305 ? -23.094 15.18 19.656 1 92.19 305 PRO A CA 1
ATOM 2218 C C . PRO A 1 305 ? -21.609 15.492 19.672 1 92.19 305 PRO A C 1
ATOM 2220 O O . PRO A 1 305 ? -21.203 16.609 19.328 1 92.19 305 PRO A O 1
ATOM 2223 N N . ASN A 1 306 ? -20.828 14.5 20.125 1 96.88 306 ASN A N 1
ATOM 2224 C CA . ASN A 1 306 ? -19.391 14.656 20.281 1 96.88 306 ASN A CA 1
ATOM 2225 C C . ASN A 1 306 ? -18.656 13.32 20.156 1 96.88 306 ASN A C 1
ATOM 2227 O O . ASN A 1 306 ? -19.297 12.273 20.031 1 96.88 306 ASN A O 1
ATOM 2231 N N . CYS A 1 307 ? -17.375 13.375 19.953 1 95.75 307 CYS A N 1
ATOM 2232 C CA . CYS A 1 307 ? -16.594 12.141 19.906 1 95.75 307 CYS A CA 1
ATOM 2233 C C . CYS A 1 307 ? -16.344 11.586 21.297 1 95.75 307 CYS A C 1
ATOM 2235 O O . CYS A 1 307 ? -15.906 12.32 22.188 1 95.75 307 CYS A O 1
ATOM 2237 N N . ASP A 1 308 ? -16.562 10.305 21.516 1 94.06 308 ASP A N 1
ATOM 2238 C CA . ASP A 1 308 ? -16.422 9.688 22.844 1 94.06 308 ASP A CA 1
ATOM 2239 C C . ASP A 1 308 ? -14.953 9.508 23.219 1 94.06 308 ASP A C 1
ATOM 2241 O O . ASP A 1 308 ? -14.594 9.594 24.391 1 94.06 308 ASP A O 1
ATOM 2245 N N . ILE A 1 309 ? -14.133 9.234 22.219 1 93.19 309 ILE A N 1
ATOM 2246 C CA . ILE A 1 309 ? -12.727 8.938 22.438 1 93.19 309 ILE A CA 1
ATOM 2247 C C . ILE A 1 309 ? -11.938 10.234 22.594 1 93.19 309 ILE A C 1
ATOM 2249 O O . ILE A 1 309 ? -11.172 10.398 23.547 1 93.19 309 ILE A O 1
ATOM 2253 N N . ASP A 1 310 ? -12.109 11.164 21.703 1 97.25 310 ASP A N 1
ATOM 2254 C CA . ASP A 1 310 ? -11.508 12.492 21.703 1 97.25 310 ASP A CA 1
ATOM 2255 C C . ASP A 1 310 ? -12.57 13.586 21.812 1 97.25 310 ASP A C 1
ATOM 2257 O O . ASP A 1 310 ? -12.922 14.203 20.812 1 97.25 310 ASP A O 1
ATOM 2261 N N . THR A 1 311 ? -12.945 13.867 23.078 1 97.75 311 THR A N 1
ATOM 2262 C CA . THR A 1 311 ? -14.062 14.766 23.312 1 97.75 311 THR A CA 1
ATOM 2263 C C . THR A 1 311 ? -13.625 16.219 23.1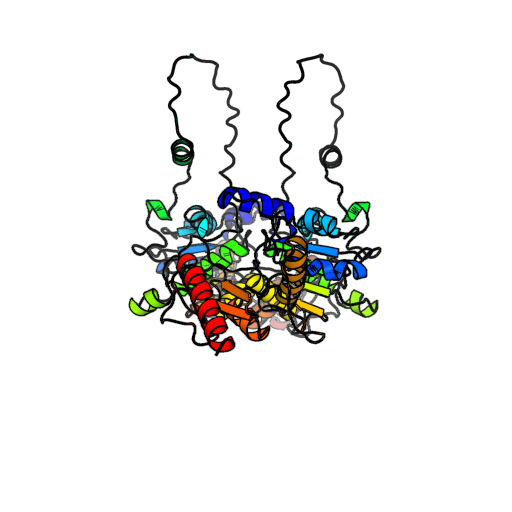88 1 97.75 311 THR A C 1
ATOM 2265 O O . THR A 1 311 ? -12.703 16.656 23.875 1 97.75 311 THR A O 1
ATOM 2268 N N . ALA A 1 312 ? -14.328 16.922 22.328 1 98.38 312 ALA A N 1
ATOM 2269 C CA . ALA A 1 312 ? -14 18.344 22.109 1 98.38 312 ALA A CA 1
ATOM 2270 C C . ALA A 1 312 ? -14.633 19.219 23.188 1 98.38 312 ALA A C 1
ATOM 2272 O O . ALA A 1 312 ? -15.656 18.859 23.766 1 98.38 312 ALA A O 1
ATOM 2273 N N . ARG A 1 313 ? -13.992 20.312 23.422 1 97.19 313 ARG A N 1
ATOM 2274 C CA . ARG A 1 313 ? -14.578 21.297 24.328 1 97.19 313 ARG A CA 1
ATOM 2275 C C . ARG A 1 313 ? -15.875 21.875 23.766 1 97.19 313 ARG A C 1
ATOM 2277 O O . ARG A 1 313 ? -16.812 22.141 24.516 1 97.19 313 ARG A O 1
ATOM 2284 N N . ILE A 1 314 ? -15.883 22.172 22.484 1 97.56 314 ILE A N 1
ATOM 2285 C CA . ILE A 1 314 ? -17.047 22.656 21.75 1 97.56 314 ILE A CA 1
ATOM 2286 C C . ILE A 1 314 ? -17.312 21.75 20.547 1 97.56 314 ILE A C 1
ATOM 2288 O O . ILE A 1 314 ? -16.391 21.406 19.812 1 97.56 314 ILE A O 1
ATOM 2292 N N . ALA A 1 315 ? -18.5 21.297 20.375 1 97.94 315 ALA A N 1
ATOM 2293 C CA . ALA A 1 315 ? -18.906 20.5 19.219 1 97.94 315 ALA A CA 1
ATOM 2294 C C . ALA A 1 315 ? -20.109 21.141 18.516 1 97.94 315 ALA A C 1
ATOM 2296 O O . ALA A 1 315 ? -21.125 21.438 19.156 1 97.94 315 ALA A O 1
ATOM 2297 N N . VAL A 1 316 ? -19.938 21.469 17.234 1 97.31 316 VAL A N 1
ATOM 2298 C CA . VAL A 1 316 ? -20.969 22.172 16.484 1 97.31 316 VAL A CA 1
ATOM 2299 C C . VAL A 1 316 ? -21.062 21.594 15.07 1 97.31 316 VAL A C 1
ATOM 2301 O O . VAL A 1 316 ? -20.297 20.703 14.711 1 97.31 316 VAL A O 1
ATOM 2304 N N . ASP A 1 317 ? -21.969 22.062 14.266 1 95.69 317 ASP A N 1
ATOM 2305 C CA . ASP A 1 317 ? -22.312 21.406 13.008 1 95.69 317 ASP A CA 1
ATOM 2306 C C . ASP A 1 317 ? -21.312 21.781 11.906 1 95.69 317 ASP A C 1
ATOM 2308 O O . ASP A 1 317 ? -20.984 20.969 11.047 1 95.69 317 ASP A O 1
ATOM 2312 N N . ASP A 1 318 ? -20.984 23.031 11.914 1 95.62 318 ASP A N 1
ATOM 2313 C CA . ASP A 1 318 ? -20.125 23.516 10.836 1 95.62 318 ASP A CA 1
ATOM 2314 C C . ASP A 1 318 ? -19.219 24.656 11.305 1 95.62 318 ASP A C 1
ATOM 2316 O O . ASP A 1 318 ? -19.25 25.031 12.477 1 95.62 318 ASP A O 1
ATOM 2320 N N . VAL A 1 319 ? -18.406 25.172 10.43 1 95.44 319 VAL A N 1
ATOM 2321 C CA . VAL A 1 319 ? -17.375 26.141 10.766 1 95.44 319 VAL A CA 1
ATOM 2322 C C . VAL A 1 319 ? -18.031 27.453 11.203 1 95.44 319 VAL A C 1
ATOM 2324 O O . VAL A 1 319 ? -17.531 28.141 12.094 1 95.44 319 VAL A O 1
ATOM 2327 N N . ALA A 1 320 ? -19.141 27.844 10.594 1 96.25 320 ALA A N 1
ATOM 2328 C CA . ALA A 1 320 ? -19.844 29.078 10.977 1 96.25 320 ALA A CA 1
ATOM 2329 C C . ALA A 1 320 ? -20.297 29.016 12.438 1 96.25 320 ALA A C 1
ATOM 2331 O O . ALA A 1 320 ? -20.062 29.953 13.203 1 96.25 320 ALA A O 1
ATOM 2332 N N . ALA A 1 321 ? -20.891 27.891 12.734 1 97 321 ALA A N 1
ATOM 2333 C CA . ALA A 1 321 ? -21.312 27.672 14.117 1 97 321 ALA A CA 1
ATOM 2334 C C . ALA A 1 321 ? -20.125 27.641 15.062 1 97 321 ALA A C 1
ATOM 2336 O O . ALA A 1 321 ? -20.203 28.078 16.203 1 97 321 ALA A O 1
ATOM 2337 N N . GLY A 1 322 ? -19.031 27.094 14.578 1 96.75 322 GLY A N 1
ATOM 2338 C CA . GLY A 1 322 ? -17.812 27.047 15.375 1 96.75 322 GLY A CA 1
ATOM 2339 C C . GLY A 1 322 ? -17.266 28.406 15.711 1 96.75 322 GLY A C 1
ATOM 2340 O O . GLY A 1 322 ? -16.859 28.672 16.844 1 96.75 322 GLY A O 1
ATOM 2341 N N . VAL A 1 323 ? -17.25 29.266 14.773 1 95.38 323 VAL A N 1
ATOM 2342 C CA . VAL A 1 323 ? -16.781 30.641 14.969 1 95.38 323 VAL A CA 1
ATOM 2343 C C . VAL A 1 323 ? -17.688 31.375 15.953 1 95.38 323 VAL A C 1
ATOM 2345 O O . VAL A 1 323 ? -17.219 32.062 16.859 1 95.38 323 VAL A O 1
ATOM 2348 N N . GLU A 1 324 ? -18.969 31.188 15.766 1 96.62 324 GLU A N 1
ATOM 2349 C CA . GLU A 1 324 ? -19.922 31.812 16.672 1 96.62 324 GLU A CA 1
ATOM 2350 C C . GLU A 1 324 ? -19.734 31.328 18.094 1 96.62 324 GLU A C 1
ATOM 2352 O O . GLU A 1 324 ? -19.75 32.125 19.031 1 96.62 324 GLU A O 1
ATOM 2357 N N . ALA A 1 325 ? -19.594 30.094 18.203 1 96.06 325 ALA A N 1
ATOM 2358 C CA . ALA A 1 325 ? -19.406 29.5 19.531 1 96.06 325 ALA A CA 1
ATOM 2359 C C . ALA A 1 325 ? -18.125 30.016 20.172 1 96.06 325 ALA A C 1
ATOM 2361 O O . ALA A 1 325 ? -18.078 30.25 21.391 1 96.06 325 ALA A O 1
ATOM 2362 N N . ALA A 1 326 ? -17.062 30.062 19.406 1 94.94 326 ALA A N 1
ATOM 2363 C CA . ALA A 1 326 ? -15.789 30.562 19.906 1 94.94 326 ALA A CA 1
ATOM 2364 C C . ALA A 1 326 ? -15.906 32 20.391 1 94.94 326 ALA A C 1
ATOM 2366 O O . ALA A 1 326 ? -15.375 32.344 21.453 1 94.94 326 ALA A O 1
ATOM 2367 N N . LEU A 1 327 ? -16.625 32.844 19.688 1 94.38 327 LEU A N 1
ATOM 2368 C CA . LEU A 1 327 ? -16.844 34.25 20.062 1 94.38 327 LEU A CA 1
ATOM 2369 C C . LEU A 1 327 ? -17.641 34.344 21.359 1 94.38 327 LEU A C 1
ATOM 2371 O O . LEU A 1 327 ? -17.344 35.156 22.219 1 94.38 327 LEU A O 1
ATOM 2375 N N . HIS A 1 328 ? -18.609 33.531 21.359 1 93.81 328 HIS A N 1
ATOM 2376 C CA . HIS A 1 328 ? -19.438 33.5 22.547 1 93.81 328 HIS A CA 1
ATOM 2377 C C . HIS A 1 328 ? -18.625 33.062 23.766 1 93.81 328 HIS A C 1
ATOM 2379 O O . HIS A 1 328 ? -18.75 33.625 24.844 1 93.81 328 HIS A O 1
ATOM 2385 N N . HIS A 1 329 ? -17.859 32.062 23.594 1 91.25 329 HIS A N 1
ATOM 2386 C CA . HIS A 1 329 ? -17.016 31.516 24.656 1 91.25 329 HIS A CA 1
ATOM 2387 C C . HIS A 1 329 ? -16.031 32.562 25.172 1 91.25 329 HIS A C 1
ATOM 2389 O O . HIS A 1 329 ? -15.812 32.688 26.375 1 91.25 329 HIS A O 1
ATOM 2395 N N . THR A 1 330 ? -15.43 33.312 24.297 1 89 330 THR A N 1
ATOM 2396 C CA . THR A 1 330 ? -14.469 34.344 24.641 1 89 330 THR A CA 1
ATOM 2397 C C . THR A 1 330 ? -15.148 35.469 25.438 1 89 330 THR A C 1
ATOM 2399 O O . THR A 1 330 ? -14.578 36 26.391 1 89 330 THR A O 1
ATOM 2402 N N . ARG A 1 331 ? -16.312 35.812 25.031 1 87.12 331 ARG A N 1
ATOM 2403 C CA . ARG A 1 331 ? -17.062 36.875 25.719 1 87.12 331 ARG A CA 1
ATOM 2404 C C . ARG A 1 331 ? -17.422 36.438 27.141 1 87.12 331 ARG A C 1
ATOM 2406 O O . ARG A 1 331 ? -17.391 37.281 28.062 1 87.12 331 ARG A O 1
ATOM 2413 N N . SER A 1 332 ? -17.688 35.25 27.172 1 83.75 332 SER A N 1
ATOM 2414 C CA . SER A 1 332 ? -18.078 34.719 28.484 1 83.75 332 SER A CA 1
ATOM 2415 C C . SER A 1 332 ? -16.875 34.656 29.438 1 83.75 332 SER A C 1
ATOM 2417 O O . SER A 1 332 ? -17.031 34.875 30.641 1 83.75 332 SER A O 1
ATOM 2419 N N . LEU A 1 333 ? -15.734 34.375 28.953 1 80.75 333 LEU A N 1
ATOM 2420 C CA . LEU A 1 333 ? -14.523 34.344 29.766 1 80.75 333 LEU A CA 1
ATOM 2421 C C . LEU A 1 333 ? -14.133 35.719 30.234 1 80.75 333 LEU A C 1
ATOM 2423 O O . LEU A 1 333 ? -13.695 35.906 31.375 1 80.75 333 LEU A O 1
ATOM 2427 N N . ARG A 1 334 ? -14.305 36.656 29.391 1 73.38 334 ARG A N 1
ATOM 2428 C CA . ARG A 1 334 ? -13.992 38.031 29.734 1 73.38 334 ARG A CA 1
ATOM 2429 C C . ARG A 1 334 ? -14.93 38.531 30.828 1 73.38 334 ARG A C 1
ATOM 2431 O O . ARG A 1 334 ? -14.5 39.25 31.75 1 73.38 334 ARG A O 1
ATOM 2438 N N . TRP A 1 335 ? -16.078 38.125 30.562 1 61.41 335 TRP A N 1
ATOM 2439 C CA . TRP A 1 335 ? -17.078 38.531 31.547 1 61.41 335 TRP A CA 1
ATOM 2440 C C . TRP A 1 335 ? -16.766 37.938 32.938 1 61.41 335 TRP A C 1
ATOM 2442 O O . TRP A 1 335 ? -16.875 38.625 33.938 1 61.41 335 TRP A O 1
ATOM 2452 N N . HIS A 1 336 ? -16.281 36.75 32.875 1 62.72 336 HIS A N 1
ATOM 2453 C CA . HIS A 1 336 ? -15.969 36.094 34.156 1 62.72 336 HIS A CA 1
ATOM 2454 C C . HIS A 1 336 ? -14.672 36.625 34.75 1 62.72 336 HIS A C 1
ATOM 2456 O O . HIS A 1 336 ? -14.508 36.656 35.969 1 62.72 336 HIS A O 1
ATOM 2462 N N . SER A 1 337 ? -13.812 36.969 33.906 1 57.28 337 SER A N 1
ATOM 2463 C CA . SER A 1 337 ? -12.555 37.531 34.406 1 57.28 337 SER A CA 1
ATOM 2464 C C . SER A 1 337 ? -12.742 38.938 34.938 1 57.28 337 SER A C 1
ATOM 2466 O O . SER A 1 337 ? -11.961 39.406 35.781 1 57.28 337 SER A O 1
ATOM 2468 N N . MET A 1 338 ? -13.734 39.656 34.5 1 47.47 338 MET A N 1
ATOM 2469 C CA . MET A 1 338 ? -14.047 41 34.938 1 47.47 338 MET A CA 1
ATOM 2470 C C . MET A 1 338 ? -14.828 40.969 36.25 1 47.47 338 MET A C 1
ATOM 2472 O O . MET A 1 338 ? -14.938 41.969 36.938 1 47.47 338 MET A O 1
ATOM 2476 N N . ARG A 1 339 ? -15.375 39.844 36.5 1 42.06 339 ARG A N 1
ATOM 2477 C CA . ARG A 1 339 ? -16.031 39.688 37.781 1 42.06 339 ARG A CA 1
ATOM 2478 C C . ARG A 1 339 ? -15.062 39.156 38.844 1 42.06 339 ARG A C 1
ATOM 2480 O O . ARG A 1 339 ? -14.211 38.312 38.562 1 42.06 339 ARG A O 1
ATOM 2487 N N . MET B 1 1 ? 4.559 -24 -14.195 1 96.5 1 MET B N 1
ATOM 2488 C CA . MET B 1 1 ? 3.73 -23.484 -13.102 1 96.5 1 MET B CA 1
ATOM 2489 C C . MET B 1 1 ? 4.387 -22.281 -12.438 1 96.5 1 MET B C 1
ATOM 2491 O O . MET B 1 1 ? 5.566 -22.328 -12.078 1 96.5 1 MET B O 1
ATOM 2495 N N . THR B 1 2 ? 3.717 -21.156 -12.414 1 95.25 2 THR B N 1
ATOM 2496 C CA . THR B 1 2 ? 4.301 -19.938 -11.859 1 95.25 2 THR B CA 1
ATOM 2497 C C . THR B 1 2 ? 3.279 -19.172 -11.023 1 95.25 2 THR B C 1
ATOM 2499 O O . THR B 1 2 ? 2.072 -19.391 -11.164 1 95.25 2 THR B O 1
ATOM 2502 N N . ASN B 1 3 ? 3.773 -18.391 -10.023 1 95 3 ASN B N 1
ATOM 2503 C CA . ASN B 1 3 ? 2.93 -17.453 -9.281 1 95 3 ASN B CA 1
ATOM 2504 C C . ASN B 1 3 ? 2.822 -16.109 -9.992 1 95 3 ASN B C 1
ATOM 2506 O O . ASN B 1 3 ? 2.279 -15.156 -9.445 1 95 3 ASN B O 1
ATOM 2510 N N . GLY B 1 4 ? 3.297 -16.094 -11.203 1 93.75 4 GLY B N 1
ATOM 2511 C CA . GLY B 1 4 ? 3.064 -14.969 -12.102 1 93.75 4 GLY B CA 1
ATOM 2512 C C . GLY B 1 4 ? 1.779 -15.094 -12.891 1 93.75 4 GLY B C 1
ATOM 2513 O O . GLY B 1 4 ? 1.116 -16.125 -12.852 1 93.75 4 GLY B O 1
ATOM 2514 N N . GLY B 1 5 ? 1.426 -14.047 -13.516 1 95.25 5 GLY B N 1
ATOM 2515 C CA . GLY B 1 5 ? 0.198 -14.062 -14.289 1 95.25 5 GLY B CA 1
ATOM 2516 C C . GLY B 1 5 ? -0.114 -12.727 -14.938 1 95.25 5 GLY B C 1
ATOM 2517 O O . GLY B 1 5 ? 0.792 -12.016 -15.375 1 95.25 5 GLY B O 1
ATOM 2518 N N . GLY B 1 6 ? -1.392 -12.562 -15.188 1 95 6 GLY B N 1
ATOM 2519 C CA . GLY B 1 6 ? -1.849 -11.312 -15.773 1 95 6 GLY B CA 1
ATOM 2520 C C . GLY B 1 6 ? -2.143 -11.43 -17.266 1 95 6 GLY B C 1
ATOM 2521 O O . GLY B 1 6 ? -2.592 -10.461 -17.891 1 95 6 GLY B O 1
ATOM 2522 N N . VAL B 1 7 ? -1.881 -12.555 -17.859 1 96.06 7 VAL B N 1
ATOM 2523 C CA . VAL B 1 7 ? -2.203 -12.867 -19.25 1 96.06 7 VAL B CA 1
ATOM 2524 C C . VAL B 1 7 ? -2.82 -14.266 -19.328 1 96.06 7 VAL B C 1
ATOM 2526 O O . VAL B 1 7 ? -2.684 -15.07 -18.406 1 96.06 7 VAL B O 1
ATOM 2529 N N . CYS B 1 8 ? -3.477 -14.484 -20.438 1 96.56 8 CYS B N 1
ATOM 2530 C CA . CYS B 1 8 ? -4.074 -15.805 -20.562 1 96.56 8 CYS B CA 1
ATOM 2531 C C . CYS B 1 8 ? -3.004 -16.859 -20.812 1 96.56 8 CYS B C 1
ATOM 2533 O O . CYS B 1 8 ? -1.888 -16.531 -21.219 1 96.56 8 CYS B O 1
ATOM 2535 N N . GLU B 1 9 ? -3.385 -18.094 -20.578 1 98 9 GLU B N 1
ATOM 2536 C CA . GLU B 1 9 ? -2.469 -19.219 -20.734 1 98 9 GLU B CA 1
ATOM 2537 C C . GLU B 1 9 ? -1.997 -19.359 -22.172 1 98 9 GLU B C 1
ATOM 2539 O O . GLU B 1 9 ? -0.848 -19.719 -22.422 1 98 9 GLU B O 1
ATOM 2544 N N . GLU B 1 10 ? -2.844 -19.031 -23.078 1 97.69 10 GLU B N 1
ATOM 2545 C CA . GLU B 1 10 ? -2.49 -19.109 -24.5 1 97.69 10 GLU B CA 1
ATOM 2546 C C . GLU B 1 10 ? -1.352 -18.141 -24.828 1 97.69 10 GLU B C 1
ATOM 2548 O O . GLU B 1 10 ? -0.395 -18.516 -25.516 1 97.69 10 GLU B O 1
ATOM 2553 N N . ARG B 1 11 ? -1.533 -16.953 -24.359 1 97.06 11 ARG B N 1
ATOM 2554 C CA . ARG B 1 11 ? -0.507 -15.945 -24.609 1 97.06 11 ARG B CA 1
ATOM 2555 C C . ARG B 1 11 ? 0.813 -16.344 -23.953 1 97.06 11 ARG B C 1
ATOM 2557 O O . ARG B 1 11 ? 1.881 -16.172 -24.547 1 97.06 11 ARG B O 1
ATOM 2564 N N . LYS B 1 12 ? 0.748 -16.797 -22.734 1 97.44 12 LYS B N 1
ATOM 2565 C CA . LYS B 1 12 ? 1.958 -17.219 -22.031 1 97.44 12 LYS B CA 1
ATOM 2566 C C . LYS B 1 12 ? 2.611 -18.406 -22.734 1 97.44 12 LYS B C 1
ATOM 2568 O O . LYS B 1 12 ? 3.84 -18.484 -22.828 1 97.44 12 LYS B O 1
ATOM 2573 N N . ALA B 1 13 ? 1.825 -19.344 -23.203 1 98.25 13 ALA B N 1
ATOM 2574 C CA . ALA B 1 13 ? 2.34 -20.5 -23.938 1 98.25 13 ALA B CA 1
ATOM 2575 C C . ALA B 1 13 ? 3.078 -20.078 -25.203 1 98.25 13 ALA B C 1
ATOM 2577 O O . ALA B 1 13 ? 4.152 -20.594 -25.5 1 98.25 13 ALA B O 1
ATOM 2578 N N . ALA B 1 14 ? 2.475 -19.125 -25.859 1 98 14 ALA B N 1
ATOM 2579 C CA . ALA B 1 14 ? 3.1 -18.609 -27.062 1 98 14 ALA B CA 1
ATOM 2580 C C . ALA B 1 14 ? 4.438 -17.938 -26.75 1 98 14 ALA B C 1
ATOM 2582 O O . ALA B 1 14 ? 5.418 -18.125 -27.469 1 98 14 ALA B O 1
ATOM 2583 N N . GLN B 1 15 ? 4.434 -17.156 -25.719 1 96.62 15 GLN B N 1
ATOM 2584 C CA . GLN B 1 15 ? 5.656 -16.484 -25.281 1 96.62 15 GLN B CA 1
ATOM 2585 C C . GLN B 1 15 ? 6.75 -17.5 -24.953 1 96.62 15 GLN B C 1
ATOM 2587 O O . GLN B 1 15 ? 7.895 -17.344 -25.375 1 96.62 15 GLN B O 1
ATOM 2592 N N . LEU B 1 16 ? 6.414 -18.547 -24.203 1 96.62 16 LEU B N 1
ATOM 2593 C CA . LEU B 1 16 ? 7.363 -19.578 -23.812 1 96.62 16 LEU B CA 1
ATOM 2594 C C . LEU B 1 16 ? 7.852 -20.359 -25.031 1 96.62 16 LEU B C 1
ATOM 2596 O O . LEU B 1 16 ? 9.031 -20.719 -25.109 1 96.62 16 LEU B O 1
ATOM 2600 N N . SER B 1 17 ? 6.926 -20.656 -25.906 1 97.81 17 SER B N 1
ATOM 2601 C CA . SER B 1 17 ? 7.312 -21.328 -27.141 1 97.81 17 SER B CA 1
ATOM 2602 C C . SER B 1 17 ? 8.391 -20.547 -27.891 1 97.81 17 SER B C 1
ATOM 2604 O O . SER B 1 17 ? 9.344 -21.141 -28.406 1 97.81 17 SER B O 1
ATOM 2606 N N . GLY B 1 18 ? 8.18 -19.203 -27.922 1 96.81 18 GLY B N 1
ATOM 2607 C CA . GLY B 1 18 ? 9.164 -18.344 -28.562 1 96.81 18 GLY B CA 1
ATOM 2608 C C . GLY B 1 18 ? 10.516 -18.375 -27.875 1 96.81 18 GLY B C 1
ATOM 2609 O O . GLY B 1 18 ? 11.555 -18.531 -28.516 1 96.81 18 GLY B O 1
ATOM 2610 N N . TRP B 1 19 ? 10.562 -18.297 -26.609 1 94.94 19 TRP B N 1
ATOM 2611 C CA . TRP B 1 19 ? 11.789 -18.234 -25.812 1 94.94 19 TRP B CA 1
ATOM 2612 C C . TRP B 1 19 ? 12.547 -19.562 -25.891 1 94.94 19 TRP B C 1
ATOM 2614 O O . TRP B 1 19 ? 13.781 -19.578 -25.938 1 94.94 19 TRP B O 1
ATOM 2624 N N . LEU B 1 20 ? 11.789 -20.734 -25.891 1 94.56 20 LEU B N 1
ATOM 2625 C CA . LEU B 1 20 ? 12.398 -22.047 -25.734 1 94.56 20 LEU B CA 1
ATOM 2626 C C . LEU B 1 20 ? 12.641 -22.688 -27.094 1 94.56 20 LEU B C 1
ATOM 2628 O O . LEU B 1 20 ? 13.398 -23.656 -27.203 1 94.56 20 LEU B O 1
ATOM 2632 N N . GLY B 1 21 ? 11.953 -22.234 -28.094 1 96.44 21 GLY B N 1
ATOM 2633 C CA . GLY B 1 21 ? 12.109 -22.797 -29.422 1 96.44 21 GLY B CA 1
ATOM 2634 C C . GLY B 1 21 ? 11.359 -24.109 -29.609 1 96.44 21 GLY B C 1
ATOM 2635 O O . GLY B 1 21 ? 11.695 -24.891 -30.484 1 96.44 21 GLY B O 1
ATOM 2636 N N . ILE B 1 22 ? 10.539 -24.406 -28.75 1 96.5 22 ILE B N 1
ATOM 2637 C CA . ILE B 1 22 ? 9.695 -25.594 -28.828 1 96.5 22 ILE B CA 1
ATOM 2638 C C . ILE B 1 22 ? 8.234 -25.203 -28.625 1 96.5 22 ILE B C 1
ATOM 2640 O O . ILE B 1 22 ? 7.941 -24.156 -28.047 1 96.5 22 ILE B O 1
ATOM 2644 N N . ARG B 1 23 ? 7.383 -26.109 -29.109 1 95.81 23 ARG B N 1
ATOM 2645 C CA . ARG B 1 23 ? 5.961 -25.828 -28.922 1 95.81 23 ARG B CA 1
ATOM 2646 C C . ARG B 1 23 ? 5.531 -26.078 -27.484 1 95.81 23 ARG B C 1
ATOM 2648 O O . ARG B 1 23 ? 5.723 -27.188 -26.953 1 95.81 23 ARG B O 1
ATOM 2655 N N . VAL B 1 24 ? 5.008 -25.094 -26.859 1 97.12 24 VAL B N 1
ATOM 2656 C CA . VAL B 1 24 ? 4.391 -25.203 -25.547 1 97.12 24 VAL B CA 1
ATOM 2657 C C . VAL B 1 24 ? 2.883 -25 -25.656 1 97.12 24 VAL B C 1
ATOM 2659 O O . VAL B 1 24 ? 2.42 -23.969 -26.156 1 97.12 24 VAL B O 1
ATOM 2662 N N . ALA B 1 25 ? 2.123 -25.984 -25.25 1 97 25 ALA B N 1
ATOM 2663 C CA . ALA B 1 25 ? 0.667 -25.891 -25.312 1 97 25 ALA B CA 1
ATOM 2664 C C . ALA B 1 25 ? 0.119 -25.125 -24.109 1 97 25 ALA B C 1
ATOM 2666 O O . ALA B 1 25 ? 0.713 -25.141 -23.031 1 97 25 ALA B O 1
ATOM 2667 N N . PRO B 1 26 ? -1.055 -24.453 -24.281 1 97.12 26 PRO B N 1
ATOM 2668 C CA . PRO B 1 26 ? -1.673 -23.75 -23.156 1 97.12 26 PRO B CA 1
ATOM 2669 C C . PRO B 1 26 ? -1.926 -24.672 -21.953 1 97.12 26 PRO B C 1
ATOM 2671 O O . PRO B 1 26 ? -1.845 -24.219 -20.812 1 97.12 26 PRO B O 1
ATOM 2674 N N . SER B 1 27 ? -2.143 -25.938 -22.234 1 96.62 27 SER B N 1
ATOM 2675 C CA . SER B 1 27 ? -2.418 -26.906 -21.172 1 96.62 27 SER B CA 1
ATOM 2676 C C . SER B 1 27 ? -1.161 -27.203 -20.375 1 96.62 27 SER B C 1
ATOM 2678 O O . SER B 1 27 ? -1.235 -27.828 -19.312 1 96.62 27 SER B O 1
ATOM 2680 N N . GLN B 1 28 ? -0.022 -26.688 -20.844 1 97.06 28 GLN B N 1
ATOM 2681 C CA . GLN B 1 28 ? 1.241 -26.891 -20.141 1 97.06 28 GLN B CA 1
ATOM 2682 C C . GLN B 1 28 ? 1.613 -25.688 -19.297 1 97.06 28 GLN B C 1
ATOM 2684 O O . GLN B 1 28 ? 2.707 -25.625 -18.734 1 97.06 28 GLN B O 1
ATOM 2689 N N . VAL B 1 29 ? 0.654 -24.719 -19.25 1 98.06 29 VAL B N 1
ATOM 2690 C CA . VAL B 1 29 ? 0.917 -23.484 -18.531 1 98.06 29 VAL B CA 1
ATOM 2691 C C . VAL B 1 29 ? -0.061 -23.344 -17.375 1 98.06 29 VAL B C 1
ATOM 2693 O O . VAL B 1 29 ? -1.277 -23.391 -17.562 1 98.06 29 VAL B O 1
ATOM 2696 N N . ILE B 1 30 ? 0.469 -23.234 -16.188 1 98.25 30 ILE B N 1
ATOM 2697 C CA . ILE B 1 30 ? -0.322 -22.922 -15 1 98.25 30 ILE B CA 1
ATOM 2698 C C . ILE B 1 30 ? 0.156 -21.594 -14.406 1 98.25 30 ILE B C 1
ATOM 2700 O O . ILE B 1 30 ? 1.268 -21.516 -13.883 1 98.25 30 ILE B O 1
ATOM 2704 N N . LEU B 1 31 ? -0.672 -20.594 -14.508 1 98.19 31 LEU B N 1
ATOM 2705 C CA . LEU B 1 31 ? -0.399 -19.281 -13.922 1 98.19 31 LEU B CA 1
ATOM 2706 C C . LEU B 1 31 ? -1.032 -19.172 -12.547 1 98.19 31 LEU B C 1
ATOM 2708 O O . LEU B 1 31 ? -1.793 -20.047 -12.125 1 98.19 31 LEU B O 1
ATOM 2712 N N . SER B 1 32 ? -0.764 -18.047 -11.844 1 97.5 32 SER B N 1
ATOM 2713 C CA . SER B 1 32 ? -1.233 -17.859 -10.477 1 97.5 32 SER B CA 1
ATOM 2714 C C . SER B 1 32 ? -2.756 -17.922 -10.398 1 97.5 32 SER B C 1
ATOM 2716 O O . SER B 1 32 ? -3.312 -18.375 -9.398 1 97.5 32 SER B O 1
ATOM 2718 N N . HIS B 1 33 ? -3.428 -17.484 -11.461 1 98.25 33 HIS B N 1
ATOM 2719 C CA . HIS B 1 33 ? -4.883 -17.391 -11.445 1 98.25 33 HIS B CA 1
ATOM 2720 C C . HIS B 1 33 ? -5.527 -18.578 -12.156 1 98.25 33 HIS B C 1
ATOM 2722 O O . HIS B 1 33 ? -6.75 -18.719 -12.148 1 98.25 33 HIS B O 1
ATOM 2728 N N . THR B 1 34 ? -4.75 -19.516 -12.805 1 98.44 34 THR B N 1
ATOM 2729 C CA . THR B 1 34 ? -5.301 -20.641 -13.539 1 98.44 34 THR B CA 1
ATOM 2730 C C . THR B 1 34 ? -6.188 -21.5 -12.633 1 98.44 34 THR B C 1
ATOM 2732 O O . THR B 1 34 ? -7.297 -21.875 -13.016 1 98.44 34 THR B O 1
ATOM 2735 N N . PRO B 1 35 ? -5.754 -21.734 -11.383 1 97.94 35 PRO B N 1
ATOM 2736 C CA . PRO B 1 35 ? -6.586 -22.562 -10.516 1 97.94 35 PRO B CA 1
ATOM 2737 C C . PRO B 1 35 ? -7.922 -21.906 -10.172 1 97.94 35 PRO B C 1
ATOM 2739 O O . PRO B 1 35 ? -8.852 -22.594 -9.711 1 97.94 35 PRO B O 1
ATOM 2742 N N . MET B 1 36 ? -8.039 -20.641 -10.32 1 97.88 36 MET B N 1
ATOM 2743 C CA . MET B 1 36 ? -9.273 -19.922 -10.008 1 97.88 36 MET B CA 1
ATOM 2744 C C . MET B 1 36 ? -10.391 -20.312 -10.961 1 97.88 36 MET B C 1
ATOM 2746 O O . MET B 1 36 ? -11.562 -20.016 -10.711 1 97.88 36 MET B O 1
ATOM 2750 N N . ARG B 1 37 ? -10.078 -21.031 -12.039 1 96.75 37 ARG B N 1
ATOM 2751 C CA . ARG B 1 37 ? -11.102 -21.578 -12.938 1 96.75 37 ARG B CA 1
ATOM 2752 C C . ARG B 1 37 ? -12.102 -22.438 -12.172 1 96.75 37 ARG B C 1
ATOM 2754 O O . ARG B 1 37 ? -13.273 -22.516 -12.555 1 96.75 37 ARG B O 1
ATOM 2761 N N . ASP B 1 38 ? -11.641 -22.984 -11.094 1 96.19 38 ASP B N 1
ATOM 2762 C CA . ASP B 1 38 ? -12.477 -23.844 -10.273 1 96.19 38 ASP B CA 1
ATOM 2763 C C . ASP B 1 38 ? -13.586 -23.047 -9.586 1 96.19 38 ASP B C 1
ATOM 2765 O O . ASP B 1 38 ? -14.555 -23.625 -9.086 1 96.19 38 ASP B O 1
ATOM 2769 N N . LEU B 1 39 ? -13.492 -21.75 -9.547 1 97.38 39 LEU B N 1
ATOM 2770 C CA . LEU B 1 39 ? -14.469 -20.891 -8.891 1 97.38 39 LEU B CA 1
ATOM 2771 C C . LEU B 1 39 ? -15.602 -20.531 -9.844 1 97.38 39 LEU B C 1
ATOM 2773 O O . LEU B 1 39 ? -16.656 -20.031 -9.406 1 97.38 39 LEU B O 1
ATOM 2777 N N . VAL B 1 40 ? -15.469 -20.797 -11.086 1 97.12 40 VAL B N 1
ATOM 2778 C CA . VAL B 1 40 ? -16.328 -20.25 -12.133 1 97.12 40 VAL B CA 1
ATOM 2779 C C . VAL B 1 40 ? -17.734 -20.812 -11.977 1 97.12 40 VAL B C 1
ATOM 2781 O O . VAL B 1 40 ? -18.719 -20.078 -12.086 1 97.12 40 VAL B O 1
ATOM 2784 N N . PRO B 1 41 ? -17.938 -22.109 -11.688 1 96.75 41 PRO B N 1
ATOM 2785 C CA . PRO B 1 41 ? -19.312 -22.609 -11.547 1 96.75 41 PRO B CA 1
ATOM 2786 C C . PRO B 1 41 ? -20.109 -21.859 -10.492 1 96.75 41 PRO B C 1
ATOM 2788 O O . PRO B 1 41 ? -21.312 -21.656 -10.656 1 96.75 41 PRO B O 1
ATOM 2791 N N . GLN B 1 42 ? -19.453 -21.375 -9.484 1 96 42 GLN B N 1
ATOM 2792 C CA . GLN B 1 42 ? -20.125 -20.672 -8.398 1 96 42 GLN B CA 1
ATOM 2793 C C . GLN B 1 42 ? -20.25 -19.188 -8.703 1 96 42 GLN B C 1
ATOM 2795 O O . GLN B 1 42 ? -21.156 -18.516 -8.211 1 96 42 GLN B O 1
ATOM 2800 N N . LEU B 1 43 ? -19.406 -18.656 -9.555 1 97.44 43 LEU B N 1
ATOM 2801 C CA . LEU B 1 43 ? -19.281 -17.219 -9.672 1 97.44 43 LEU B CA 1
ATOM 2802 C C . LEU B 1 43 ? -19.766 -16.734 -11.039 1 97.44 43 LEU B C 1
ATOM 2804 O O . LEU B 1 43 ? -19.797 -15.531 -11.297 1 97.44 43 LEU B O 1
ATOM 2808 N N . ALA B 1 44 ? -20.219 -17.594 -11.875 1 94 44 ALA B N 1
ATOM 2809 C CA . ALA B 1 44 ? -20.516 -17.281 -13.266 1 94 44 ALA B CA 1
ATOM 2810 C C . ALA B 1 44 ? -21.531 -16.141 -13.359 1 94 44 ALA B C 1
ATOM 2812 O O . ALA B 1 44 ? -21.438 -15.289 -14.25 1 94 44 ALA B O 1
ATOM 2813 N N . GLU B 1 45 ? -22.469 -16.078 -12.445 1 93.44 45 GLU B N 1
ATOM 2814 C CA . GLU B 1 45 ? -23.516 -15.062 -12.531 1 93.44 45 GLU B CA 1
ATOM 2815 C C . GLU B 1 45 ? -23.406 -14.055 -11.391 1 93.44 45 GLU B C 1
ATOM 2817 O O . GLU B 1 45 ? -24.25 -13.164 -11.258 1 93.44 45 GLU B O 1
ATOM 2822 N N . ALA B 1 46 ? -22.422 -14.234 -10.625 1 96.56 46 ALA B N 1
ATOM 2823 C CA . ALA B 1 46 ? -22.25 -13.336 -9.492 1 96.56 46 ALA B CA 1
ATOM 2824 C C . ALA B 1 46 ? -21.375 -12.141 -9.859 1 96.56 46 ALA B C 1
ATOM 2826 O O . ALA B 1 46 ? -20.422 -12.281 -10.641 1 96.56 46 ALA B O 1
ATOM 2827 N N . PRO B 1 47 ? -21.688 -10.938 -9.312 1 97.81 47 PRO B N 1
ATOM 2828 C CA . PRO B 1 47 ? -20.797 -9.797 -9.539 1 97.81 47 PRO B CA 1
ATOM 2829 C C . PRO B 1 47 ? -19.406 -10 -8.945 1 97.81 47 PRO B C 1
ATOM 2831 O O . PRO B 1 47 ? -19.281 -10.305 -7.754 1 97.81 47 PRO B O 1
ATOM 2834 N N . VAL B 1 48 ? -18.391 -9.859 -9.789 1 98.5 48 VAL B N 1
ATOM 2835 C CA . VAL B 1 48 ? -17.031 -10.094 -9.359 1 98.5 48 VAL B CA 1
ATOM 2836 C C . VAL B 1 48 ? -16.172 -8.859 -9.641 1 98.5 48 VAL B C 1
ATOM 2838 O O . VAL B 1 48 ? -16.25 -8.273 -10.727 1 98.5 48 VAL B O 1
ATOM 2841 N N . LEU B 1 49 ? -15.422 -8.406 -8.656 1 98.62 49 LEU B N 1
ATOM 2842 C CA . LEU B 1 49 ? -14.406 -7.379 -8.828 1 98.62 49 LEU B CA 1
ATOM 2843 C C . LEU B 1 49 ? -13.023 -8 -9 1 98.62 49 LEU B C 1
ATOM 2845 O O . LEU B 1 49 ? -12.578 -8.773 -8.156 1 98.62 49 LEU B O 1
ATOM 2849 N N . VAL B 1 50 ? -12.367 -7.707 -10.102 1 98.62 50 VAL B N 1
ATOM 2850 C CA . VAL B 1 50 ? -11.031 -8.258 -10.305 1 98.62 50 VAL B CA 1
ATOM 2851 C C . VAL B 1 50 ? -9.992 -7.152 -10.156 1 98.62 50 VAL B C 1
ATOM 2853 O O . VAL B 1 50 ? -10.258 -5.996 -10.492 1 98.62 50 VAL B O 1
ATOM 2856 N N . SER B 1 51 ? -8.859 -7.477 -9.586 1 98.56 51 SER B N 1
ATOM 2857 C CA . SER B 1 51 ? -7.707 -6.605 -9.383 1 98.56 51 SER B CA 1
ATOM 2858 C C . SER B 1 51 ? -6.43 -7.234 -9.938 1 98.56 51 SER B C 1
ATOM 2860 O O . SER B 1 51 ? -6.234 -8.445 -9.828 1 98.56 51 SER B O 1
ATOM 2862 N N . GLY B 1 52 ? -5.566 -6.406 -10.484 1 98.19 52 GLY B N 1
ATOM 2863 C CA . GLY B 1 52 ? -4.293 -6.879 -11 1 98.19 52 GLY B CA 1
ATOM 2864 C C . GLY B 1 52 ? -3.869 -6.18 -12.273 1 98.19 52 GLY B C 1
ATOM 2865 O O . GLY B 1 52 ? -4.711 -5.664 -13.016 1 98.19 52 GLY B O 1
ATOM 2866 N N . ARG B 1 53 ? -2.635 -6.219 -12.578 1 96.5 53 ARG B N 1
ATOM 2867 C CA . ARG B 1 53 ? -2.084 -5.652 -13.805 1 96.5 53 ARG B CA 1
ATOM 2868 C C . ARG B 1 53 ? -2.283 -6.598 -14.984 1 96.5 53 ARG B C 1
ATOM 2870 O O . ARG B 1 53 ? -2.689 -7.75 -14.805 1 96.5 53 ARG B O 1
ATOM 2877 N N . GLY B 1 54 ? -2.045 -6.039 -16.156 1 94.44 54 GLY B N 1
ATOM 2878 C CA . GLY B 1 54 ? -2.203 -6.832 -17.359 1 94.44 54 GLY B CA 1
ATOM 2879 C C . GLY B 1 54 ? -3.643 -6.922 -17.828 1 94.44 54 GLY B C 1
ATOM 2880 O O . GLY B 1 54 ? -4.402 -5.961 -17.703 1 94.44 54 GLY B O 1
ATOM 2881 N N . ASP B 1 55 ? -3.977 -8.148 -18.359 1 96 55 ASP B N 1
ATOM 2882 C CA . ASP B 1 55 ? -5.285 -8.336 -18.969 1 96 55 ASP B CA 1
ATOM 2883 C C . ASP B 1 55 ? -6.172 -9.234 -18.109 1 96 55 ASP B C 1
ATOM 2885 O O . ASP B 1 55 ? -6.832 -10.141 -18.609 1 96 55 ASP B O 1
ATOM 2889 N N . VAL B 1 56 ? -6.129 -8.953 -16.781 1 97.75 56 VAL B N 1
ATOM 2890 C CA . VAL B 1 56 ? -6.789 -9.883 -15.883 1 97.75 56 VAL B CA 1
ATOM 2891 C C . VAL B 1 56 ? -8.297 -9.859 -16.125 1 97.75 56 VAL B C 1
ATOM 2893 O O . VAL B 1 56 ? -8.992 -10.852 -15.891 1 97.75 56 VAL B O 1
ATOM 2896 N N . LEU B 1 57 ? -8.828 -8.688 -16.578 1 96.56 57 LEU B N 1
ATOM 2897 C CA . LEU B 1 57 ? -10.25 -8.625 -16.906 1 96.56 57 LEU B CA 1
ATOM 2898 C C . LEU B 1 57 ? -10.586 -9.594 -18.031 1 96.56 57 LEU B C 1
ATOM 2900 O O . LEU B 1 57 ? -11.555 -10.352 -17.938 1 96.56 57 LEU B O 1
ATOM 2904 N N . ALA B 1 58 ? -9.812 -9.57 -19.078 1 96.88 58 ALA B N 1
ATOM 2905 C CA . ALA B 1 58 ? -10.008 -10.484 -20.203 1 96.88 58 ALA B CA 1
ATOM 2906 C C . ALA B 1 58 ? -9.812 -11.938 -19.766 1 96.88 58 ALA B C 1
ATOM 2908 O O . ALA B 1 58 ? -10.523 -12.828 -20.234 1 96.88 58 ALA B O 1
ATOM 2909 N N . VAL B 1 59 ? -8.836 -12.18 -18.922 1 98.12 59 VAL B N 1
ATOM 2910 C CA . VAL B 1 59 ? -8.578 -13.516 -18.391 1 98.12 59 VAL B CA 1
ATOM 2911 C C . VAL B 1 59 ? -9.805 -14.023 -17.641 1 98.12 59 VAL B C 1
ATOM 2913 O O . VAL B 1 59 ? -10.258 -15.148 -17.859 1 98.12 59 VAL B O 1
ATOM 2916 N N . ALA B 1 60 ? -10.367 -13.188 -16.734 1 98 60 ALA B N 1
ATOM 2917 C CA . ALA B 1 60 ? -11.547 -13.555 -15.961 1 98 60 ALA B CA 1
ATOM 2918 C C . ALA B 1 60 ? -12.727 -13.891 -16.859 1 98 60 ALA B C 1
ATOM 2920 O O . ALA B 1 60 ? -13.414 -14.883 -16.656 1 98 60 ALA B O 1
ATOM 2921 N N . ARG B 1 61 ? -12.906 -13.07 -17.844 1 96.62 61 ARG B N 1
ATOM 2922 C CA . ARG B 1 61 ? -13.984 -13.32 -18.812 1 96.62 61 ARG B CA 1
ATOM 2923 C C . ARG B 1 61 ? -13.734 -14.617 -19.578 1 96.62 61 ARG B C 1
ATOM 2925 O O . ARG B 1 61 ? -14.672 -15.383 -19.828 1 96.62 61 ARG B O 1
ATOM 2932 N N . GLY B 1 62 ? -12.516 -14.812 -19.938 1 97.12 62 GLY B N 1
ATOM 2933 C CA . GLY B 1 62 ? -12.148 -16.031 -20.625 1 97.12 62 GLY B CA 1
ATOM 2934 C C . GLY B 1 62 ? -12.406 -17.297 -19.812 1 97.12 62 GLY B C 1
ATOM 2935 O O . GLY B 1 62 ? -12.68 -18.359 -20.375 1 97.12 62 GLY B O 1
ATOM 2936 N N . TYR B 1 63 ? -12.266 -17.172 -18.5 1 97.38 63 TYR B N 1
ATOM 2937 C CA . TYR B 1 63 ? -12.555 -18.297 -17.625 1 97.38 63 TYR B CA 1
ATOM 2938 C C . TYR B 1 63 ? -1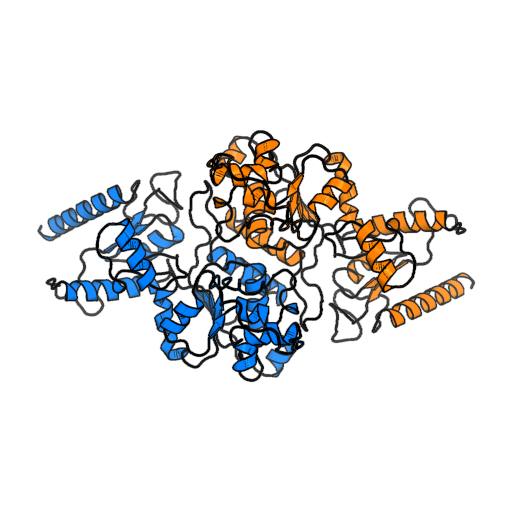4.055 -18.562 -17.562 1 97.38 63 TYR B C 1
ATOM 2940 O O . TYR B 1 63 ? -14.477 -19.672 -17.219 1 97.38 63 TYR B O 1
ATOM 2948 N N . GLY B 1 64 ? -14.891 -17.547 -17.844 1 97.19 64 GLY B N 1
ATOM 2949 C CA . GLY B 1 64 ? -16.328 -17.75 -17.828 1 97.19 64 GLY B CA 1
ATOM 2950 C C . GLY B 1 64 ? -17.047 -16.812 -16.875 1 97.19 64 GLY B C 1
ATOM 2951 O O . GLY B 1 64 ? -18.25 -16.984 -16.641 1 97.19 64 GLY B O 1
ATOM 2952 N N . LEU B 1 65 ? -16.375 -15.805 -16.344 1 96.75 65 LEU B N 1
ATOM 2953 C CA . LEU B 1 65 ? -17.016 -14.828 -15.469 1 96.75 65 LEU B CA 1
ATOM 2954 C C . LEU B 1 65 ? -17.703 -13.734 -16.281 1 96.75 65 LEU B C 1
ATOM 2956 O O . LEU B 1 65 ? -17.031 -12.984 -17 1 96.75 65 LEU B O 1
ATOM 2960 N N . GLY B 1 66 ? -19.016 -13.625 -16.125 1 93.19 66 GLY B N 1
ATOM 2961 C CA . GLY B 1 66 ? -19.781 -12.734 -16.984 1 93.19 66 GLY B CA 1
ATOM 2962 C C . GLY B 1 66 ? -20 -11.359 -16.375 1 93.19 66 GLY B C 1
ATOM 2963 O O . GLY B 1 66 ? -20.062 -10.359 -17.094 1 93.19 66 GLY B O 1
ATOM 2964 N N . ARG B 1 67 ? -20.172 -11.289 -15.109 1 95.81 67 ARG B N 1
ATOM 2965 C CA . ARG B 1 67 ? -20.422 -10.031 -14.414 1 95.81 67 ARG B CA 1
ATOM 2966 C C . ARG B 1 67 ? -19.188 -9.562 -13.664 1 95.81 67 ARG B C 1
ATOM 2968 O O . ARG B 1 67 ? -19.141 -9.617 -12.43 1 95.81 67 ARG B O 1
ATOM 2975 N N . VAL B 1 68 ? -18.266 -9.07 -14.477 1 96.38 68 VAL B N 1
ATOM 2976 C CA . VAL B 1 68 ? -16.953 -8.781 -13.914 1 96.38 68 VAL B CA 1
ATOM 2977 C C . VAL B 1 68 ? -16.594 -7.316 -14.156 1 96.38 68 VAL B C 1
ATOM 2979 O O . VAL B 1 68 ? -16.906 -6.762 -15.203 1 96.38 68 VAL B O 1
ATOM 2982 N N . LEU B 1 69 ? -16.016 -6.762 -13.109 1 95.5 69 LEU B N 1
ATOM 2983 C CA . LEU B 1 69 ? -15.57 -5.375 -13.094 1 95.5 69 LEU B CA 1
ATOM 2984 C C . LEU B 1 69 ? -14.141 -5.27 -12.578 1 95.5 69 LEU B C 1
ATOM 2986 O O . LEU B 1 69 ? -13.766 -5.949 -11.625 1 95.5 69 LEU B O 1
ATOM 2990 N N . HIS B 1 70 ? -13.312 -4.461 -13.281 1 97.38 70 HIS B N 1
ATOM 2991 C CA . HIS B 1 70 ? -11.945 -4.254 -12.828 1 97.38 70 HIS B CA 1
ATOM 2992 C C . HIS B 1 70 ? -11.852 -3.045 -11.898 1 97.38 70 HIS B C 1
ATOM 2994 O O . HIS B 1 70 ? -12.555 -2.053 -12.094 1 97.38 70 HIS B O 1
ATOM 3000 N N . THR B 1 71 ? -10.906 -3.057 -10.961 1 97.94 71 THR B N 1
ATOM 3001 C CA . THR B 1 71 ? -10.711 -1.952 -10.023 1 97.94 71 THR B CA 1
ATOM 3002 C C . THR B 1 71 ? -10.445 -0.65 -10.773 1 97.94 71 THR B C 1
ATOM 3004 O O . THR B 1 71 ? -10.875 0.422 -10.336 1 97.94 71 THR B O 1
ATOM 3007 N N . ARG B 1 72 ? -9.781 -0.71 -11.891 1 95.94 72 ARG B N 1
ATOM 3008 C CA . ARG B 1 72 ? -9.539 0.478 -12.703 1 95.94 72 ARG B CA 1
ATOM 3009 C C . ARG B 1 72 ? -10.852 1.074 -13.203 1 95.94 72 ARG B C 1
ATOM 3011 O O . ARG B 1 72 ? -11.031 2.295 -13.195 1 95.94 72 ARG B O 1
ATOM 3018 N N . GLN B 1 73 ? -11.711 0.218 -13.656 1 95.31 73 GLN B N 1
ATOM 3019 C CA . GLN B 1 73 ? -13.016 0.662 -14.125 1 95.31 73 GLN B CA 1
ATOM 3020 C C . GLN B 1 73 ? -13.836 1.253 -12.984 1 95.31 73 GLN B C 1
ATOM 3022 O O . GLN B 1 73 ? -14.508 2.273 -13.156 1 95.31 73 GLN B O 1
ATOM 3027 N N . LEU B 1 74 ? -13.797 0.563 -11.852 1 97.06 74 LEU B N 1
ATOM 3028 C CA . LEU B 1 74 ? -14.531 1.029 -10.68 1 97.06 74 LEU B CA 1
ATOM 3029 C C . LEU B 1 74 ? -14.023 2.391 -10.227 1 97.06 74 LEU B C 1
ATOM 3031 O O . LEU B 1 74 ? -14.812 3.301 -9.961 1 97.06 74 LEU B O 1
ATOM 3035 N N . GLY B 1 75 ? -12.656 2.539 -10.117 1 96.62 75 GLY B N 1
ATOM 3036 C CA . GLY B 1 75 ? -12.062 3.814 -9.75 1 96.62 75 GLY B CA 1
ATOM 3037 C C . GLY B 1 75 ? -12.422 4.938 -10.703 1 96.62 75 GLY B C 1
ATOM 3038 O O . GLY B 1 75 ? -12.703 6.059 -10.281 1 96.62 75 GLY B O 1
ATOM 3039 N N . ARG B 1 76 ? -12.406 4.605 -11.961 1 94.75 76 ARG B N 1
ATOM 3040 C CA . ARG B 1 76 ? -12.75 5.59 -12.984 1 94.75 76 ARG B CA 1
ATOM 3041 C C . ARG B 1 76 ? -14.195 6.051 -12.836 1 94.75 76 ARG B C 1
ATOM 3043 O O . ARG B 1 76 ? -14.508 7.215 -13.086 1 94.75 76 ARG B O 1
ATOM 3050 N N . ALA B 1 77 ? -15.039 5.164 -12.5 1 94.56 77 ALA B N 1
ATOM 3051 C CA . ALA B 1 77 ? -16.453 5.469 -12.336 1 94.56 77 ALA B CA 1
ATOM 3052 C C . ALA B 1 77 ? -16.703 6.305 -11.086 1 94.56 77 ALA B C 1
ATOM 3054 O O . ALA B 1 77 ? -17.734 6.977 -10.969 1 94.56 77 ALA B O 1
ATOM 3055 N N . MET B 1 78 ? -15.828 6.242 -10.062 1 94.81 78 MET B N 1
ATOM 3056 C CA . MET B 1 78 ? -15.93 6.984 -8.805 1 94.81 78 MET B CA 1
ATOM 3057 C C . MET B 1 78 ? -14.602 7.629 -8.438 1 94.81 78 MET B C 1
ATOM 3059 O O . MET B 1 78 ? -14 7.285 -7.418 1 94.81 78 MET B O 1
ATOM 3063 N N . PRO B 1 79 ? -14.219 8.594 -9.156 1 94.69 79 PRO B N 1
ATOM 3064 C CA . PRO B 1 79 ? -12.875 9.141 -8.969 1 94.69 79 PRO B CA 1
ATOM 3065 C C . PRO B 1 79 ? -12.648 9.688 -7.562 1 94.69 79 PRO B C 1
ATOM 3067 O O . PRO B 1 79 ? -11.523 9.664 -7.062 1 94.69 79 PRO B O 1
ATOM 3070 N N . ALA B 1 80 ? -13.711 10.164 -6.867 1 97.12 80 ALA B N 1
ATOM 3071 C CA . ALA B 1 80 ? -13.57 10.664 -5.5 1 97.12 80 ALA B CA 1
ATOM 3072 C C . ALA B 1 80 ? -13.188 9.547 -4.539 1 97.12 80 ALA B C 1
ATOM 3074 O O . ALA B 1 80 ? -12.695 9.812 -3.438 1 97.12 80 ALA B O 1
ATOM 3075 N N . ALA B 1 81 ? -13.414 8.266 -4.938 1 98 81 ALA B N 1
ATOM 3076 C CA . ALA B 1 81 ? -13.109 7.113 -4.094 1 98 81 ALA B CA 1
ATOM 3077 C C . ALA B 1 81 ? -11.602 6.871 -4.023 1 98 81 ALA B C 1
ATOM 3079 O O . ALA B 1 81 ? -11.109 6.234 -3.09 1 98 81 ALA B O 1
ATOM 3080 N N . THR B 1 82 ? -10.875 7.352 -5.004 1 98 82 THR B N 1
ATOM 3081 C CA . THR B 1 82 ? -9.43 7.137 -5.074 1 98 82 THR B CA 1
ATOM 3082 C C . THR B 1 82 ? -8.711 8.43 -5.441 1 98 82 THR B C 1
ATOM 3084 O O . THR B 1 82 ? -8.109 8.531 -6.512 1 98 82 THR B O 1
ATOM 3087 N N . PRO B 1 83 ? -8.656 9.352 -4.492 1 96.94 83 PRO B N 1
ATOM 3088 C CA . PRO B 1 83 ? -8.219 10.719 -4.789 1 96.94 83 PRO B CA 1
ATOM 3089 C C . PRO B 1 83 ? -6.738 10.789 -5.16 1 96.94 83 PRO B C 1
ATOM 3091 O O . PRO B 1 83 ? -6.277 11.805 -5.691 1 96.94 83 PRO B O 1
ATOM 3094 N N . PHE B 1 84 ? -5.938 9.758 -4.922 1 96.69 84 PHE B N 1
ATOM 3095 C CA . PHE B 1 84 ? -4.516 9.82 -5.227 1 96.69 84 PHE B CA 1
ATOM 3096 C C . PHE B 1 84 ? -4.203 9.094 -6.527 1 96.69 84 PHE B C 1
ATOM 3098 O O . PHE B 1 84 ? -3.045 9.008 -6.938 1 96.69 84 PHE B O 1
ATOM 3105 N N . SER B 1 85 ? -5.23 8.516 -7.121 1 95.56 85 SER B N 1
ATOM 3106 C CA . SER B 1 85 ? -5.066 7.785 -8.367 1 95.56 85 SER B CA 1
ATOM 3107 C C . SER B 1 85 ? -5.555 8.602 -9.562 1 95.56 85 SER B C 1
ATOM 3109 O O . SER B 1 85 ? -6.449 9.438 -9.422 1 95.56 85 SER B O 1
ATOM 3111 N N . SER B 1 86 ? -4.941 8.391 -10.719 1 91.44 86 SER B N 1
ATOM 3112 C CA . SER B 1 86 ? -5.332 9.07 -11.953 1 91.44 86 SER B CA 1
ATOM 3113 C C . SER B 1 86 ? -5.918 8.086 -12.961 1 91.44 86 SER B C 1
ATOM 3115 O O . SER B 1 86 ? -5.52 6.922 -13.008 1 91.44 86 SER B O 1
ATOM 3117 N N . TYR B 1 87 ? -6.855 8.594 -13.727 1 92.25 87 TYR B N 1
ATOM 3118 C CA . TYR B 1 87 ? -7.512 7.785 -14.75 1 92.25 87 TYR B CA 1
ATOM 3119 C C . TYR B 1 87 ? -7.477 8.484 -16.109 1 92.25 87 TYR B C 1
ATOM 3121 O O . TYR B 1 87 ? -8.5 9.008 -16.562 1 92.25 87 TYR B O 1
ATOM 3129 N N . PRO B 1 88 ? -6.301 8.484 -16.688 1 82.88 88 PRO B N 1
ATOM 3130 C CA . PRO B 1 88 ? -6.203 9.148 -17.984 1 82.88 88 PRO B CA 1
ATOM 3131 C C . PRO B 1 88 ? -7.09 8.508 -19.047 1 82.88 88 PRO B C 1
ATOM 3133 O O . PRO B 1 88 ? -7.395 7.312 -18.953 1 82.88 88 PRO B O 1
ATOM 3136 N N . PRO B 1 89 ? -7.531 9.414 -19.891 1 76.62 89 PRO B N 1
ATOM 3137 C CA . PRO B 1 89 ? -8.336 8.859 -20.984 1 76.62 89 PRO B CA 1
ATOM 3138 C C . PRO B 1 89 ? -7.562 7.863 -21.844 1 76.62 89 PRO B C 1
ATOM 3140 O O . PRO B 1 89 ? -6.332 7.926 -21.906 1 76.62 89 PRO B O 1
ATOM 3143 N N . PRO B 1 90 ? -8.289 6.863 -22.234 1 59.22 90 PRO B N 1
ATOM 3144 C CA . PRO B 1 90 ? -7.582 5.941 -23.125 1 59.22 90 PRO B CA 1
ATOM 3145 C C . PRO B 1 90 ? -6.875 6.656 -24.266 1 59.22 90 PRO B C 1
ATOM 3147 O O . PRO B 1 90 ? -7.355 7.688 -24.75 1 59.22 90 PRO B O 1
ATOM 3150 N N . ALA B 1 91 ? -5.582 6.531 -24.391 1 50.72 91 ALA B N 1
ATOM 3151 C CA . ALA B 1 91 ? -4.887 7.125 -25.531 1 50.72 91 ALA B CA 1
ATOM 3152 C C . ALA B 1 91 ? -5.688 6.938 -26.812 1 50.72 91 ALA B C 1
ATOM 3154 O O . ALA B 1 91 ? -6.117 5.824 -27.125 1 50.72 91 ALA B O 1
ATOM 3155 N N . SER B 1 92 ? -6.449 7.867 -27.25 1 41.53 92 SER B N 1
ATOM 3156 C CA . SER B 1 92 ? -6.941 7.738 -28.609 1 41.53 92 SER B CA 1
ATOM 3157 C C . SER B 1 92 ? -5.855 7.215 -29.547 1 41.53 92 SER B C 1
ATOM 3159 O O . SER B 1 92 ? -4.711 7.668 -29.484 1 41.53 92 SER B O 1
ATOM 3161 N N . ALA B 1 93 ? -5.852 6.059 -30.031 1 33.25 93 ALA B N 1
ATOM 3162 C CA . ALA B 1 93 ? -5.094 5.836 -31.266 1 33.25 93 ALA B CA 1
ATOM 3163 C C . ALA B 1 93 ? -5.195 7.043 -32.188 1 33.25 93 ALA B C 1
ATOM 3165 O O . ALA B 1 93 ? -6.285 7.387 -32.656 1 33.25 93 ALA B O 1
ATOM 3166 N N . ALA B 1 94 ? -4.441 8.047 -32.094 1 33 94 ALA B N 1
ATOM 3167 C CA . ALA B 1 94 ? -4.305 9 -33.188 1 33 94 ALA B CA 1
ATOM 3168 C C . ALA B 1 94 ? -4.566 8.336 -34.531 1 33 94 ALA B C 1
ATOM 3170 O O . ALA B 1 94 ? -3.816 7.449 -34.938 1 33 94 ALA B O 1
ATOM 3171 N N . GLN B 1 95 ? -5.848 8.062 -34.969 1 28.55 95 GLN B N 1
ATOM 3172 C CA . GLN B 1 95 ? -6.156 7.777 -36.344 1 28.55 95 GLN B CA 1
ATOM 3173 C C . GLN B 1 95 ? -5.195 8.508 -37.281 1 28.55 95 GLN B C 1
ATOM 3175 O O . GLN B 1 95 ? -5.219 9.742 -37.375 1 28.55 95 GLN B O 1
ATOM 3180 N N . GLY B 1 96 ? -4.059 8.016 -37.344 1 28.09 96 GLY B N 1
ATOM 3181 C CA . GLY B 1 96 ? -3.219 8.461 -38.438 1 28.09 96 GLY B CA 1
ATOM 3182 C C . GLY B 1 96 ? -3.973 8.586 -39.75 1 28.09 96 GLY B C 1
ATOM 3183 O O . GLY B 1 96 ? -3.363 8.773 -40.812 1 28.09 96 GLY B O 1
ATOM 3184 N N . ALA B 1 97 ? -5.02 7.746 -39.938 1 27.2 97 ALA B N 1
ATOM 3185 C CA . ALA B 1 97 ? -5.293 7.941 -41.375 1 27.2 97 ALA B CA 1
ATOM 3186 C C . ALA B 1 97 ? -5.816 9.344 -41.625 1 27.2 97 ALA B C 1
ATOM 3188 O O . ALA B 1 97 ? -6.773 9.797 -41 1 27.2 97 ALA B O 1
ATOM 3189 N N . ALA B 1 98 ? -5.008 10.172 -42.188 1 28.12 98 ALA B N 1
ATOM 3190 C CA . ALA B 1 98 ? -5.281 11.438 -42.844 1 28.12 98 ALA B CA 1
ATOM 3191 C C . ALA B 1 98 ? -6.617 11.398 -43.594 1 28.12 98 ALA B C 1
ATOM 3193 O O . ALA B 1 98 ? -6.758 10.688 -44.594 1 28.12 98 ALA B O 1
ATOM 3194 N N . ALA B 1 99 ? -7.73 11.352 -42.969 1 25.52 99 ALA B N 1
ATOM 3195 C CA . ALA B 1 99 ? -8.82 11.602 -43.906 1 25.52 99 ALA B CA 1
ATOM 3196 C C . ALA B 1 99 ? -8.5 12.766 -44.844 1 25.52 99 ALA B C 1
ATOM 3198 O O . ALA B 1 99 ? -7.863 13.742 -44.406 1 25.52 99 ALA B O 1
ATOM 3199 N N . PRO B 1 100 ? -8.664 12.539 -46.125 1 26.52 100 PRO B N 1
ATOM 3200 C CA . PRO B 1 100 ? -8.523 13.695 -47 1 26.52 100 PRO B CA 1
ATOM 3201 C C . PRO B 1 100 ? -9.297 14.914 -46.531 1 26.52 100 PRO B C 1
ATOM 3203 O O . PRO B 1 100 ? -10.281 14.781 -45.781 1 26.52 100 PRO B O 1
ATOM 3206 N N . ALA B 1 101 ? -8.828 16.078 -46.688 1 28.42 101 ALA B N 1
ATOM 3207 C CA . ALA B 1 101 ? -9.203 17.469 -46.438 1 28.42 101 ALA B CA 1
ATOM 3208 C C . ALA B 1 101 ? -10.664 17.719 -46.781 1 28.42 101 ALA B C 1
ATOM 3210 O O . ALA B 1 101 ? -11.055 18.844 -47.094 1 28.42 101 ALA B O 1
ATOM 3211 N N . ALA B 1 102 ? -11.492 16.594 -46.969 1 23.95 102 ALA B N 1
ATOM 3212 C CA . ALA B 1 102 ? -12.609 17.297 -47.562 1 23.95 102 ALA B CA 1
ATOM 3213 C C . ALA B 1 102 ? -13.102 18.438 -46.688 1 23.95 102 ALA B C 1
ATOM 3215 O O . ALA B 1 102 ? -12.828 18.438 -45.469 1 23.95 102 ALA B O 1
ATOM 3216 N N . ALA B 1 103 ? -14.328 18.969 -47.188 1 25.19 103 ALA B N 1
ATOM 3217 C CA . ALA B 1 103 ? -14.984 20.281 -47.219 1 25.19 103 ALA B CA 1
ATOM 3218 C C . ALA B 1 103 ? -15.469 20.672 -45.812 1 25.19 103 ALA B C 1
ATOM 3220 O O . ALA B 1 103 ? -15.719 19.797 -44.969 1 25.19 103 ALA B O 1
ATOM 3221 N N . ALA B 1 104 ? -15.727 21.984 -45.562 1 26.25 104 ALA B N 1
ATOM 3222 C CA . ALA B 1 104 ? -15.867 23.156 -44.719 1 26.25 104 ALA B CA 1
ATOM 3223 C C . ALA B 1 104 ? -16.922 22.906 -43.625 1 26.25 104 ALA B C 1
ATOM 3225 O O . ALA B 1 104 ? -16.75 23.328 -42.469 1 26.25 104 ALA B O 1
ATOM 3226 N N . SER B 1 105 ? -18.203 22.578 -44.031 1 26.31 105 SER B N 1
ATOM 3227 C CA . SER B 1 105 ? -19.234 23.422 -43.438 1 26.31 105 SER B CA 1
ATOM 3228 C C . SER B 1 105 ? -19.703 22.844 -42.094 1 26.31 105 SER B C 1
ATOM 3230 O O . SER B 1 105 ? -20.641 23.375 -41.5 1 26.31 105 SER B O 1
ATOM 3232 N N . VAL B 1 106 ? -19.375 21.531 -41.781 1 27.16 106 VAL B N 1
ATOM 3233 C CA . VAL B 1 106 ? -20.484 21.203 -40.906 1 27.16 106 VAL B CA 1
ATOM 3234 C C . VAL B 1 106 ? -20.312 21.906 -39.562 1 27.16 106 VAL B C 1
ATOM 3236 O O . VAL B 1 106 ? -19.188 22.141 -39.125 1 27.16 106 VAL B O 1
ATOM 3239 N N . PRO B 1 107 ? -21.422 22.438 -39.031 1 30.27 107 PRO B N 1
ATOM 3240 C CA . PRO B 1 107 ? -21.562 23.234 -37.812 1 30.27 107 PRO B CA 1
ATOM 3241 C C . PRO B 1 107 ? -20.969 22.531 -36.594 1 30.27 107 PRO B C 1
ATOM 3243 O O . PRO B 1 107 ? -20.938 21.297 -36.531 1 30.27 107 PRO B O 1
ATOM 3246 N N . GLU B 1 108 ? -19.969 23.172 -36.031 1 32.78 108 GLU B N 1
ATOM 3247 C CA . GLU B 1 108 ? -19.172 22.906 -34.844 1 32.78 108 GLU B CA 1
ATOM 3248 C C . GLU B 1 108 ? -20.031 22.375 -33.719 1 32.78 108 GLU B C 1
ATOM 3250 O O . GLU B 1 108 ? -20.781 23.141 -33.094 1 32.78 108 GLU B O 1
ATOM 3255 N N . SER B 1 109 ? -20.719 21.234 -34.062 1 34.5 109 SER B N 1
ATOM 3256 C CA . SER B 1 109 ? -21.5 20.75 -32.938 1 34.5 109 SER B CA 1
ATOM 3257 C C . SER B 1 109 ? -20.656 20.719 -31.656 1 34.5 109 SER B C 1
ATOM 3259 O O . SER B 1 109 ? -19.5 20.312 -31.688 1 34.5 109 SER B O 1
ATOM 3261 N N . ASN B 1 110 ? -20.891 21.641 -30.906 1 32.19 110 ASN B N 1
ATOM 3262 C CA . ASN B 1 110 ? -20.469 21.859 -29.531 1 32.19 110 ASN B CA 1
ATOM 3263 C C . ASN B 1 110 ? -20.484 20.562 -28.734 1 32.19 110 ASN B C 1
ATOM 3265 O O . ASN B 1 110 ? -21.484 20.25 -28.078 1 32.19 110 ASN B O 1
ATOM 3269 N N . ILE B 1 111 ? -20.031 19.516 -29.344 1 36.34 111 ILE B N 1
ATOM 3270 C CA . ILE B 1 111 ? -19.969 18.312 -28.516 1 36.34 111 ILE B CA 1
ATOM 3271 C C . ILE B 1 111 ? -19.234 18.625 -27.203 1 36.34 111 ILE B C 1
ATOM 3273 O O . ILE B 1 111 ? -18.078 19.062 -27.234 1 36.34 111 ILE B O 1
ATOM 3277 N N . THR B 1 112 ? -20 18.969 -26.25 1 34.53 112 THR B N 1
ATOM 3278 C CA . THR B 1 112 ? -19.5 19.297 -24.906 1 34.53 112 THR B CA 1
ATOM 3279 C C . THR B 1 112 ? -18.5 18.25 -24.438 1 34.53 112 THR B C 1
ATOM 3281 O O . THR B 1 112 ? -18.547 17.094 -24.859 1 34.53 112 THR B O 1
ATOM 3284 N N . ALA B 1 113 ? -17.469 18.625 -23.734 1 33.91 113 ALA B N 1
ATOM 3285 C CA . ALA B 1 113 ? -16.453 17.781 -23.125 1 33.91 113 ALA B CA 1
ATOM 3286 C C . ALA B 1 113 ? -17.062 16.547 -22.469 1 33.91 113 ALA B C 1
ATOM 3288 O O . ALA B 1 113 ? -16.469 15.477 -22.453 1 33.91 113 ALA B O 1
ATOM 3289 N N . ALA B 1 114 ? -18.234 16.75 -21.859 1 37.56 114 ALA B N 1
ATOM 3290 C CA . ALA B 1 114 ? -19.031 15.648 -21.328 1 37.56 114 ALA B CA 1
ATOM 3291 C C . ALA B 1 114 ? -19.453 14.68 -22.422 1 37.56 114 ALA B C 1
ATOM 3293 O O . ALA B 1 114 ? -19.438 13.461 -22.234 1 37.56 114 ALA B O 1
ATOM 3294 N N . ALA B 1 115 ? -19.906 15.258 -23.516 1 37.22 115 ALA B N 1
ATOM 3295 C CA . ALA B 1 115 ? -20.406 14.477 -24.641 1 37.22 115 ALA B CA 1
ATOM 3296 C C . ALA B 1 115 ? -19.281 13.719 -25.328 1 37.22 115 ALA B C 1
ATOM 3298 O O . ALA B 1 115 ? -19.469 12.578 -25.766 1 37.22 115 ALA B O 1
ATOM 3299 N N . ALA B 1 116 ? -18.203 14.352 -25.547 1 35.22 116 ALA B N 1
ATOM 3300 C CA . ALA B 1 116 ? -17.062 13.734 -26.219 1 35.22 116 ALA B CA 1
ATOM 3301 C C . ALA B 1 116 ? -16.453 12.633 -25.375 1 35.22 116 ALA B C 1
ATOM 3303 O O . ALA B 1 116 ? -16.031 11.594 -25.891 1 35.22 116 ALA B O 1
ATOM 3304 N N . ALA B 1 117 ? -16.328 12.914 -24.031 1 38.41 117 ALA B N 1
ATOM 3305 C CA . ALA B 1 117 ? -15.883 11.844 -23.141 1 38.41 117 ALA B CA 1
ATOM 3306 C C . ALA B 1 117 ? -16.859 10.664 -23.188 1 38.41 117 ALA B C 1
ATOM 3308 O O . ALA B 1 117 ? -16.453 9.516 -22.984 1 38.41 117 ALA B O 1
ATOM 3309 N N . ALA B 1 118 ? -18.094 10.922 -23.438 1 39.78 118 ALA B N 1
ATOM 3310 C CA . ALA B 1 118 ? -19.172 9.938 -23.562 1 39.78 118 ALA B CA 1
ATOM 3311 C C . ALA B 1 118 ? -18.953 9.039 -24.781 1 39.78 118 ALA B C 1
ATOM 3313 O O . ALA B 1 118 ? -19.344 7.867 -24.766 1 39.78 118 ALA B O 1
ATOM 3314 N N . GLN B 1 119 ? -18.594 9.656 -25.844 1 38.56 119 GLN B N 1
ATOM 3315 C CA . GLN B 1 119 ? -18.609 8.898 -27.094 1 38.56 119 GLN B CA 1
ATOM 3316 C C . GLN B 1 119 ? -17.641 7.727 -27.047 1 38.56 119 GLN B C 1
ATOM 3318 O O . GLN B 1 119 ? -17.891 6.676 -27.625 1 38.56 119 GLN B O 1
ATOM 3323 N N . PHE B 1 120 ? -16.281 8.008 -26.594 1 40.09 120 PHE B N 1
ATOM 3324 C CA . PHE B 1 120 ? -15.344 6.902 -26.703 1 40.09 120 PHE B CA 1
ATOM 3325 C C . PHE B 1 120 ? -15.195 6.172 -25.375 1 40.09 120 PHE B C 1
ATOM 3327 O O . PHE B 1 120 ? -14.258 5.398 -25.188 1 40.09 120 PHE B O 1
ATOM 3334 N N . ALA B 1 121 ? -16.047 6.504 -24.375 1 48.94 121 ALA B N 1
ATOM 3335 C CA . ALA B 1 121 ? -15.938 5.941 -23.031 1 48.94 121 ALA B CA 1
ATOM 3336 C C . ALA B 1 121 ? -16.266 4.453 -23.031 1 48.94 121 ALA B C 1
ATOM 3338 O O . ALA B 1 121 ? -17.328 4.047 -23.531 1 48.94 121 ALA B O 1
ATOM 3339 N N . GLU B 1 122 ? -15.242 3.465 -23.062 1 57.91 122 GLU B N 1
ATOM 3340 C CA . GLU B 1 122 ? -15.469 2.051 -22.781 1 57.91 122 GLU B CA 1
ATOM 3341 C C . GLU B 1 122 ? -16.641 1.858 -21.812 1 57.91 122 GLU B C 1
ATOM 3343 O O . GLU B 1 122 ? -16.859 2.695 -20.938 1 57.91 122 GLU B O 1
ATOM 3348 N N . PRO B 1 123 ? -17.594 1.042 -22.281 1 66.56 123 PRO B N 1
ATOM 3349 C CA . PRO B 1 123 ? -18.688 0.75 -21.359 1 66.56 123 PRO B CA 1
ATOM 3350 C C . PRO B 1 123 ? -18.219 0.548 -19.922 1 66.56 123 PRO B C 1
ATOM 3352 O O . PRO B 1 123 ? -17.156 -0.025 -19.688 1 66.56 123 PRO B O 1
ATOM 3355 N N . CYS B 1 124 ? -18.719 1.391 -19.094 1 75.56 124 CYS B N 1
ATOM 3356 C CA . CYS B 1 124 ? -18.453 1.297 -17.656 1 75.56 124 CYS B CA 1
ATOM 3357 C C . CYS B 1 124 ? -19.484 0.41 -16.969 1 75.56 124 CYS B C 1
ATOM 3359 O O . CYS B 1 124 ? -20.656 0.793 -16.844 1 75.56 124 CYS B O 1
ATOM 3361 N N . PRO B 1 125 ? -19.047 -0.807 -16.609 1 79.44 125 PRO B N 1
ATOM 3362 C CA . PRO B 1 125 ? -20 -1.762 -16.031 1 79.44 125 PRO B CA 1
ATOM 3363 C C . PRO B 1 125 ? -20.703 -1.218 -14.789 1 79.44 125 PRO B C 1
ATOM 3365 O O . PRO B 1 125 ? -21.797 -1.671 -14.453 1 79.44 125 PRO B O 1
ATOM 3368 N N . VAL B 1 126 ? -20.172 -0.327 -14.141 1 82 126 VAL B N 1
ATOM 3369 C CA . VAL B 1 126 ? -20.828 0.272 -12.977 1 82 126 VAL B CA 1
ATOM 3370 C C . VAL B 1 126 ? -22.078 1.026 -13.406 1 82 126 VAL B C 1
ATOM 3372 O O . VAL B 1 126 ? -23.156 0.831 -12.836 1 82 126 VAL B O 1
ATOM 3375 N N . ARG B 1 127 ? -21.922 1.748 -14.484 1 76.69 127 ARG B N 1
ATOM 3376 C CA . ARG B 1 127 ? -23.016 2.59 -14.953 1 76.69 127 ARG B CA 1
ATOM 3377 C C . ARG B 1 127 ? -24.031 1.777 -15.758 1 76.69 127 ARG B C 1
ATOM 3379 O O . ARG B 1 127 ? -25.234 2 -15.656 1 76.69 127 ARG B O 1
ATOM 3386 N N . HIS B 1 128 ? -23.5 0.766 -16.5 1 81.62 128 HIS B N 1
ATOM 3387 C CA . HIS B 1 128 ? -24.344 0.092 -17.484 1 81.62 128 HIS B CA 1
ATOM 3388 C C . HIS B 1 128 ? -24.953 -1.178 -16.906 1 81.62 128 HIS B C 1
ATOM 3390 O O . HIS B 1 128 ? -26.078 -1.538 -17.234 1 81.62 128 HIS B O 1
ATOM 3396 N N . LEU B 1 129 ? -24.188 -1.784 -16.016 1 83.31 129 LEU B N 1
ATOM 3397 C CA . LEU B 1 129 ? -24.672 -3.053 -15.477 1 83.31 129 LEU B CA 1
ATOM 3398 C C . LEU B 1 129 ? -25.016 -2.926 -14 1 83.31 129 LEU B C 1
ATOM 3400 O O . LEU B 1 129 ? -25.5 -3.875 -13.383 1 83.31 129 LEU B O 1
ATOM 3404 N N . GLY B 1 130 ? -24.812 -1.828 -13.422 1 90 130 GLY B N 1
ATOM 3405 C CA . GLY B 1 130 ? -25.109 -1.575 -12.023 1 90 130 GLY B CA 1
ATOM 3406 C C . GLY B 1 130 ? -24.219 -2.33 -11.07 1 90 130 GLY B C 1
ATOM 3407 O O . GLY B 1 130 ? -24.578 -2.564 -9.914 1 90 130 GLY B O 1
ATOM 3408 N N . LEU B 1 131 ? -23.094 -2.764 -11.57 1 94.44 131 LEU B N 1
ATOM 3409 C CA . LEU B 1 131 ? -22.188 -3.518 -10.711 1 94.44 131 LEU B CA 1
ATOM 3410 C C . LEU B 1 131 ? -21.625 -2.631 -9.609 1 94.44 131 LEU B C 1
ATOM 3412 O O . LEU B 1 131 ? -21.344 -1.45 -9.836 1 94.44 131 LEU B O 1
ATOM 3416 N N . ALA B 1 132 ? -21.453 -3.188 -8.406 1 96.19 132 ALA B N 1
ATOM 3417 C CA . ALA B 1 132 ? -20.906 -2.514 -7.227 1 96.19 132 ALA B CA 1
ATOM 3418 C C . ALA B 1 132 ? -21.891 -1.467 -6.691 1 96.19 132 ALA B C 1
ATOM 3420 O O . ALA B 1 132 ? -21.469 -0.432 -6.168 1 96.19 132 ALA B O 1
ATOM 3421 N N . THR B 1 133 ? -23.203 -1.66 -6.965 1 94.62 133 THR B N 1
ATOM 3422 C CA . THR B 1 133 ? -24.281 -0.828 -6.449 1 94.62 133 THR B CA 1
ATOM 3423 C C . THR B 1 133 ? -25.234 -1.649 -5.582 1 94.62 133 THR B C 1
ATOM 3425 O O . THR B 1 133 ? -25.031 -2.852 -5.398 1 94.62 133 THR B O 1
ATOM 3428 N N . GLU B 1 134 ? -26.234 -0.965 -5.121 1 94 134 GLU B N 1
ATOM 3429 C CA . GLU B 1 134 ? -27.234 -1.652 -4.309 1 94 134 GLU B CA 1
ATOM 3430 C C . GLU B 1 134 ? -27.969 -2.727 -5.117 1 94 134 GLU B C 1
ATOM 3432 O O . GLU B 1 134 ? -28.391 -3.744 -4.562 1 94 134 GLU B O 1
ATOM 3437 N N . GLU B 1 135 ? -28 -2.562 -6.402 1 92.69 135 GLU B N 1
ATOM 3438 C CA . GLU B 1 135 ? -28.703 -3.49 -7.285 1 92.69 135 GLU B CA 1
ATOM 3439 C C . GLU B 1 135 ? -27.906 -4.773 -7.488 1 92.69 135 GLU B C 1
ATOM 3441 O O . GLU B 1 135 ? -28.484 -5.859 -7.59 1 92.69 135 GLU B O 1
ATOM 3446 N N . ALA B 1 136 ? -26.594 -4.617 -7.57 1 95.75 136 ALA B N 1
ATOM 3447 C CA . ALA B 1 136 ? -25.719 -5.766 -7.801 1 95.75 136 ALA B CA 1
ATOM 3448 C C . ALA B 1 136 ? -24.422 -5.633 -7.004 1 95.75 136 ALA B C 1
ATOM 3450 O O . ALA B 1 136 ? -23.359 -5.387 -7.574 1 95.75 136 ALA B O 1
ATOM 3451 N N . PRO B 1 137 ? -24.531 -5.887 -5.68 1 97.19 137 PRO B N 1
ATOM 3452 C CA . PRO B 1 137 ? -23.328 -5.797 -4.84 1 97.19 137 PRO B CA 1
ATOM 3453 C C . PRO B 1 137 ? -22.266 -6.82 -5.215 1 97.19 137 PRO B C 1
ATOM 3455 O O . PRO B 1 137 ? -22.594 -7.945 -5.598 1 97.19 137 PRO B O 1
ATOM 3458 N N . ILE B 1 138 ? -21.062 -6.434 -5.156 1 98.56 138 ILE B N 1
ATOM 3459 C CA . ILE B 1 138 ? -19.953 -7.34 -5.434 1 98.56 138 ILE B CA 1
ATOM 3460 C C . ILE B 1 138 ? -20.016 -8.539 -4.496 1 98.56 138 ILE B C 1
ATOM 3462 O O . ILE B 1 138 ? -20.141 -8.383 -3.279 1 98.56 138 ILE B O 1
ATOM 3466 N N . HIS B 1 139 ? -19.953 -9.656 -5.094 1 98.31 139 HIS B N 1
ATOM 3467 C CA . HIS B 1 139 ? -20 -10.906 -4.352 1 98.31 139 HIS B CA 1
ATOM 3468 C C . HIS B 1 139 ? -18.609 -11.367 -3.957 1 98.31 139 HIS B C 1
ATOM 3470 O O . HIS B 1 139 ? -18.391 -11.828 -2.832 1 98.31 139 HIS B O 1
ATOM 3476 N N . THR B 1 140 ? -17.672 -11.258 -4.828 1 98.81 140 THR B N 1
ATOM 3477 C CA . THR B 1 140 ? -16.312 -11.781 -4.656 1 98.81 140 THR B CA 1
ATOM 3478 C C . THR B 1 140 ? -15.289 -10.844 -5.285 1 98.81 140 THR B C 1
ATOM 3480 O O . THR B 1 140 ? -15.508 -10.312 -6.375 1 98.81 140 THR B O 1
ATOM 3483 N N . VAL B 1 141 ? -14.211 -10.609 -4.555 1 98.88 141 VAL B N 1
ATOM 3484 C CA . VAL B 1 141 ? -13.039 -9.914 -5.09 1 98.88 141 VAL B CA 1
ATOM 3485 C C . VAL B 1 141 ? -11.953 -10.938 -5.43 1 98.88 141 VAL B C 1
ATOM 3487 O O . VAL B 1 141 ? -11.578 -11.758 -4.594 1 98.88 141 VAL B O 1
ATOM 3490 N N . LEU B 1 142 ? -11.508 -10.922 -6.664 1 98.88 142 LEU B N 1
ATOM 3491 C CA . LEU B 1 142 ? -10.391 -11.758 -7.105 1 98.88 142 LEU B CA 1
ATOM 3492 C C . LEU B 1 142 ? -9.172 -10.906 -7.426 1 98.88 142 LEU B C 1
ATOM 3494 O O . LEU B 1 142 ? -9.172 -10.141 -8.398 1 98.88 142 LEU B O 1
ATOM 3498 N N . VAL B 1 143 ? -8.141 -11 -6.625 1 98.88 143 VAL B N 1
ATOM 3499 C CA . VAL B 1 143 ? -6.855 -10.422 -6.984 1 98.88 143 VAL B CA 1
ATOM 3500 C C . VAL B 1 143 ? -6.051 -11.414 -7.824 1 98.88 143 VAL B C 1
ATOM 3502 O O . VAL B 1 143 ? -5.465 -12.359 -7.289 1 98.88 143 VAL B O 1
ATOM 3505 N N . MET B 1 144 ? -5.984 -11.18 -9.078 1 98.69 144 MET B N 1
ATOM 3506 C CA . MET B 1 144 ? -5.566 -12.211 -10.023 1 98.69 144 MET B CA 1
ATOM 3507 C C . MET B 1 144 ? -4.102 -12.031 -10.414 1 98.69 144 MET B C 1
ATOM 3509 O O . MET B 1 144 ? -3.482 -12.953 -10.945 1 98.69 144 MET B O 1
ATOM 3513 N N . ALA B 1 145 ? -3.562 -10.852 -10.273 1 98.25 145 ALA B N 1
ATOM 3514 C CA . ALA B 1 145 ? -2.156 -10.5 -10.469 1 98.25 145 ALA B CA 1
ATOM 3515 C C . ALA B 1 145 ? -1.767 -9.312 -9.594 1 98.25 145 ALA B C 1
ATOM 3517 O O . ALA B 1 145 ? -2.621 -8.695 -8.953 1 98.25 145 ALA B O 1
ATOM 3518 N N . ASP B 1 146 ? -0.472 -9.016 -9.547 1 98 146 ASP B N 1
ATOM 3519 C CA . ASP B 1 146 ? -0.026 -7.832 -8.812 1 98 146 ASP B CA 1
ATOM 3520 C C . ASP B 1 146 ? -0.677 -6.57 -9.375 1 98 146 ASP B C 1
ATOM 3522 O O . ASP B 1 146 ? -0.624 -6.316 -10.578 1 98 146 ASP B O 1
ATOM 3526 N N . PRO B 1 147 ? -1.278 -5.77 -8.469 1 97.94 147 PRO B N 1
ATOM 3527 C CA . PRO B 1 147 ? -1.885 -4.535 -8.977 1 97.94 147 PRO B CA 1
ATOM 3528 C C . PRO B 1 147 ? -0.848 -3.52 -9.445 1 97.94 147 PRO B C 1
ATOM 3530 O O . PRO B 1 147 ? 0.268 -3.482 -8.922 1 97.94 147 PRO B O 1
ATOM 3533 N N . ASP B 1 148 ? -1.218 -2.658 -10.406 1 94.88 148 ASP B N 1
ATOM 3534 C CA . ASP B 1 148 ? -0.334 -1.599 -10.883 1 94.88 148 ASP B CA 1
ATOM 3535 C C . ASP B 1 148 ? -0.553 -0.306 -10.102 1 94.88 148 ASP B C 1
ATOM 3537 O O . ASP B 1 148 ? 0.203 0.656 -10.258 1 94.88 148 ASP B O 1
ATOM 3541 N N . ASP B 1 149 ? -1.577 -0.243 -9.344 1 97.69 149 ASP B N 1
ATOM 3542 C CA . ASP B 1 149 ? -1.885 0.854 -8.438 1 97.69 149 ASP B CA 1
ATOM 3543 C C . ASP B 1 149 ? -2.34 0.329 -7.074 1 97.69 149 ASP B C 1
ATOM 3545 O O . ASP B 1 149 ? -3.523 0.054 -6.875 1 97.69 149 ASP B O 1
ATOM 3549 N N . TRP B 1 150 ? -1.37 0.276 -6.145 1 98.75 150 TRP B N 1
ATOM 3550 C CA . TRP B 1 150 ? -1.634 -0.339 -4.848 1 98.75 150 TRP B CA 1
ATOM 3551 C C . TRP B 1 150 ? -2.635 0.487 -4.047 1 98.75 150 TRP B C 1
ATOM 3553 O O . TRP B 1 150 ? -3.447 -0.064 -3.301 1 98.75 150 TRP B O 1
ATOM 3563 N N . TYR B 1 151 ? -2.598 1.831 -4.16 1 98.62 151 TYR B N 1
ATOM 3564 C CA . TYR B 1 151 ? -3.537 2.676 -3.428 1 98.62 151 TYR B CA 1
ATOM 3565 C C . TYR B 1 151 ? -4.965 2.441 -3.902 1 98.62 151 TYR B C 1
ATOM 3567 O O . TYR B 1 151 ? -5.852 2.135 -3.1 1 98.62 151 TYR B O 1
ATOM 3575 N N . ARG B 1 152 ? -5.18 2.555 -5.176 1 98.31 152 ARG B N 1
ATOM 3576 C CA . ARG B 1 152 ? -6.508 2.379 -5.754 1 98.31 152 ARG B CA 1
ATOM 3577 C C . ARG B 1 152 ? -7.113 1.039 -5.34 1 98.31 152 ARG B C 1
ATOM 3579 O O . ARG B 1 152 ? -8.234 0.987 -4.84 1 98.31 152 ARG B O 1
ATOM 3586 N N . ASP B 1 153 ? -6.332 0.017 -5.578 1 98.81 153 ASP B N 1
ATOM 3587 C CA . ASP B 1 153 ? -6.875 -1.324 -5.383 1 98.81 153 ASP B CA 1
ATOM 3588 C C . ASP B 1 153 ? -7.117 -1.606 -3.9 1 98.81 153 ASP B C 1
ATOM 3590 O O . ASP B 1 153 ? -8.141 -2.191 -3.535 1 98.81 153 ASP B O 1
ATOM 3594 N N . ALA B 1 154 ? -6.195 -1.2 -3.033 1 98.88 154 ALA B N 1
ATOM 3595 C CA . ALA B 1 154 ? -6.383 -1.408 -1.6 1 98.88 154 ALA B CA 1
ATOM 3596 C C . ALA B 1 154 ? -7.598 -0.635 -1.089 1 98.88 154 ALA B C 1
ATOM 3598 O O . ALA B 1 154 ? -8.406 -1.17 -0.33 1 98.88 154 ALA B O 1
ATOM 3599 N N . GLN B 1 155 ? -7.684 0.674 -1.512 1 98.81 155 GLN B N 1
ATOM 3600 C CA . GLN B 1 155 ? -8.797 1.525 -1.104 1 98.81 155 GLN B CA 1
ATOM 3601 C C . GLN B 1 155 ? -10.133 0.918 -1.518 1 98.81 155 GLN B C 1
ATOM 3603 O O . GLN B 1 155 ? -11.047 0.794 -0.698 1 98.81 155 GLN B O 1
ATOM 3608 N N . LEU B 1 156 ? -10.25 0.473 -2.754 1 98.81 156 LEU B N 1
ATOM 3609 C CA . LEU B 1 156 ? -11.516 -0.008 -3.297 1 98.81 156 LEU B CA 1
ATOM 3610 C C . LEU B 1 156 ? -11.867 -1.378 -2.725 1 98.81 156 LEU B C 1
ATOM 3612 O O . LEU B 1 156 ? -13.039 -1.668 -2.469 1 98.81 156 LEU B O 1
ATOM 3616 N N . ILE B 1 157 ? -10.859 -2.221 -2.549 1 98.94 157 ILE B N 1
ATOM 3617 C CA . ILE B 1 157 ? -11.102 -3.531 -1.957 1 98.94 157 ILE B CA 1
ATOM 3618 C C . ILE B 1 157 ? -11.641 -3.365 -0.537 1 98.94 157 ILE B C 1
ATOM 3620 O O . ILE B 1 157 ? -12.633 -3.996 -0.164 1 98.94 157 ILE B O 1
ATOM 3624 N N . CYS B 1 158 ? -11.062 -2.457 0.24 1 98.81 158 CYS B N 1
ATOM 3625 C CA . CYS B 1 158 ? -11.531 -2.225 1.602 1 98.81 158 CYS B CA 1
ATOM 3626 C C . CYS B 1 158 ? -12.93 -1.621 1.603 1 98.81 158 CYS B C 1
ATOM 3628 O O . CYS B 1 158 ? -13.742 -1.924 2.48 1 98.81 158 CYS B O 1
ATOM 3630 N N . ASP B 1 159 ? -13.18 -0.755 0.613 1 98.56 159 ASP B N 1
ATOM 3631 C CA . ASP B 1 159 ? -14.516 -0.182 0.49 1 98.56 159 ASP B CA 1
ATOM 3632 C C . ASP B 1 159 ? -15.562 -1.269 0.238 1 98.56 159 ASP B C 1
ATOM 3634 O O . ASP B 1 159 ? -16.609 -1.286 0.879 1 98.56 159 ASP B O 1
ATOM 3638 N N . VAL B 1 160 ? -15.25 -2.162 -0.684 1 98.56 160 VAL B N 1
ATOM 3639 C CA . VAL B 1 160 ? -16.156 -3.232 -1.074 1 98.56 160 VAL B CA 1
ATOM 3640 C C . VAL B 1 160 ? -16.359 -4.195 0.096 1 98.56 160 VAL B C 1
ATOM 3642 O O . VAL B 1 160 ? -17.484 -4.629 0.366 1 98.56 160 VAL B O 1
ATOM 3645 N N . LEU B 1 161 ? -15.305 -4.523 0.798 1 98.69 161 LEU B N 1
ATOM 3646 C CA . LEU B 1 161 ? -15.383 -5.434 1.938 1 98.69 161 LEU B CA 1
ATOM 3647 C C . LEU B 1 161 ? -16.219 -4.832 3.059 1 98.69 161 LEU B C 1
ATOM 3649 O O . LEU B 1 161 ? -17.141 -5.477 3.559 1 98.69 161 LEU B O 1
ATOM 3653 N N . SER B 1 162 ? -15.953 -3.586 3.422 1 97.69 162 SER B N 1
ATOM 3654 C CA . SER B 1 162 ? -16.625 -2.973 4.566 1 97.69 162 SER B CA 1
ATOM 3655 C C . SER B 1 162 ? -18.062 -2.586 4.227 1 97.69 162 SER B C 1
ATOM 3657 O O . SER B 1 162 ? -18.906 -2.498 5.113 1 97.69 162 SER B O 1
ATOM 3659 N N . GLY B 1 163 ? -18.328 -2.35 2.936 1 97.69 163 GLY B N 1
ATOM 3660 C CA . GLY B 1 163 ? -19.656 -1.978 2.479 1 97.69 163 GLY B CA 1
ATOM 3661 C C . GLY B 1 163 ? -20.484 -3.16 1.998 1 97.69 163 GLY B C 1
ATOM 3662 O O . GLY B 1 163 ? -21.547 -2.982 1.394 1 97.69 163 GLY B O 1
ATOM 3663 N N . ALA B 1 164 ? -19.984 -4.359 2.232 1 97.81 164 ALA B N 1
ATOM 3664 C CA . ALA B 1 164 ? -20.656 -5.59 1.825 1 97.81 164 ALA B CA 1
ATOM 3665 C C . ALA B 1 164 ? -21.016 -5.551 0.344 1 97.81 164 ALA B C 1
ATOM 3667 O O . ALA B 1 164 ? -22.172 -5.781 -0.023 1 97.81 164 ALA B O 1
ATOM 3668 N N . GLY B 1 165 ? -20.047 -5.199 -0.447 1 98.19 165 GLY B N 1
ATOM 3669 C CA . GLY B 1 165 ? -20.203 -5.285 -1.89 1 98.19 165 GLY B CA 1
ATOM 3670 C C . GLY B 1 165 ? -20.5 -3.945 -2.537 1 98.19 165 GLY B C 1
ATOM 3671 O O . GLY B 1 165 ? -20.406 -3.807 -3.76 1 98.19 165 GLY B O 1
ATOM 3672 N N . VAL B 1 166 ? -20.859 -2.922 -1.787 1 97.75 166 VAL B N 1
ATOM 3673 C CA . VAL B 1 166 ? -21.172 -1.586 -2.281 1 97.75 166 VAL B CA 1
ATOM 3674 C C . VAL B 1 166 ? -20.156 -0.583 -1.743 1 97.75 166 VAL B C 1
ATOM 3676 O O . VAL B 1 166 ? -20.172 -0.241 -0.559 1 97.75 166 VAL B O 1
ATOM 3679 N N . PRO B 1 167 ? -19.266 -0.027 -2.615 1 97.75 167 PRO B N 1
ATOM 3680 C CA . PRO B 1 167 ? -18.125 0.784 -2.158 1 97.75 167 PRO B CA 1
ATOM 3681 C C . PRO B 1 167 ? -18.562 1.988 -1.325 1 97.75 167 PRO B C 1
ATOM 3683 O O . PRO B 1 167 ? -17.906 2.334 -0.341 1 97.75 167 PRO B O 1
ATOM 3686 N N . ALA B 1 168 ? -19.719 2.594 -1.595 1 96.44 168 ALA B N 1
ATOM 3687 C CA . ALA B 1 168 ? -20.141 3.842 -0.96 1 96.44 168 ALA B CA 1
ATOM 3688 C C . ALA B 1 168 ? -20.969 3.57 0.291 1 96.44 168 ALA B C 1
ATOM 3690 O O . ALA B 1 168 ? -21.281 4.492 1.049 1 96.44 168 ALA B O 1
ATOM 3691 N N . ARG B 1 169 ? -21.281 2.316 0.517 1 96.56 169 ARG B N 1
ATOM 3692 C CA . ARG B 1 169 ? -22.125 1.949 1.652 1 96.56 169 ARG B CA 1
ATOM 3693 C C . ARG B 1 169 ? -21.312 1.925 2.945 1 96.56 169 ARG B C 1
ATOM 3695 O O . ARG B 1 169 ? -20.203 1.396 2.979 1 96.56 169 ARG B O 1
ATOM 3702 N N . SER B 1 170 ? -21.922 2.484 3.984 1 94.12 170 SER B N 1
ATOM 3703 C CA . SER B 1 170 ? -21.234 2.463 5.277 1 94.12 170 SER B CA 1
ATOM 3704 C C . SER B 1 170 ? -21.281 1.072 5.902 1 94.12 170 SER B C 1
ATOM 3706 O O . SER B 1 170 ? -22.188 0.287 5.613 1 94.12 170 SER B O 1
ATOM 3708 N N . PRO B 1 171 ? -20.281 0.787 6.754 1 93.06 171 PRO B N 1
ATOM 3709 C CA . PRO B 1 171 ? -20.328 -0.49 7.469 1 93.06 171 PRO B CA 1
ATOM 3710 C C . PRO B 1 171 ? -21.609 -0.65 8.297 1 93.06 171 PRO B C 1
ATOM 3712 O O . PRO B 1 171 ? -22.156 -1.749 8.375 1 93.06 171 PRO B O 1
ATOM 3715 N N . ALA B 1 172 ? -22.078 0.45 8.883 1 91.5 172 ALA B N 1
ATOM 3716 C CA . ALA B 1 172 ? -23.297 0.413 9.68 1 91.5 172 ALA B CA 1
ATOM 3717 C C . ALA B 1 172 ? -24.516 0.059 8.812 1 91.5 172 ALA B C 1
ATOM 3719 O O . ALA B 1 172 ? -25.359 -0.737 9.219 1 91.5 172 ALA B O 1
ATOM 3720 N N . ALA B 1 173 ? -24.562 0.65 7.664 1 94 173 ALA B N 1
ATOM 3721 C CA . ALA B 1 173 ? -25.656 0.365 6.746 1 94 173 ALA B CA 1
ATOM 3722 C C . ALA B 1 173 ? -25.594 -1.078 6.254 1 94 173 ALA B C 1
ATOM 3724 O O . ALA B 1 173 ? -26.641 -1.725 6.082 1 94 173 ALA B O 1
ATOM 3725 N N . ALA B 1 174 ? -24.422 -1.588 6.035 1 94.75 174 ALA B N 1
ATOM 3726 C CA . ALA B 1 174 ? -24.234 -2.975 5.609 1 94.75 174 ALA B CA 1
ATOM 3727 C C . ALA B 1 174 ? -24.734 -3.941 6.688 1 94.75 174 ALA B C 1
ATOM 3729 O O . ALA B 1 174 ? -25.422 -4.914 6.387 1 94.75 174 ALA B O 1
ATOM 3730 N N . ALA B 1 175 ? -24.375 -3.672 7.906 1 92.69 175 ALA B N 1
ATOM 3731 C CA . ALA B 1 175 ? -24.781 -4.496 9.039 1 92.69 175 ALA B CA 1
ATOM 3732 C C . ALA B 1 175 ? -26.297 -4.473 9.211 1 92.69 175 ALA B C 1
ATOM 3734 O O . ALA B 1 175 ? -26.922 -5.512 9.445 1 92.69 175 ALA B O 1
ATOM 3735 N N . ALA B 1 176 ? -26.859 -3.289 9.086 1 93.44 176 ALA B N 1
ATOM 3736 C CA . ALA B 1 176 ? -28.297 -3.113 9.258 1 93.44 176 ALA B CA 1
ATOM 3737 C C . ALA B 1 176 ? -29.078 -3.873 8.188 1 93.44 176 ALA B C 1
ATOM 3739 O O . ALA B 1 176 ? -30.172 -4.387 8.453 1 93.44 176 ALA B O 1
ATOM 3740 N N . ALA B 1 177 ? -28.5 -3.938 7.039 1 91.12 177 ALA B N 1
ATOM 3741 C CA . ALA B 1 177 ? -29.172 -4.598 5.914 1 91.12 177 ALA B CA 1
ATOM 3742 C C . ALA B 1 177 ? -28.984 -6.109 5.98 1 91.12 177 ALA B C 1
ATOM 3744 O O . ALA B 1 177 ? -29.625 -6.855 5.238 1 91.12 177 ALA B O 1
ATOM 3745 N N . GLY B 1 178 ? -28.141 -6.594 6.852 1 91.69 178 GLY B N 1
ATOM 3746 C CA . GLY B 1 178 ? -27.828 -8.016 6.887 1 91.69 178 GLY B CA 1
ATOM 3747 C C . GLY B 1 178 ? -27.188 -8.516 5.613 1 91.69 178 GLY B C 1
ATOM 3748 O O . GLY B 1 178 ? -27.469 -9.625 5.16 1 91.69 178 GLY B O 1
ATOM 3749 N N . ALA B 1 179 ? -26.406 -7.715 5.051 1 91.06 179 ALA B N 1
ATOM 3750 C CA . ALA B 1 179 ? -25.781 -8.047 3.77 1 91.06 179 ALA B CA 1
ATOM 3751 C C . ALA B 1 179 ? -24.734 -9.133 3.93 1 91.06 179 ALA B C 1
ATOM 3753 O O . ALA B 1 179 ? -24.016 -9.172 4.938 1 91.06 179 ALA B O 1
ATOM 3754 N N . ALA B 1 180 ? -24.656 -10.039 2.953 1 94.12 180 ALA B N 1
ATOM 3755 C CA . ALA B 1 180 ? -23.672 -11.117 2.979 1 94.12 180 ALA B CA 1
ATOM 3756 C C . ALA B 1 180 ? -22.25 -10.586 2.83 1 94.12 180 ALA B C 1
ATOM 3758 O O . ALA B 1 180 ? -22.016 -9.641 2.068 1 94.12 180 ALA B O 1
ATOM 3759 N N . PRO B 1 181 ? -21.344 -11.203 3.535 1 96.94 181 PRO B N 1
ATOM 3760 C CA . PRO B 1 181 ? -19.953 -10.75 3.416 1 96.94 181 PRO B CA 1
ATOM 3761 C C . PRO B 1 181 ? -19.344 -11.055 2.049 1 96.94 181 PRO B C 1
ATOM 3763 O O . PRO B 1 181 ? -19.688 -12.062 1.427 1 96.94 181 PRO B O 1
ATOM 3766 N N . VAL B 1 182 ? -18.484 -10.172 1.615 1 98.44 182 VAL B N 1
ATOM 3767 C CA . VAL B 1 182 ? -17.75 -10.32 0.356 1 98.44 182 VAL B CA 1
ATOM 3768 C C . VAL B 1 182 ? -16.594 -11.305 0.535 1 98.44 182 VAL B C 1
ATOM 3770 O O . VAL B 1 182 ? -15.891 -11.266 1.546 1 98.44 182 VAL B O 1
ATOM 3773 N N . ARG B 1 183 ? -16.391 -12.211 -0.443 1 98.56 183 ARG B N 1
ATOM 3774 C CA . ARG B 1 183 ? -15.234 -13.102 -0.446 1 98.56 183 ARG B CA 1
ATOM 3775 C C . ARG B 1 183 ? -14.023 -12.43 -1.075 1 98.56 183 ARG B C 1
ATOM 3777 O O . ARG B 1 183 ? -14.148 -11.711 -2.068 1 98.56 183 ARG B O 1
ATOM 3784 N N . LEU B 1 184 ? -12.906 -12.625 -0.477 1 98.88 184 LEU B N 1
ATOM 3785 C CA . LEU B 1 184 ? -11.641 -12.078 -0.969 1 98.88 184 LEU B CA 1
ATOM 3786 C C . LEU B 1 184 ? -10.664 -13.195 -1.3 1 98.88 184 LEU B C 1
ATOM 3788 O O . LEU B 1 184 ? -10.312 -14 -0.431 1 98.88 184 LEU B O 1
ATOM 3792 N N . VAL B 1 185 ? -10.227 -13.297 -2.572 1 98.88 185 VAL B N 1
ATOM 3793 C CA . VAL B 1 185 ? -9.367 -14.383 -3.031 1 98.88 185 VAL B CA 1
ATOM 3794 C C . VAL B 1 185 ? -8.102 -13.812 -3.664 1 98.88 185 VAL B C 1
ATOM 3796 O O . VAL B 1 185 ? -8.172 -12.945 -4.539 1 98.88 185 VAL B O 1
ATOM 3799 N N . PHE B 1 186 ? -6.949 -14.219 -3.215 1 98.81 186 PHE B N 1
ATOM 3800 C CA . PHE B 1 186 ? -5.656 -13.852 -3.789 1 98.81 186 PHE B CA 1
ATOM 3801 C C . PHE B 1 186 ? -5.086 -15.008 -4.609 1 98.81 186 PHE B C 1
ATOM 3803 O O . PHE B 1 186 ? -5.168 -16.172 -4.199 1 98.81 186 PHE B O 1
ATOM 3810 N N . SER B 1 187 ? -4.453 -14.688 -5.75 1 98.56 187 SER B N 1
ATOM 3811 C CA . SER B 1 187 ? -3.945 -15.734 -6.633 1 98.56 187 SER B CA 1
ATOM 3812 C C . SER B 1 187 ? -2.547 -16.172 -6.215 1 98.56 187 SER B C 1
ATOM 3814 O O . SER B 1 187 ? -2.061 -17.219 -6.66 1 98.56 187 SER B O 1
ATOM 3816 N N . ASN B 1 188 ? -1.863 -15.352 -5.434 1 96.56 188 ASN B N 1
ATOM 3817 C CA . ASN B 1 188 ? -0.444 -15.539 -5.152 1 96.56 188 ASN B CA 1
ATOM 3818 C C . ASN B 1 188 ? -0.081 -15.039 -3.754 1 96.56 188 ASN B C 1
ATOM 3820 O O . ASN B 1 188 ? -0.162 -13.844 -3.475 1 96.56 188 ASN B O 1
ATOM 3824 N N . PRO B 1 189 ? 0.425 -15.969 -2.887 1 97.69 189 PRO B N 1
ATOM 3825 C CA . PRO B 1 189 ? 0.745 -15.547 -1.521 1 97.69 189 PRO B CA 1
ATOM 3826 C C . PRO B 1 189 ? 2.189 -15.07 -1.372 1 97.69 189 PRO B C 1
ATOM 3828 O O . PRO B 1 189 ? 2.623 -14.742 -0.265 1 97.69 189 PRO B O 1
ATOM 3831 N N . ASP B 1 190 ? 2.957 -14.93 -2.451 1 97.12 190 ASP B N 1
ATOM 3832 C CA . ASP B 1 190 ? 4.375 -14.602 -2.369 1 97.12 190 ASP B CA 1
ATOM 3833 C C . ASP B 1 190 ? 4.582 -13.195 -1.801 1 97.12 190 ASP B C 1
ATOM 3835 O O . ASP B 1 190 ? 4.168 -12.211 -2.408 1 97.12 190 ASP B O 1
ATOM 3839 N N . LEU B 1 191 ? 5.297 -13.18 -0.674 1 97.06 191 LEU B N 1
ATOM 3840 C CA . LEU B 1 191 ? 5.688 -11.867 -0.166 1 97.06 191 LEU B CA 1
ATOM 3841 C C . LEU B 1 191 ? 6.691 -11.195 -1.101 1 97.06 191 LEU B C 1
ATOM 3843 O O . LEU B 1 191 ? 6.578 -10 -1.387 1 97.06 191 LEU B O 1
ATOM 3847 N N . LEU B 1 192 ? 7.656 -12.008 -1.539 1 96.81 192 LEU B N 1
ATOM 3848 C CA . LEU B 1 192 ? 8.75 -11.516 -2.365 1 96.81 192 LEU B CA 1
ATOM 3849 C C . LEU B 1 192 ? 8.891 -12.352 -3.637 1 96.81 192 LEU B C 1
ATOM 3851 O O . LEU B 1 192 ? 8.484 -13.516 -3.668 1 96.81 192 LEU B O 1
ATOM 3855 N N . TRP B 1 193 ? 9.406 -11.75 -4.602 1 96.62 193 TRP B N 1
ATOM 3856 C CA . TRP B 1 193 ? 9.805 -12.414 -5.84 1 96.62 193 TRP B CA 1
ATOM 3857 C C . TRP B 1 193 ? 11.031 -11.742 -6.445 1 96.62 193 TRP B C 1
ATOM 3859 O O . TRP B 1 193 ? 11.398 -10.633 -6.059 1 96.62 193 TRP B O 1
ATOM 3869 N N . ALA B 1 194 ? 11.711 -12.461 -7.312 1 95.88 194 ALA B N 1
ATOM 3870 C CA . ALA B 1 194 ? 12.984 -11.977 -7.848 1 95.88 194 ALA B CA 1
ATOM 3871 C C . ALA B 1 194 ? 12.812 -11.445 -9.266 1 95.88 194 ALA B C 1
ATOM 3873 O O . ALA B 1 194 ? 12.023 -11.977 -10.047 1 95.88 194 ALA B O 1
ATOM 3874 N N . ASN B 1 195 ? 13.484 -10.391 -9.562 1 95 195 ASN B N 1
ATOM 3875 C CA . ASN B 1 195 ? 13.711 -9.867 -10.906 1 95 195 ASN B CA 1
ATOM 3876 C C . ASN B 1 195 ? 15.148 -9.406 -11.094 1 95 195 ASN B C 1
ATOM 3878 O O . ASN B 1 195 ? 16.078 -9.984 -10.516 1 95 195 ASN B O 1
ATOM 3882 N N . GLU B 1 196 ? 15.391 -8.414 -11.953 1 94.94 196 GLU B N 1
ATOM 3883 C CA . GLU B 1 196 ? 16.75 -8.016 -12.289 1 94.94 196 GLU B CA 1
ATOM 3884 C C . GLU B 1 196 ? 17.375 -7.18 -11.18 1 94.94 196 GLU B C 1
ATOM 3886 O O . GLU B 1 196 ? 18.594 -6.977 -11.148 1 94.94 196 GLU B O 1
ATOM 3891 N N . PHE B 1 197 ? 16.609 -6.613 -10.273 1 96.44 197 PHE B N 1
ATOM 3892 C CA . PHE B 1 197 ? 17.141 -5.844 -9.156 1 96.44 197 PHE B CA 1
ATOM 3893 C C . PHE B 1 197 ? 17.828 -6.754 -8.148 1 96.44 197 PHE B C 1
ATOM 3895 O O . PHE B 1 197 ? 17.406 -7.887 -7.93 1 96.44 197 PHE B O 1
ATOM 3902 N N . PRO B 1 198 ? 18.875 -6.34 -7.527 1 94.62 198 PRO B N 1
ATOM 3903 C CA . PRO B 1 198 ? 19.672 -7.203 -6.652 1 94.62 198 PRO B CA 1
ATOM 3904 C C . PRO B 1 198 ? 18.891 -7.695 -5.434 1 94.62 198 PRO B C 1
ATOM 3906 O O . PRO B 1 198 ? 19.234 -8.734 -4.855 1 94.62 198 PRO B O 1
ATOM 3909 N N . LYS B 1 199 ? 17.891 -7 -5.012 1 95.94 199 LYS B N 1
ATOM 3910 C CA . LYS B 1 199 ? 17.031 -7.41 -3.91 1 95.94 199 LYS B CA 1
ATOM 3911 C C . LYS B 1 199 ? 15.672 -7.883 -4.426 1 95.94 199 LYS B C 1
ATOM 3913 O O . LYS B 1 199 ? 15.18 -7.383 -5.438 1 95.94 199 LYS B O 1
ATOM 3918 N N . ASN B 1 200 ? 15.133 -8.828 -3.717 1 96.75 200 ASN B N 1
ATOM 3919 C CA . ASN B 1 200 ? 13.797 -9.305 -4.078 1 96.75 200 ASN B CA 1
ATOM 3920 C C . ASN B 1 200 ? 12.758 -8.195 -3.943 1 96.75 200 ASN B C 1
ATOM 3922 O O . ASN B 1 200 ? 12.93 -7.262 -3.156 1 96.75 200 ASN B O 1
ATOM 3926 N N . ARG B 1 201 ? 11.75 -8.273 -4.699 1 98.19 201 ARG B N 1
ATOM 3927 C CA . ARG B 1 201 ? 10.703 -7.258 -4.754 1 98.19 201 ARG B CA 1
ATOM 3928 C C . ARG B 1 201 ? 9.43 -7.742 -4.07 1 98.19 201 ARG B C 1
ATOM 3930 O O . ARG B 1 201 ? 9.18 -8.945 -3.998 1 98.19 201 ARG B O 1
ATOM 3937 N N . PHE B 1 202 ? 8.633 -6.754 -3.578 1 98.44 202 PHE B N 1
ATOM 3938 C CA . PHE B 1 202 ? 7.336 -7.09 -3.008 1 98.44 202 PHE B CA 1
ATOM 3939 C C . PHE B 1 202 ? 6.402 -7.645 -4.078 1 98.44 202 PHE B C 1
ATOM 3941 O O . PHE B 1 202 ? 6.332 -7.105 -5.184 1 98.44 202 PHE B O 1
ATOM 3948 N N . GLY B 1 203 ? 5.723 -8.727 -3.758 1 97.94 203 GLY B N 1
ATOM 3949 C CA . GLY B 1 203 ? 4.738 -9.32 -4.652 1 97.94 203 GLY B CA 1
ATOM 3950 C C . GLY B 1 203 ? 3.32 -9.227 -4.121 1 97.94 203 GLY B C 1
ATOM 3951 O O . GLY B 1 203 ? 3.02 -8.375 -3.285 1 97.94 203 GLY B O 1
ATOM 3952 N N . GLN B 1 204 ? 2.424 -10.078 -4.664 1 98.5 204 GLN B N 1
ATOM 3953 C CA . GLN B 1 204 ? 1.005 -10.016 -4.332 1 98.5 204 GLN B CA 1
ATOM 3954 C C . GLN B 1 204 ? 0.771 -10.32 -2.855 1 98.5 204 GLN B C 1
ATOM 3956 O O . GLN B 1 204 ? -0.15 -9.781 -2.242 1 98.5 204 GLN B O 1
ATOM 3961 N N . GLY B 1 205 ? 1.588 -11.242 -2.303 1 98.44 205 GLY B N 1
ATOM 3962 C CA . GLY B 1 205 ? 1.468 -11.516 -0.88 1 98.44 205 GLY B CA 1
ATOM 3963 C C . GLY B 1 205 ? 1.693 -10.289 -0.016 1 98.44 205 GLY B C 1
ATOM 3964 O O . GLY B 1 205 ? 1.063 -10.133 1.033 1 98.44 205 GLY B O 1
ATOM 3965 N N . ALA B 1 206 ? 2.689 -9.469 -0.401 1 98.69 206 ALA B N 1
ATOM 3966 C CA . ALA B 1 206 ? 2.896 -8.203 0.292 1 98.69 206 ALA B CA 1
ATOM 3967 C C . ALA B 1 206 ? 1.668 -7.305 0.166 1 98.69 206 ALA B C 1
ATOM 3969 O O . ALA B 1 206 ? 1.253 -6.672 1.139 1 98.69 206 ALA B O 1
ATOM 3970 N N . PHE B 1 207 ? 1.085 -7.27 -0.993 1 98.81 207 PHE B N 1
ATOM 3971 C CA . PHE B 1 207 ? -0.137 -6.504 -1.21 1 98.81 207 PHE B CA 1
ATOM 3972 C C . PHE B 1 207 ? -1.269 -7.027 -0.335 1 98.81 207 PHE B C 1
ATOM 3974 O O . PHE B 1 207 ? -2.002 -6.25 0.276 1 98.81 207 PHE B O 1
ATOM 3981 N N . ALA B 1 208 ? -1.417 -8.312 -0.333 1 98.81 208 ALA B N 1
ATOM 3982 C CA . ALA B 1 208 ? -2.439 -8.93 0.508 1 98.81 208 ALA B CA 1
ATOM 3983 C C . ALA B 1 208 ? -2.256 -8.539 1.972 1 98.81 208 ALA B C 1
ATOM 3985 O O . ALA B 1 208 ? -3.223 -8.195 2.654 1 98.81 208 ALA B O 1
ATOM 3986 N N . HIS B 1 209 ? -1.021 -8.641 2.402 1 98.31 209 HIS B N 1
ATOM 3987 C CA . HIS B 1 209 ? -0.703 -8.258 3.773 1 98.31 209 HIS B CA 1
ATOM 3988 C C . HIS B 1 209 ? -1.132 -6.82 4.059 1 98.31 209 HIS B C 1
ATOM 3990 O O . HIS B 1 209 ? -1.722 -6.539 5.102 1 98.31 209 HIS B O 1
ATOM 3996 N N . MET B 1 210 ? -0.831 -5.953 3.186 1 98.12 210 MET B N 1
ATOM 3997 C CA . MET B 1 210 ? -1.188 -4.543 3.328 1 98.12 210 MET B CA 1
ATOM 3998 C C . MET B 1 210 ? -2.703 -4.371 3.398 1 98.12 210 MET B C 1
ATOM 4000 O O . MET B 1 210 ? -3.213 -3.684 4.285 1 98.12 210 MET B O 1
ATOM 4004 N N . VAL B 1 211 ? -3.451 -4.996 2.48 1 98.75 211 VAL B N 1
ATOM 4005 C CA . VAL B 1 211 ? -4.902 -4.871 2.406 1 98.75 211 VAL B CA 1
ATOM 4006 C C . VAL B 1 211 ? -5.531 -5.355 3.711 1 98.75 211 VAL B C 1
ATOM 4008 O O . VAL B 1 211 ? -6.375 -4.672 4.293 1 98.75 211 VAL B O 1
ATOM 4011 N N . LEU B 1 212 ? -5.09 -6.488 4.141 1 98.56 212 LEU B N 1
ATOM 4012 C CA . LEU B 1 212 ? -5.656 -7.082 5.344 1 98.56 212 LEU B CA 1
ATOM 4013 C C . LEU B 1 212 ? -5.305 -6.258 6.578 1 98.56 212 LEU B C 1
ATOM 4015 O O . LEU B 1 212 ? -6.125 -6.113 7.484 1 98.56 212 LEU B O 1
ATOM 4019 N N . SER B 1 213 ? -4.086 -5.73 6.574 1 97.94 213 SER B N 1
ATOM 4020 C CA . SER B 1 213 ? -3.662 -4.879 7.68 1 97.94 213 SER B CA 1
ATOM 4021 C C . SER B 1 213 ? -4.469 -3.584 7.715 1 97.94 213 SER B C 1
ATOM 4023 O O . SER B 1 213 ? -4.898 -3.145 8.781 1 97.94 213 SER B O 1
ATOM 4025 N N . LEU B 1 214 ? -4.664 -2.945 6.621 1 98.38 214 LEU B N 1
ATOM 4026 C CA . LEU B 1 214 ? -5.438 -1.711 6.527 1 98.38 214 LEU B CA 1
ATOM 4027 C C . LEU B 1 214 ? -6.895 -1.953 6.91 1 98.38 214 LEU B C 1
ATOM 4029 O O . LEU B 1 214 ? -7.504 -1.133 7.602 1 98.38 214 LEU B O 1
ATOM 4033 N N . TYR B 1 215 ? -7.457 -3.078 6.422 1 98.56 215 TYR B N 1
ATOM 4034 C CA . TYR B 1 215 ? -8.828 -3.43 6.777 1 98.56 215 TYR B CA 1
ATOM 4035 C C . TYR B 1 215 ? -8.977 -3.564 8.289 1 98.56 215 TYR B C 1
ATOM 4037 O O . TYR B 1 215 ? -9.969 -3.104 8.859 1 98.56 215 TYR B O 1
ATOM 4045 N N . SER B 1 216 ? -7.98 -4.234 8.898 1 97.94 216 SER B N 1
ATOM 4046 C CA . SER B 1 216 ? -7.992 -4.41 10.352 1 97.94 216 SER B CA 1
ATOM 4047 C C . SER B 1 216 ? -7.977 -3.064 11.07 1 97.94 216 SER B C 1
ATOM 4049 O O . SER B 1 216 ? -8.688 -2.871 12.055 1 97.94 216 SER B O 1
ATOM 4051 N N . ARG B 1 217 ? -7.164 -2.141 10.555 1 96.06 217 ARG B N 1
ATOM 4052 C CA . ARG B 1 217 ? -7.105 -0.808 11.148 1 96.06 217 ARG B CA 1
ATOM 4053 C C . ARG B 1 217 ? -8.422 -0.069 10.961 1 96.06 217 ARG B C 1
ATOM 4055 O O . ARG B 1 217 ? -8.883 0.627 11.875 1 96.06 217 ARG B O 1
ATOM 4062 N N . LEU B 1 218 ? -8.984 -0.229 9.836 1 95.06 218 LEU B N 1
ATOM 4063 C CA . LEU B 1 218 ? -10.227 0.439 9.484 1 95.06 218 LEU B CA 1
ATOM 4064 C C . LEU B 1 218 ? -11.375 -0.052 10.359 1 95.06 218 LEU B C 1
ATOM 4066 O O . LEU B 1 218 ? -12.289 0.713 10.688 1 95.06 218 LEU B O 1
ATOM 4070 N N . THR B 1 219 ? -11.344 -1.328 10.773 1 94.44 219 THR B N 1
ATOM 4071 C CA . THR B 1 219 ? -12.477 -1.959 11.453 1 94.44 219 THR B CA 1
ATOM 4072 C C . THR B 1 219 ? -12.148 -2.215 12.922 1 94.44 219 THR B C 1
ATOM 4074 O O . THR B 1 219 ? -12.805 -3.029 13.57 1 94.44 219 THR B O 1
ATOM 4077 N N . CYS B 1 220 ? -11.047 -1.602 13.445 1 91.62 220 CYS B N 1
ATOM 4078 C CA . CYS B 1 220 ? -10.648 -1.71 14.836 1 91.62 220 CYS B CA 1
ATOM 4079 C C . CYS B 1 220 ? -10.391 -3.162 15.219 1 91.62 220 CYS B C 1
ATOM 4081 O O . CYS B 1 220 ? -10.914 -3.65 16.219 1 91.62 220 CYS B O 1
ATOM 4083 N N . GLY B 1 221 ? -9.703 -3.846 14.289 1 93.88 221 GLY B N 1
ATOM 4084 C CA . GLY B 1 221 ? -9.242 -5.188 14.602 1 93.88 221 GLY B CA 1
ATOM 4085 C C . GLY B 1 221 ? -10.008 -6.273 13.875 1 93.88 221 GLY B C 1
ATOM 4086 O O . GLY B 1 221 ? -9.766 -7.461 14.078 1 93.88 221 GLY B O 1
ATOM 4087 N N . GLY B 1 222 ? -10.844 -5.902 13.039 1 94.94 222 GLY B N 1
ATOM 4088 C CA . GLY B 1 222 ? -11.625 -6.891 12.312 1 94.94 222 GLY B CA 1
ATOM 4089 C C . GLY B 1 222 ? -10.852 -7.547 11.188 1 94.94 222 GLY B C 1
ATOM 4090 O O . GLY B 1 222 ? -9.766 -7.094 10.82 1 94.94 222 GLY B O 1
ATOM 4091 N N . ARG B 1 223 ? -11.414 -8.703 10.711 1 96.06 223 ARG B N 1
ATOM 4092 C CA . ARG B 1 223 ? -10.906 -9.422 9.547 1 96.06 223 ARG B CA 1
ATOM 4093 C C . ARG B 1 223 ? -12.031 -9.742 8.57 1 96.06 223 ARG B C 1
ATOM 4095 O O . ARG B 1 223 ? -13.172 -9.977 8.984 1 96.06 223 ARG B O 1
ATOM 4102 N N . PRO B 1 224 ? -11.664 -9.672 7.254 1 97.25 224 PRO B N 1
ATOM 4103 C CA . PRO B 1 224 ? -12.703 -10.141 6.332 1 97.25 224 PRO B CA 1
ATOM 4104 C C . PRO B 1 224 ? -13.164 -11.562 6.637 1 97.25 224 PRO B C 1
ATOM 4106 O O . PRO B 1 224 ? -12.352 -12.406 7.031 1 97.25 224 PRO B O 1
ATOM 4109 N N . ALA B 1 225 ? -14.406 -11.789 6.41 1 95.62 225 ALA B N 1
ATOM 4110 C CA . ALA B 1 225 ? -15.031 -13.055 6.789 1 95.62 225 ALA B CA 1
ATOM 4111 C C . ALA B 1 225 ? -14.438 -14.219 5.996 1 95.62 225 ALA B C 1
ATOM 4113 O O . ALA B 1 225 ? -14.281 -15.328 6.52 1 95.62 225 ALA B O 1
ATOM 4114 N N . HIS B 1 226 ? -14.188 -14.016 4.723 1 97.38 226 HIS B N 1
ATOM 4115 C CA . HIS B 1 226 ? -13.688 -15.07 3.846 1 97.38 226 HIS B CA 1
ATOM 4116 C C . HIS B 1 226 ? -12.469 -14.602 3.057 1 97.38 226 HIS B C 1
ATOM 4118 O O . HIS B 1 226 ? -12.602 -13.82 2.111 1 97.38 226 HIS B O 1
ATOM 4124 N N . VAL B 1 227 ? -11.32 -15.07 3.438 1 98.56 227 VAL B N 1
ATOM 4125 C CA . VAL B 1 227 ? -10.078 -14.797 2.711 1 98.56 227 VAL B CA 1
ATOM 4126 C C . VAL B 1 227 ? -9.438 -16.109 2.281 1 98.56 227 VAL B C 1
ATOM 4128 O O . VAL B 1 227 ? -9.234 -17.016 3.102 1 98.56 227 VAL B O 1
ATOM 4131 N N . THR B 1 228 ? -9.203 -16.266 1.01 1 98.19 228 THR B N 1
ATOM 4132 C CA . THR B 1 228 ? -8.586 -17.469 0.491 1 98.19 228 THR B CA 1
ATOM 4133 C C . THR B 1 228 ? -7.375 -17.141 -0.372 1 98.19 228 THR B C 1
ATOM 4135 O O . THR B 1 228 ? -7.402 -16.172 -1.146 1 98.19 228 THR B O 1
ATOM 4138 N N . PHE B 1 229 ? -6.328 -17.891 -0.24 1 98.06 229 PHE B N 1
ATOM 4139 C CA . PHE B 1 229 ? -5.137 -17.781 -1.069 1 98.06 229 PHE B CA 1
ATOM 4140 C C . PHE B 1 229 ? -5.008 -18.969 -2.008 1 98.06 229 PHE B C 1
ATOM 4142 O O . PHE B 1 229 ? -5.105 -20.125 -1.576 1 98.06 229 PHE B O 1
ATOM 4149 N N . TYR B 1 230 ? -4.855 -18.625 -3.229 1 97.75 230 TYR B N 1
ATOM 4150 C CA . TYR B 1 230 ? -4.461 -19.609 -4.227 1 97.75 230 TYR B CA 1
ATOM 4151 C C . TYR B 1 230 ? -2.967 -19.531 -4.512 1 97.75 230 TYR B C 1
ATOM 4153 O O . TYR B 1 230 ? -2.213 -18.938 -3.74 1 97.75 230 TYR B O 1
ATOM 4161 N N . GLY B 1 231 ? -2.438 -20.109 -5.484 1 97.06 231 GLY B N 1
ATOM 4162 C CA . GLY B 1 231 ? -1.025 -20.078 -5.828 1 97.06 231 GLY B CA 1
ATOM 4163 C C . GLY B 1 231 ? -0.171 -20.969 -4.945 1 97.06 231 GLY B C 1
ATOM 4164 O O . GLY B 1 231 ? -0.627 -21.438 -3.9 1 97.06 231 GLY B O 1
ATOM 4165 N N . LYS B 1 232 ? 1.135 -21.125 -5.379 1 97.56 232 LYS B N 1
ATOM 4166 C CA . LYS B 1 232 ? 2.109 -21.859 -4.574 1 97.56 232 LYS B CA 1
ATOM 4167 C C . LYS B 1 232 ? 2.432 -21.109 -3.285 1 97.56 232 LYS B C 1
ATOM 4169 O O . LYS B 1 232 ? 2.553 -19.875 -3.287 1 97.56 232 LYS B O 1
ATOM 4174 N N . PRO B 1 233 ? 2.412 -21.859 -2.09 1 97.88 233 PRO B N 1
ATOM 4175 C CA . PRO B 1 233 ? 2.535 -23.312 -1.896 1 97.88 233 PRO B CA 1
ATOM 4176 C C . PRO B 1 233 ? 1.188 -24 -1.661 1 97.88 233 PRO B C 1
ATOM 4178 O O . PRO B 1 233 ? 1.144 -25.156 -1.254 1 97.88 233 PRO B O 1
ATOM 4181 N N . ASN B 1 234 ? 0.098 -23.234 -1.819 1 97.81 234 ASN B N 1
ATOM 4182 C CA . ASN B 1 234 ? -1.212 -23.828 -1.57 1 97.81 234 ASN B CA 1
ATOM 4183 C C . ASN B 1 234 ? -1.484 -25 -2.508 1 97.81 234 ASN B C 1
ATOM 4185 O O . ASN B 1 234 ? -0.86 -25.109 -3.564 1 97.81 234 ASN B O 1
ATOM 4189 N N . PRO B 1 235 ? -2.4 -25.875 -2.227 1 97.44 235 PRO B N 1
ATOM 4190 C CA . PRO B 1 235 ? -2.508 -27.172 -2.912 1 97.44 235 PRO B CA 1
ATOM 4191 C C . PRO B 1 235 ? -3.117 -27.047 -4.305 1 97.44 235 PRO B C 1
ATOM 4193 O O . PRO B 1 235 ? -2.893 -27.906 -5.16 1 97.44 235 PRO B O 1
ATOM 4196 N N . GLN B 1 236 ? -3.842 -26 -4.582 1 97.19 236 GLN B N 1
ATOM 4197 C CA . GLN B 1 236 ? -4.672 -25.922 -5.781 1 97.19 236 GLN B CA 1
ATOM 4198 C C . GLN B 1 236 ? -3.822 -26.031 -7.043 1 97.19 236 GLN B C 1
ATOM 4200 O O . GLN B 1 236 ? -4.145 -26.797 -7.953 1 97.19 236 GLN B O 1
ATOM 4205 N N . PRO B 1 237 ? -2.711 -25.312 -7.074 1 97.62 237 PRO B N 1
ATOM 4206 C CA . PRO B 1 237 ? -1.909 -25.422 -8.297 1 97.62 237 PRO B CA 1
ATOM 4207 C C . PRO B 1 237 ? -1.297 -26.812 -8.469 1 97.62 237 PRO B C 1
ATOM 4209 O O . PRO B 1 237 ? -1.165 -27.297 -9.594 1 97.62 237 PRO B O 1
ATOM 4212 N N . TYR B 1 238 ? -0.929 -27.484 -7.441 1 97.56 238 TYR B N 1
ATOM 4213 C CA . TYR B 1 238 ? -0.309 -28.797 -7.508 1 97.56 238 TYR B CA 1
ATOM 4214 C C . TYR B 1 238 ? -1.318 -29.859 -7.941 1 97.56 238 TYR B C 1
ATOM 4216 O O . TYR B 1 238 ? -1.009 -30.719 -8.766 1 97.56 238 TYR B O 1
ATOM 4224 N N . ARG B 1 239 ? -2.5 -29.734 -7.406 1 96.81 239 ARG B N 1
ATOM 4225 C CA . ARG B 1 239 ? -3.559 -30.656 -7.832 1 96.81 239 ARG B CA 1
ATOM 4226 C C . ARG B 1 239 ? -3.883 -30.469 -9.312 1 96.81 239 ARG B C 1
ATOM 4228 O O . ARG B 1 239 ? -4.109 -31.438 -10.031 1 96.81 239 ARG B O 1
ATOM 4235 N N . LEU B 1 240 ? -3.934 -29.234 -9.688 1 97.69 240 LEU B N 1
ATOM 4236 C CA . LEU B 1 240 ? -4.172 -28.953 -11.094 1 97.69 240 LEU B CA 1
ATOM 4237 C C . LEU B 1 240 ? -3.051 -29.516 -11.961 1 97.69 240 LEU B C 1
ATOM 4239 O O . LEU B 1 240 ? -3.312 -30.125 -13.008 1 97.69 240 LEU B O 1
ATOM 4243 N N . ALA B 1 241 ? -1.837 -29.328 -11.555 1 97.88 241 ALA B N 1
ATOM 4244 C CA . ALA B 1 241 ? -0.686 -29.844 -12.289 1 97.88 241 ALA B CA 1
ATOM 4245 C C . ALA B 1 241 ? -0.773 -31.359 -12.438 1 97.88 241 ALA B C 1
ATOM 4247 O O . ALA B 1 241 ? -0.478 -31.906 -13.5 1 97.88 241 ALA B O 1
ATOM 4248 N N . GLU B 1 242 ? -1.149 -32.062 -11.383 1 97.25 242 GLU B N 1
ATOM 4249 C CA . GLU B 1 242 ? -1.293 -33.531 -11.406 1 97.25 242 GLU B CA 1
ATOM 4250 C C . GLU B 1 242 ? -2.303 -33.969 -12.469 1 97.25 242 GLU B C 1
ATOM 4252 O O . GLU B 1 242 ? -2.037 -34.875 -13.242 1 97.25 242 GLU B O 1
ATOM 4257 N N . ARG B 1 243 ? -3.412 -33.281 -12.461 1 96.25 243 ARG B N 1
ATOM 4258 C CA . ARG B 1 243 ? -4.457 -33.594 -13.43 1 96.25 243 ARG B CA 1
ATOM 4259 C C . ARG B 1 243 ? -3.975 -33.344 -14.859 1 96.25 243 ARG B C 1
ATOM 4261 O O . ARG B 1 243 ? -4.211 -34.188 -15.742 1 96.25 243 ARG B O 1
ATOM 4268 N N . LEU B 1 244 ? -3.318 -32.25 -15.047 1 96.94 244 LEU B N 1
ATOM 4269 C CA . LEU B 1 244 ? -2.873 -31.875 -16.391 1 96.94 244 LEU B CA 1
ATOM 4270 C C . LEU B 1 244 ? -1.754 -32.812 -16.859 1 96.94 244 LEU B C 1
ATOM 4272 O O . LEU B 1 244 ? -1.685 -33.156 -18.047 1 96.94 244 LEU B O 1
ATOM 4276 N N . LEU B 1 245 ? -0.856 -33.219 -15.953 1 96.56 245 LEU B N 1
ATOM 4277 C CA . LEU B 1 245 ? 0.217 -34.125 -16.281 1 96.56 245 LEU B CA 1
ATOM 4278 C C . LEU B 1 245 ? -0.348 -35.5 -16.688 1 96.56 245 LEU B C 1
ATOM 4280 O O . LEU B 1 245 ? 0.151 -36.125 -17.625 1 96.56 245 LEU B O 1
ATOM 4284 N N . LEU B 1 246 ? -1.335 -35.906 -15.969 1 95.44 246 LEU B N 1
ATOM 4285 C CA . LEU B 1 246 ? -1.981 -37.156 -16.297 1 95.44 246 LEU B CA 1
ATOM 4286 C C . LEU B 1 246 ? -2.631 -37.094 -17.672 1 95.44 246 LEU B C 1
ATOM 4288 O O . LEU B 1 246 ? -2.49 -38.031 -18.484 1 95.44 246 LEU B O 1
ATOM 4292 N N . ALA B 1 247 ? -3.301 -36 -17.938 1 95.75 247 ALA B N 1
ATOM 4293 C CA . ALA B 1 247 ? -3.932 -35.812 -19.25 1 95.75 247 ALA B CA 1
ATOM 4294 C C . ALA B 1 247 ? -2.891 -35.812 -20.359 1 95.75 247 ALA B C 1
ATOM 4296 O O . ALA B 1 247 ? -3.105 -36.375 -21.422 1 95.75 247 ALA B O 1
ATOM 4297 N N . GLN B 1 248 ? -1.826 -35.156 -20.094 1 95.06 248 GLN B N 1
ATOM 4298 C CA . GLN B 1 248 ? -0.753 -35.094 -21.094 1 95.06 248 GLN B CA 1
ATOM 4299 C C . GLN B 1 248 ? -0.143 -36.469 -21.344 1 95.06 248 GLN B C 1
ATOM 4301 O O . GLN B 1 248 ? 0.191 -36.781 -22.484 1 95.06 248 GLN B O 1
ATOM 4306 N N . ALA B 1 249 ? 0.025 -37.188 -20.312 1 94.88 249 ALA B N 1
ATOM 4307 C CA . ALA B 1 249 ? 0.561 -38.562 -20.438 1 94.88 249 ALA B CA 1
ATOM 4308 C C . ALA B 1 249 ? -0.331 -39.406 -21.344 1 94.88 249 ALA B C 1
ATOM 4310 O O . ALA B 1 249 ? 0.164 -40.156 -22.188 1 94.88 249 ALA B O 1
ATOM 4311 N N . HIS B 1 250 ? -1.6 -39.25 -21.156 1 94.19 250 HIS B N 1
ATOM 4312 C CA . HIS B 1 250 ? -2.555 -40 -21.984 1 94.19 250 HIS B CA 1
ATOM 4313 C C . HIS B 1 250 ? -2.496 -39.531 -23.422 1 94.19 250 HIS B C 1
ATOM 4315 O O . HIS B 1 250 ? -2.541 -40.344 -24.344 1 94.19 250 HIS B O 1
ATOM 4321 N N . GLU B 1 251 ? -2.391 -38.281 -23.578 1 94 251 GLU B N 1
ATOM 4322 C CA . GLU B 1 251 ? -2.332 -37.688 -24.922 1 94 251 GLU B CA 1
ATOM 4323 C C . GLU B 1 251 ? -1.086 -38.156 -25.672 1 94 251 GLU B C 1
ATOM 4325 O O . GLU B 1 251 ? -1.115 -38.344 -26.891 1 94 251 GLU B O 1
ATOM 4330 N N . LEU B 1 252 ? -0.015 -38.375 -24.922 1 93.5 252 LEU B N 1
ATOM 4331 C CA . LEU B 1 252 ? 1.251 -38.812 -25.516 1 93.5 252 LEU B CA 1
ATOM 4332 C C . LEU B 1 252 ? 1.268 -40.312 -25.719 1 93.5 252 LEU B C 1
ATOM 4334 O O . LEU B 1 252 ? 2.205 -40.844 -26.328 1 93.5 252 LEU B O 1
ATOM 4338 N N . GLY B 1 253 ? 0.313 -41.031 -25.219 1 93.44 253 GLY B N 1
ATOM 4339 C CA . GLY B 1 253 ? 0.224 -42.469 -25.391 1 93.44 253 GLY B CA 1
ATOM 4340 C C . GLY B 1 253 ? 1.168 -43.219 -24.469 1 93.44 253 GLY B C 1
ATOM 4341 O O . GLY B 1 253 ? 1.615 -44.312 -24.812 1 93.44 253 GLY B O 1
ATOM 4342 N N . LEU B 1 254 ? 1.437 -42.625 -23.344 1 92.38 254 LEU B N 1
ATOM 4343 C CA . LEU B 1 254 ? 2.352 -43.281 -22.422 1 92.38 254 LEU B CA 1
ATOM 4344 C C . LEU B 1 254 ? 1.655 -44.438 -21.703 1 92.38 254 LEU B C 1
ATOM 4346 O O . LEU B 1 254 ? 0.476 -44.344 -21.359 1 92.38 254 LEU B O 1
ATOM 4350 N N . ALA B 1 255 ? 2.379 -45.562 -21.578 1 91 255 ALA B N 1
ATOM 4351 C CA . ALA B 1 255 ? 1.881 -46.656 -20.781 1 91 255 ALA B CA 1
ATOM 4352 C C . ALA B 1 255 ? 2.01 -46.375 -19.297 1 91 255 ALA B C 1
ATOM 4354 O O . ALA B 1 255 ? 3.119 -46.312 -18.75 1 91 255 ALA B O 1
ATOM 4355 N N . LEU B 1 256 ? 0.879 -46.156 -18.594 1 90.56 256 LEU B N 1
ATOM 4356 C CA . LEU B 1 256 ? 0.878 -45.844 -17.172 1 90.56 256 LEU B CA 1
ATOM 4357 C C . LEU B 1 256 ? 0.585 -47.094 -16.344 1 90.56 256 LEU B C 1
ATOM 4359 O O . LEU B 1 256 ? -0.252 -47.906 -16.734 1 90.56 256 LEU B O 1
ATOM 4363 N N . PRO B 1 257 ? 1.332 -47.281 -15.32 1 91.06 257 PRO B N 1
ATOM 4364 C CA . PRO B 1 257 ? 1.057 -48.438 -14.469 1 91.06 257 PRO B CA 1
ATOM 4365 C C . PRO B 1 257 ? -0.305 -48.375 -13.781 1 91.06 257 PRO B C 1
ATOM 4367 O O . PRO B 1 257 ? -0.846 -47.281 -13.609 1 91.06 257 PRO B O 1
ATOM 4370 N N . GLU B 1 258 ? -0.796 -49.531 -13.469 1 90.06 258 GLU B N 1
ATOM 4371 C CA . GLU B 1 258 ? -2.012 -49.594 -12.656 1 90.06 258 GLU B CA 1
ATOM 4372 C C . GLU B 1 258 ? -1.727 -49.219 -11.211 1 90.06 258 GLU B C 1
ATOM 4374 O O . GLU B 1 258 ? -0.82 -49.781 -10.586 1 90.06 258 GLU B O 1
ATOM 4379 N N . VAL B 1 259 ? -2.402 -48.188 -10.812 1 89.88 259 VAL B N 1
ATOM 4380 C CA . VAL B 1 259 ? -2.211 -47.75 -9.438 1 89.88 259 VAL B CA 1
ATOM 4381 C C . VAL B 1 259 ? -3.562 -47.656 -8.734 1 89.88 259 VAL B C 1
ATOM 4383 O O . VAL B 1 259 ? -4.602 -47.531 -9.383 1 89.88 259 VAL B O 1
ATOM 4386 N N . PRO B 1 260 ? -3.502 -47.844 -7.344 1 90.69 260 PRO B N 1
ATOM 4387 C CA . PRO B 1 260 ? -4.754 -47.688 -6.598 1 90.69 260 PRO B CA 1
ATOM 4388 C C . PRO B 1 260 ? -5.426 -46.344 -6.859 1 90.69 260 PRO B C 1
ATOM 4390 O O . PRO B 1 260 ? -4.75 -45.344 -7.211 1 90.69 260 PRO B O 1
ATOM 4393 N N . THR B 1 261 ? -6.68 -46.375 -6.586 1 86.56 261 THR B N 1
ATOM 4394 C CA . THR B 1 261 ? -7.453 -45.156 -6.754 1 86.56 261 THR B CA 1
ATOM 4395 C C . THR B 1 261 ? -6.906 -44.031 -5.859 1 86.56 261 THR B C 1
ATOM 4397 O O . THR B 1 261 ? -6.621 -44.281 -4.684 1 86.56 261 THR B O 1
ATOM 4400 N N . GLY B 1 262 ? -6.656 -42.906 -6.449 1 85.19 262 GLY B N 1
ATOM 4401 C CA . GLY B 1 262 ? -6.172 -41.75 -5.684 1 85.19 262 GLY B CA 1
ATOM 4402 C C . GLY B 1 262 ? -4.664 -41.594 -5.738 1 85.19 262 GLY B C 1
ATOM 4403 O O . GLY B 1 262 ? -4.129 -40.594 -5.289 1 85.19 262 GLY B O 1
ATOM 4404 N N . THR B 1 263 ? -4.062 -42.594 -6.297 1 89.81 263 THR B N 1
ATOM 4405 C CA . THR B 1 263 ? -2.609 -42.562 -6.414 1 89.81 263 THR B CA 1
ATOM 4406 C C . THR B 1 263 ? -2.193 -42.156 -7.828 1 89.81 263 THR B C 1
ATOM 4408 O O . THR B 1 263 ? -2.814 -42.594 -8.805 1 89.81 263 THR B O 1
ATOM 4411 N N . LEU B 1 264 ? -1.154 -41.375 -7.895 1 92.81 264 LEU B N 1
ATOM 4412 C CA . LEU B 1 264 ? -0.665 -40.938 -9.203 1 92.81 264 LEU B CA 1
ATOM 4413 C C . LEU B 1 264 ? 0.285 -41.969 -9.797 1 92.81 264 LEU B C 1
ATOM 4415 O O . LEU B 1 264 ? 1.118 -42.562 -9.086 1 92.81 264 LEU B O 1
ATOM 4419 N N . PRO B 1 265 ? 0.182 -42.281 -11.047 1 93.5 265 PRO B N 1
ATOM 4420 C CA . PRO B 1 265 ? 1.015 -43.281 -11.703 1 93.5 265 PRO B CA 1
ATOM 4421 C C . PRO B 1 265 ? 2.369 -42.75 -12.148 1 93.5 265 PRO B C 1
ATOM 4423 O O . PRO B 1 265 ? 2.838 -43.062 -13.242 1 93.5 265 PRO B O 1
ATOM 4426 N N . PHE B 1 266 ? 2.963 -41.812 -11.445 1 92.62 266 PHE B N 1
ATOM 4427 C CA . PHE B 1 266 ? 4.266 -41.219 -11.734 1 92.62 266 PHE B CA 1
ATOM 4428 C C . PHE B 1 266 ? 5.293 -41.656 -10.688 1 92.62 266 PHE B C 1
ATOM 4430 O O . PHE B 1 266 ? 4.984 -41.719 -9.5 1 92.62 266 PHE B O 1
ATOM 4437 N N . SER B 1 267 ? 6.48 -42 -11.211 1 90.56 267 SER B N 1
ATOM 4438 C CA . SER B 1 267 ? 7.562 -42.344 -10.289 1 90.56 267 SER B CA 1
ATOM 4439 C C . SER B 1 267 ? 8.125 -41.062 -9.633 1 90.56 267 SER B C 1
ATOM 4441 O O . SER B 1 267 ? 8.703 -41.125 -8.547 1 90.56 267 SER B O 1
ATOM 4443 N N . GLY B 1 268 ? 7.914 -39.906 -10.367 1 94.12 268 GLY B N 1
ATOM 4444 C CA . GLY B 1 268 ? 8.391 -38.656 -9.859 1 94.12 268 GLY B CA 1
ATOM 4445 C C . GLY B 1 268 ? 7.852 -37.469 -10.625 1 94.12 268 GLY B C 1
ATOM 4446 O O . GLY B 1 268 ? 7.711 -37.5 -11.844 1 94.12 268 GLY B O 1
ATOM 4447 N N . ILE B 1 269 ? 7.48 -36.5 -9.867 1 96.69 269 ILE B N 1
ATOM 4448 C CA . ILE B 1 269 ? 7.188 -35.156 -10.414 1 96.69 269 ILE B CA 1
ATOM 4449 C C . ILE B 1 269 ? 8.133 -34.125 -9.797 1 96.69 269 ILE B C 1
ATOM 4451 O O . ILE B 1 269 ? 8.086 -33.875 -8.594 1 96.69 269 ILE B O 1
ATOM 4455 N N . TYR B 1 270 ? 9.039 -33.562 -10.578 1 97.69 270 TYR B N 1
ATOM 4456 C CA . TYR B 1 270 ? 10.086 -32.688 -10.07 1 97.69 270 TYR B CA 1
ATOM 4457 C C . TYR B 1 270 ? 9.672 -31.234 -10.172 1 97.69 270 TYR B C 1
ATOM 4459 O O . TYR B 1 270 ? 9.469 -30.719 -11.273 1 97.69 270 TYR B O 1
ATOM 4467 N N . ALA B 1 271 ? 9.492 -30.625 -9.055 1 97.88 271 ALA B N 1
ATOM 4468 C CA . ALA B 1 271 ? 9.148 -29.203 -8.992 1 97.88 271 ALA B CA 1
ATOM 4469 C C . ALA B 1 271 ? 10.398 -28.344 -8.859 1 97.88 271 ALA B C 1
ATOM 4471 O O . ALA B 1 271 ? 10.938 -28.188 -7.758 1 97.88 271 ALA B O 1
ATOM 4472 N N . VAL B 1 272 ? 10.82 -27.734 -9.938 1 97.56 272 VAL B N 1
ATOM 4473 C CA . VAL B 1 272 ? 12 -26.875 -9.961 1 97.56 272 VAL B CA 1
ATOM 4474 C C . VAL B 1 272 ? 11.602 -25.438 -9.68 1 97.56 272 VAL B C 1
ATOM 4476 O O . VAL B 1 272 ? 10.742 -24.875 -10.367 1 97.56 272 VAL B O 1
ATOM 4479 N N . GLY B 1 273 ? 12.164 -24.859 -8.672 1 96.94 273 GLY B N 1
ATOM 4480 C CA . GLY B 1 273 ? 11.828 -23.484 -8.352 1 96.94 273 GLY B CA 1
ATOM 4481 C C . GLY B 1 273 ? 12.898 -22.766 -7.539 1 96.94 273 GLY B C 1
ATOM 4482 O O . GLY B 1 273 ? 13.82 -23.406 -7.031 1 96.94 273 GLY B O 1
ATOM 4483 N N . ASP B 1 274 ? 12.75 -21.438 -7.398 1 96.81 274 ASP B N 1
ATOM 4484 C CA . ASP B 1 274 ? 13.773 -20.625 -6.742 1 96.81 274 ASP B CA 1
ATOM 4485 C C . ASP B 1 274 ? 13.25 -20.047 -5.43 1 96.81 274 ASP B C 1
ATOM 4487 O O . ASP B 1 274 ? 13.992 -19.375 -4.703 1 96.81 274 ASP B O 1
ATOM 4491 N N . ASN B 1 275 ? 12.008 -20.188 -5.145 1 97.25 275 ASN B N 1
ATOM 4492 C CA . ASN B 1 275 ? 11.406 -19.656 -3.926 1 97.25 275 ASN B CA 1
ATOM 4493 C C . ASN B 1 275 ? 11.078 -20.766 -2.928 1 97.25 275 ASN B C 1
ATOM 4495 O O . ASN B 1 275 ? 10.086 -21.469 -3.086 1 97.25 275 ASN B O 1
ATOM 4499 N N . PRO B 1 276 ? 11.875 -20.906 -1.901 1 97.44 276 PRO B N 1
ATOM 4500 C CA . PRO B 1 276 ? 11.648 -22 -0.947 1 97.44 276 PRO B CA 1
ATOM 4501 C C . PRO B 1 276 ? 10.25 -21.969 -0.339 1 97.44 276 PRO B C 1
ATOM 4503 O O . PRO B 1 276 ? 9.586 -23.016 -0.258 1 97.44 276 PRO B O 1
ATOM 4506 N N . ALA B 1 277 ? 9.766 -20.766 -0.035 1 96.25 277 ALA B N 1
ATOM 4507 C CA . ALA B 1 277 ? 8.5 -20.625 0.681 1 96.25 277 ALA B CA 1
ATOM 4508 C C . ALA B 1 277 ? 7.32 -20.938 -0.231 1 96.25 277 ALA B C 1
ATOM 4510 O O . ALA B 1 277 ? 6.199 -21.156 0.244 1 96.25 277 ALA B O 1
ATOM 4511 N N . ALA B 1 278 ? 7.57 -20.984 -1.526 1 97.44 278 ALA B N 1
ATOM 4512 C CA . ALA B 1 278 ? 6.52 -21.281 -2.496 1 97.44 278 ALA B CA 1
ATOM 4513 C C . ALA B 1 278 ? 6.754 -22.625 -3.166 1 97.44 278 ALA B C 1
ATOM 4515 O O . ALA B 1 278 ? 6.039 -23.594 -2.891 1 97.44 278 ALA B O 1
ATOM 4516 N N . ASP B 1 279 ? 7.836 -22.812 -3.848 1 97.56 279 ASP B N 1
ATOM 4517 C CA . ASP B 1 279 ? 8.117 -23.969 -4.695 1 97.56 279 ASP B CA 1
ATOM 4518 C C . ASP B 1 279 ? 8.445 -25.188 -3.855 1 97.56 279 ASP B C 1
ATOM 4520 O O . ASP B 1 279 ? 7.871 -26.266 -4.059 1 97.56 279 ASP B O 1
ATOM 4524 N N . VAL B 1 280 ? 9.406 -25.047 -2.949 1 98.19 280 VAL B N 1
ATOM 4525 C CA . VAL B 1 280 ? 9.883 -26.172 -2.152 1 98.19 280 VAL B CA 1
ATOM 4526 C C . VAL B 1 280 ? 8.812 -26.594 -1.152 1 98.19 280 VAL B C 1
ATOM 4528 O O . VAL B 1 280 ? 8.445 -27.766 -1.082 1 98.19 280 VAL B O 1
ATOM 4531 N N . ARG B 1 281 ? 8.32 -25.594 -0.447 1 98.31 281 ARG B N 1
ATOM 4532 C CA . ARG B 1 281 ? 7.273 -25.875 0.53 1 98.31 281 ARG B CA 1
ATOM 4533 C C . ARG B 1 281 ? 6.078 -26.562 -0.127 1 98.31 281 ARG B C 1
ATOM 4535 O O . ARG B 1 281 ? 5.539 -27.531 0.409 1 98.31 281 ARG B O 1
ATOM 4542 N N . GLY B 1 282 ? 5.605 -26.062 -1.268 1 98.38 282 GLY B N 1
ATOM 4543 C CA . GLY B 1 282 ? 4.465 -26.625 -1.97 1 98.38 282 GLY B CA 1
ATOM 4544 C C . GLY B 1 282 ? 4.68 -28.062 -2.396 1 98.38 282 GLY B C 1
ATOM 4545 O O . GLY B 1 282 ? 3.809 -28.906 -2.195 1 98.38 282 GLY B O 1
ATOM 4546 N N . ALA B 1 283 ? 5.797 -28.344 -2.992 1 98.38 283 ALA B N 1
ATOM 4547 C CA . ALA B 1 283 ? 6.105 -29.703 -3.441 1 98.38 283 ALA B CA 1
ATOM 4548 C C . ALA B 1 283 ? 6.203 -30.656 -2.258 1 98.38 283 ALA B C 1
ATOM 4550 O O . ALA B 1 283 ? 5.695 -31.781 -2.316 1 98.38 283 ALA B O 1
ATOM 4551 N N . ASN B 1 284 ? 6.895 -30.203 -1.222 1 98.31 284 ASN B N 1
ATOM 4552 C CA . ASN B 1 284 ? 7.023 -31.016 -0.022 1 98.31 284 ASN B CA 1
ATOM 4553 C C . ASN B 1 284 ? 5.66 -31.328 0.597 1 98.31 284 ASN B C 1
ATOM 4555 O O . ASN B 1 284 ? 5.414 -32.438 1.045 1 98.31 284 ASN B O 1
ATOM 4559 N N . GLN B 1 285 ? 4.781 -30.359 0.606 1 98.06 285 GLN B N 1
ATOM 4560 C CA . GLN B 1 285 ? 3.447 -30.531 1.177 1 98.06 285 GLN B CA 1
ATOM 4561 C C . GLN B 1 285 ? 2.596 -31.453 0.317 1 98.06 285 GLN B C 1
ATOM 4563 O O . GLN B 1 285 ? 1.774 -32.219 0.838 1 98.06 285 GLN B O 1
ATOM 4568 N N . ALA B 1 286 ? 2.74 -31.328 -0.96 1 97.12 286 ALA B N 1
ATOM 4569 C CA . ALA B 1 286 ? 1.989 -32.188 -1.875 1 97.12 286 ALA B CA 1
ATOM 4570 C C . ALA B 1 286 ? 2.361 -33.656 -1.686 1 97.12 286 ALA B C 1
ATOM 4572 O O . ALA B 1 286 ? 1.535 -34.531 -1.9 1 97.12 286 ALA B O 1
ATOM 4573 N N . GLY B 1 287 ? 3.67 -33.875 -1.331 1 96 287 GLY B N 1
ATOM 4574 C CA . GLY B 1 287 ? 4.105 -35.25 -1.036 1 96 287 GLY B CA 1
ATOM 4575 C C . GLY B 1 287 ? 4.383 -36.062 -2.281 1 96 287 GLY B C 1
ATOM 4576 O O . GLY B 1 287 ? 4.164 -35.594 -3.4 1 96 287 GLY B O 1
ATOM 4577 N N . ALA B 1 288 ? 4.746 -37.312 -2.061 1 92.5 288 ALA B N 1
ATOM 4578 C CA . ALA B 1 288 ? 5.039 -38.188 -3.184 1 92.5 288 ALA B CA 1
ATOM 4579 C C . ALA B 1 288 ? 3.869 -38.25 -4.16 1 92.5 288 ALA B C 1
ATOM 4581 O O . ALA B 1 288 ? 2.707 -38.281 -3.746 1 92.5 288 ALA B O 1
ATOM 4582 N N . PRO B 1 289 ? 4.18 -38.188 -5.445 1 95.19 289 PRO B N 1
ATOM 4583 C CA . PRO B 1 289 ? 5.492 -38.375 -6.062 1 95.19 289 PRO B CA 1
ATOM 4584 C C . PRO B 1 289 ? 6.223 -37.062 -6.34 1 95.19 289 PRO B C 1
ATOM 4586 O O . PRO B 1 289 ? 7.152 -37.031 -7.148 1 95.19 289 PRO B O 1
ATOM 4589 N N . TRP B 1 290 ? 5.828 -35.969 -5.691 1 97.44 290 TRP B N 1
ATOM 4590 C CA . TRP B 1 290 ? 6.488 -34.688 -5.883 1 97.44 290 TRP B CA 1
ATOM 4591 C C . TRP B 1 290 ? 7.883 -34.688 -5.27 1 97.44 290 TRP B C 1
ATOM 4593 O O . TRP B 1 290 ? 8.078 -35.188 -4.168 1 97.44 290 TRP B O 1
ATOM 4603 N N . VAL B 1 291 ? 8.844 -34.156 -6.008 1 97.94 291 VAL B N 1
ATOM 4604 C CA . VAL B 1 291 ? 10.219 -33.969 -5.555 1 97.94 291 VAL B CA 1
ATOM 4605 C C . VAL B 1 291 ? 10.617 -32.531 -5.715 1 97.94 291 VAL B C 1
ATOM 4607 O O . VAL B 1 291 ? 10.602 -31.984 -6.824 1 97.94 291 VAL B O 1
ATOM 4610 N N . SER B 1 292 ? 10.969 -31.859 -4.59 1 98.44 292 SER B N 1
ATOM 4611 C CA . SER B 1 292 ? 11.336 -30.453 -4.621 1 98.44 292 SER B CA 1
ATOM 4612 C C . SER B 1 292 ? 12.781 -30.281 -5.082 1 98.44 292 SER B C 1
ATOM 4614 O O . SER B 1 292 ? 13.68 -30.969 -4.609 1 98.44 292 SER B O 1
ATOM 4616 N N . VAL B 1 293 ? 12.984 -29.391 -6.043 1 98.31 293 VAL B N 1
ATOM 4617 C CA . VAL B 1 293 ? 14.297 -29.016 -6.562 1 98.31 293 VAL B CA 1
ATOM 4618 C C . VAL B 1 293 ? 14.492 -27.516 -6.445 1 98.31 293 VAL B C 1
ATOM 4620 O O . VAL B 1 293 ? 13.836 -26.734 -7.148 1 98.31 293 VAL B O 1
ATOM 4623 N N . LEU B 1 294 ? 15.398 -27.078 -5.566 1 98.25 294 LEU B N 1
ATOM 4624 C CA . LEU B 1 294 ? 15.664 -25.656 -5.32 1 98.25 294 LEU B CA 1
ATOM 4625 C C . LEU B 1 294 ? 16.844 -25.172 -6.148 1 98.25 294 LEU B C 1
ATOM 4627 O O . LEU B 1 294 ? 17.906 -25.797 -6.152 1 98.25 294 LEU B O 1
ATOM 4631 N N . VAL B 1 295 ? 16.625 -24.141 -6.895 1 97.38 295 VAL B N 1
ATOM 4632 C CA . VAL B 1 295 ? 17.719 -23.531 -7.641 1 97.38 295 VAL B CA 1
ATOM 4633 C C . VAL B 1 295 ? 18.062 -22.172 -7.02 1 97.38 295 VAL B C 1
ATOM 4635 O O . VAL B 1 295 ? 17.281 -21.609 -6.262 1 97.38 295 VAL B O 1
ATOM 4638 N N . ARG B 1 296 ? 19.203 -21.609 -7.344 1 95.12 296 ARG B N 1
ATOM 4639 C CA . ARG B 1 296 ? 19.734 -20.438 -6.652 1 95.12 296 ARG B CA 1
ATOM 4640 C C . ARG B 1 296 ? 19.766 -19.219 -7.578 1 95.12 296 ARG B C 1
ATOM 4642 O O . ARG B 1 296 ? 20.594 -18.312 -7.391 1 95.12 296 ARG B O 1
ATOM 4649 N N . THR B 1 297 ? 18.953 -19.188 -8.492 1 93 297 THR B N 1
ATOM 4650 C CA . THR B 1 297 ? 19.031 -18.156 -9.508 1 93 297 THR B CA 1
ATOM 4651 C C . THR B 1 297 ? 17.906 -17.125 -9.336 1 93 297 THR B C 1
ATOM 4653 O O . THR B 1 297 ? 17.672 -16.312 -10.219 1 93 297 THR B O 1
ATOM 4656 N N . GLY B 1 298 ? 17.188 -17.172 -8.266 1 94.12 298 GLY B N 1
ATOM 4657 C CA . GLY B 1 298 ? 16.078 -16.266 -8.039 1 94.12 298 GLY B CA 1
ATOM 4658 C C . GLY B 1 298 ? 15.961 -15.812 -6.59 1 94.12 298 GLY B C 1
ATOM 4659 O O . GLY B 1 298 ? 16.922 -15.281 -6.023 1 94.12 298 GLY B O 1
ATOM 4660 N N . VAL B 1 299 ? 14.852 -16.078 -5.992 1 93.94 299 VAL B N 1
ATOM 4661 C CA . VAL B 1 299 ? 14.547 -15.625 -4.637 1 93.94 299 VAL B CA 1
ATOM 4662 C C . VAL B 1 299 ? 15.586 -16.172 -3.662 1 93.94 299 VAL B C 1
ATOM 4664 O O . VAL B 1 299 ? 16.062 -15.438 -2.789 1 93.94 299 VAL B O 1
ATOM 4667 N N . PHE B 1 300 ? 15.93 -17.359 -3.854 1 94.5 300 PHE B N 1
ATOM 4668 C CA . PHE B 1 300 ? 16.922 -17.984 -2.99 1 94.5 300 PHE B CA 1
ATOM 4669 C C . PHE B 1 300 ? 18.328 -17.812 -3.566 1 94.5 300 PHE B C 1
ATOM 4671 O O . PHE B 1 300 ? 18.594 -18.219 -4.699 1 94.5 300 PHE B O 1
ATOM 4678 N N . GLN B 1 301 ? 19.156 -17.219 -2.773 1 87.38 301 GLN B N 1
ATOM 4679 C CA . GLN B 1 301 ? 20.531 -17.031 -3.219 1 87.38 301 GLN B CA 1
ATOM 4680 C C . GLN B 1 301 ? 21.516 -17.562 -2.182 1 87.38 301 GLN B C 1
ATOM 4682 O O . GLN B 1 301 ? 22.734 -17.578 -2.42 1 87.38 301 GLN B O 1
ATOM 4687 N N . GLY B 1 302 ? 21.062 -18.094 -1.245 1 84.12 302 GLY B N 1
ATOM 4688 C CA . GLY B 1 302 ? 21.859 -18.5 -0.1 1 84.12 302 GLY B CA 1
ATOM 4689 C C . GLY B 1 302 ? 21.609 -17.641 1.13 1 84.12 302 GLY B C 1
ATOM 4690 O O . GLY B 1 302 ? 20.562 -17.031 1.262 1 84.12 302 GLY B O 1
ATOM 4691 N N . PRO B 1 303 ? 22.375 -17.625 2.064 1 79.88 303 PRO B N 1
ATOM 4692 C CA . PRO B 1 303 ? 23.578 -18.438 2.176 1 79.88 303 PRO B CA 1
ATOM 4693 C C . PRO B 1 303 ? 23.281 -19.922 2.396 1 79.88 303 PRO B C 1
ATOM 4695 O O . PRO B 1 303 ? 22.109 -20.281 2.611 1 79.88 303 PRO B O 1
ATOM 4698 N N . GLY B 1 304 ? 24.344 -20.828 2.199 1 88.81 304 GLY B N 1
ATOM 4699 C CA . GLY B 1 304 ? 24.203 -22.25 2.463 1 88.81 304 GLY B CA 1
ATOM 4700 C C . GLY B 1 304 ? 23.766 -23.031 1.242 1 88.81 304 GLY B C 1
ATOM 4701 O O . GLY B 1 304 ? 23.391 -22.453 0.221 1 88.81 304 GLY B O 1
ATOM 4702 N N . PRO B 1 305 ? 23.828 -24.312 1.355 1 92.19 305 PRO B N 1
ATOM 4703 C CA . PRO B 1 305 ? 23.547 -25.172 0.204 1 92.19 305 PRO B CA 1
ATOM 4704 C C . PRO B 1 305 ? 22.047 -25.391 -0.023 1 92.19 305 PRO B C 1
ATOM 4706 O O . PRO B 1 305 ? 21.641 -25.828 -1.097 1 92.19 305 PRO B O 1
ATOM 4709 N N . ASN B 1 306 ? 21.266 -25.109 1.044 1 96.88 306 ASN B N 1
ATOM 4710 C CA . ASN B 1 306 ? 19.828 -25.344 1.033 1 96.88 306 ASN B CA 1
ATOM 4711 C C . ASN B 1 306 ? 19.109 -24.391 1.988 1 96.88 306 ASN B C 1
ATOM 4713 O O . ASN B 1 306 ? 19.75 -23.656 2.736 1 96.88 306 ASN B O 1
ATOM 4717 N N . CYS B 1 307 ? 17.812 -24.297 1.825 1 95.75 307 CYS B N 1
ATOM 4718 C CA . CYS B 1 307 ? 17.047 -23.469 2.75 1 95.75 307 CYS B CA 1
ATOM 4719 C C . CYS B 1 307 ? 16.797 -24.203 4.059 1 95.75 307 CYS B C 1
ATOM 4721 O O . CYS B 1 307 ? 16.359 -25.359 4.055 1 95.75 307 CYS B O 1
ATOM 4723 N N . ASP B 1 308 ? 17 -23.578 5.199 1 94.06 308 ASP B N 1
ATOM 4724 C CA . ASP B 1 308 ? 16.875 -24.203 6.508 1 94.06 308 ASP B CA 1
ATOM 4725 C C . ASP B 1 308 ? 15.414 -24.391 6.887 1 94.06 308 ASP B C 1
ATOM 4727 O O . ASP B 1 308 ? 15.055 -25.359 7.559 1 94.06 308 ASP B O 1
ATOM 4731 N N . ILE B 1 309 ? 14.586 -23.453 6.48 1 93.25 309 ILE B N 1
ATOM 4732 C CA . ILE B 1 309 ? 13.18 -23.438 6.859 1 93.25 309 ILE B CA 1
ATOM 4733 C C . ILE B 1 309 ? 12.398 -24.391 5.945 1 93.25 309 ILE B C 1
ATOM 4735 O O . ILE B 1 309 ? 11.633 -25.234 6.422 1 93.25 309 ILE B O 1
ATOM 4739 N N . ASP B 1 310 ? 12.57 -24.266 4.652 1 97.31 310 ASP B N 1
ATOM 4740 C CA . ASP B 1 310 ? 11.961 -25.109 3.629 1 97.31 310 ASP B CA 1
ATOM 4741 C C . ASP B 1 310 ? 13.023 -25.875 2.842 1 97.31 310 ASP B C 1
ATOM 4743 O O . ASP B 1 310 ? 13.391 -25.469 1.73 1 97.31 310 ASP B O 1
ATOM 4747 N N . THR B 1 311 ? 13.406 -27.031 3.414 1 97.75 311 THR B N 1
ATOM 4748 C CA . THR B 1 311 ? 14.531 -27.781 2.863 1 97.75 311 THR B CA 1
ATOM 4749 C C . THR B 1 311 ? 14.086 -28.594 1.648 1 97.75 311 THR B C 1
ATOM 4751 O O . THR B 1 311 ? 13.164 -29.406 1.738 1 97.75 311 THR B O 1
ATOM 4754 N N . ALA B 1 312 ? 14.789 -28.375 0.566 1 98.38 312 ALA B N 1
ATOM 4755 C CA . ALA B 1 312 ? 14.461 -29.094 -0.665 1 98.38 312 ALA B CA 1
ATOM 4756 C C . ALA B 1 312 ? 15.094 -30.484 -0.678 1 98.38 312 ALA B C 1
ATOM 4758 O O . ALA B 1 312 ? 16.125 -30.703 -0.044 1 98.38 312 ALA B O 1
ATOM 4759 N N . ARG B 1 313 ? 14.453 -31.359 -1.383 1 97.19 313 ARG B N 1
ATOM 4760 C CA . ARG B 1 313 ? 15.047 -32.688 -1.569 1 97.19 313 ARG B CA 1
ATOM 4761 C C . ARG B 1 313 ? 16.328 -32.594 -2.381 1 97.19 313 ARG B C 1
ATOM 4763 O O . ARG B 1 313 ? 17.281 -33.344 -2.133 1 97.19 313 ARG B O 1
ATOM 4770 N N . ILE B 1 314 ? 16.328 -31.781 -3.426 1 97.5 314 ILE B N 1
ATOM 4771 C CA . ILE B 1 314 ? 17.484 -31.5 -4.27 1 97.5 314 ILE B CA 1
ATOM 4772 C C . ILE B 1 314 ? 17.75 -30 -4.32 1 97.5 314 ILE B C 1
ATOM 4774 O O . ILE B 1 314 ? 16.812 -29.203 -4.512 1 97.5 314 ILE B O 1
ATOM 4778 N N . ALA B 1 315 ? 18.938 -29.578 -4.059 1 97.94 315 ALA B N 1
ATOM 4779 C CA . ALA B 1 315 ? 19.344 -28.188 -4.188 1 97.94 315 ALA B CA 1
ATOM 4780 C C . ALA B 1 315 ? 20.547 -28.031 -5.117 1 97.94 315 ALA B C 1
ATOM 4782 O O . ALA B 1 315 ? 21.562 -28.703 -4.945 1 97.94 315 ALA B O 1
ATOM 4783 N N . VAL B 1 316 ? 20.359 -27.25 -6.184 1 97.31 316 VAL B N 1
ATOM 4784 C CA . VAL B 1 316 ? 21.391 -27.094 -7.211 1 97.31 316 VAL B CA 1
ATOM 4785 C C . VAL B 1 316 ? 21.469 -25.625 -7.645 1 97.31 316 VAL B C 1
ATOM 4787 O O . VAL B 1 316 ? 20.703 -24.797 -7.18 1 97.31 316 VAL B O 1
ATOM 4790 N N . ASP B 1 317 ? 22.391 -25.312 -8.516 1 95.69 317 ASP B N 1
ATOM 4791 C CA . ASP B 1 317 ? 22.719 -23.906 -8.797 1 95.69 317 ASP B CA 1
ATOM 4792 C C . ASP B 1 317 ? 21.719 -23.297 -9.781 1 95.69 317 ASP B C 1
ATOM 4794 O O . ASP B 1 317 ? 21.391 -22.109 -9.688 1 95.69 317 ASP B O 1
ATOM 4798 N N . ASP B 1 318 ? 21.375 -24.078 -10.742 1 95.69 318 ASP B N 1
ATOM 4799 C CA . ASP B 1 318 ? 20.516 -23.547 -11.789 1 95.69 318 ASP B CA 1
ATOM 4800 C C . ASP B 1 318 ? 19.625 -24.625 -12.383 1 95.69 318 ASP B C 1
ATOM 4802 O O . ASP B 1 318 ? 19.656 -25.781 -11.938 1 95.69 318 ASP B O 1
ATOM 4806 N N . VAL B 1 319 ? 18.812 -24.281 -13.328 1 95.44 319 VAL B N 1
ATOM 4807 C CA . VAL B 1 319 ? 17.781 -25.156 -13.875 1 95.44 319 VAL B CA 1
ATOM 4808 C C . VAL B 1 319 ? 18.422 -26.312 -14.625 1 95.44 319 VAL B C 1
ATOM 4810 O O . VAL B 1 319 ? 17.922 -27.438 -14.602 1 95.44 319 VAL B O 1
ATOM 4813 N N . ALA B 1 320 ? 19.547 -26.078 -15.312 1 96.31 320 ALA B N 1
ATOM 4814 C CA . ALA B 1 320 ? 20.234 -27.156 -16.031 1 96.31 320 ALA B CA 1
ATOM 4815 C C . ALA B 1 320 ? 20.703 -28.25 -15.062 1 96.31 320 ALA B C 1
ATOM 4817 O O . ALA B 1 320 ? 20.469 -29.438 -15.312 1 96.31 320 ALA B O 1
ATOM 4818 N N . ALA B 1 321 ? 21.297 -27.781 -14 1 97 321 ALA B N 1
ATOM 4819 C CA . ALA B 1 321 ? 21.719 -28.719 -12.969 1 97 321 ALA B CA 1
ATOM 4820 C C . ALA B 1 321 ? 20.531 -29.438 -12.352 1 97 321 ALA B C 1
ATOM 4822 O O . ALA B 1 321 ? 20.609 -30.609 -11.984 1 97 321 ALA B O 1
ATOM 4823 N N . GLY B 1 322 ? 19.438 -28.719 -12.219 1 96.75 322 GLY B N 1
ATOM 4824 C CA . GLY B 1 322 ? 18.219 -29.312 -11.688 1 96.75 322 GLY B CA 1
ATOM 4825 C C . GLY B 1 322 ? 17.672 -30.438 -12.547 1 96.75 322 GLY B C 1
ATOM 4826 O O . GLY B 1 322 ? 17.281 -31.484 -12.023 1 96.75 322 GLY B O 1
ATOM 4827 N N . VAL B 1 323 ? 17.656 -30.25 -13.805 1 95.31 323 VAL B N 1
ATOM 4828 C CA . VAL B 1 323 ? 17.188 -31.25 -14.742 1 95.31 323 VAL B CA 1
ATOM 4829 C C . VAL B 1 323 ? 18.094 -32.469 -14.695 1 95.31 323 VAL B C 1
ATOM 4831 O O . VAL B 1 323 ? 17.625 -33.625 -14.664 1 95.31 323 VAL B O 1
ATOM 4834 N N . GLU B 1 324 ? 19.375 -32.219 -14.664 1 96.56 324 GLU B N 1
ATOM 4835 C CA . GLU B 1 324 ? 20.328 -33.312 -14.594 1 96.56 324 GLU B CA 1
ATOM 4836 C C . GLU B 1 324 ? 20.141 -34.125 -13.32 1 96.56 324 GLU B C 1
ATOM 4838 O O . GLU B 1 324 ? 20.156 -35.344 -13.359 1 96.56 324 GLU B O 1
ATOM 4843 N N . ALA B 1 325 ? 20 -33.438 -12.289 1 96 325 ALA B N 1
ATOM 4844 C CA . ALA B 1 325 ? 19.812 -34.094 -11 1 96 325 ALA B CA 1
ATOM 4845 C C . ALA B 1 325 ? 18.531 -34.906 -10.984 1 96 325 ALA B C 1
ATOM 4847 O O . ALA B 1 325 ? 18.5 -36 -10.414 1 96 325 ALA B O 1
ATOM 4848 N N . ALA B 1 326 ? 17.484 -34.344 -11.523 1 94.94 326 ALA B N 1
ATOM 4849 C CA . ALA B 1 326 ? 16.203 -35.062 -11.586 1 94.94 326 ALA B CA 1
ATOM 4850 C C . ALA B 1 326 ? 16.328 -36.344 -12.398 1 94.94 326 ALA B C 1
ATOM 4852 O O . ALA B 1 326 ? 15.797 -37.375 -12.008 1 94.94 326 ALA B O 1
ATOM 4853 N N . LEU B 1 327 ? 17.047 -36.312 -13.508 1 94.25 327 LEU B N 1
ATOM 4854 C CA . LEU B 1 327 ? 17.266 -37.469 -14.352 1 94.25 327 LEU B CA 1
ATOM 4855 C C . LEU B 1 327 ? 18.078 -38.531 -13.625 1 94.25 327 LEU B C 1
ATOM 4857 O O . LEU B 1 327 ? 17.766 -39.75 -13.719 1 94.25 327 LEU B O 1
ATOM 4861 N N . HIS B 1 328 ? 19.031 -38.031 -12.977 1 93.69 328 HIS B N 1
ATOM 4862 C CA . HIS B 1 328 ? 19.859 -38.938 -12.211 1 93.69 328 HIS B CA 1
ATOM 4863 C C . HIS B 1 328 ? 19.047 -39.625 -11.102 1 93.69 328 HIS B C 1
ATOM 4865 O O . HIS B 1 328 ? 19.188 -40.812 -10.875 1 93.69 328 HIS B O 1
ATOM 4871 N N . HIS B 1 329 ? 18.281 -38.844 -10.43 1 91.12 329 HIS B N 1
ATOM 4872 C CA . HIS B 1 329 ? 17.453 -39.344 -9.344 1 91.12 329 HIS B CA 1
ATOM 4873 C C . HIS B 1 329 ? 16.469 -40.406 -9.844 1 91.12 329 HIS B C 1
ATOM 4875 O O . HIS B 1 329 ? 16.25 -41.438 -9.18 1 91.12 329 HIS B O 1
ATOM 4881 N N . THR B 1 330 ? 15.867 -40.219 -10.961 1 88.88 330 THR B N 1
ATOM 4882 C CA . THR B 1 330 ? 14.906 -41.125 -11.562 1 88.88 330 THR B CA 1
ATOM 4883 C C . THR B 1 330 ? 15.586 -42.438 -11.945 1 88.88 330 THR B C 1
ATOM 4885 O O . THR B 1 330 ? 15.023 -43.531 -11.734 1 88.88 330 THR B O 1
ATOM 4888 N N . ARG B 1 331 ? 16.75 -42.344 -12.461 1 86.75 331 ARG B N 1
ATOM 4889 C CA . ARG B 1 331 ? 17.5 -43.531 -12.852 1 86.75 331 ARG B CA 1
ATOM 4890 C C . ARG B 1 331 ? 17.859 -44.375 -11.633 1 86.75 331 ARG B C 1
ATOM 4892 O O . ARG B 1 331 ? 17.828 -45.594 -11.695 1 86.75 331 ARG B O 1
ATOM 4899 N N . SER B 1 332 ? 18.125 -43.656 -10.672 1 83.62 332 SER B N 1
ATOM 4900 C CA . SER B 1 332 ? 18.516 -44.344 -9.445 1 83.62 332 SER B CA 1
ATOM 4901 C C . SER B 1 332 ? 17.312 -45.031 -8.812 1 83.62 332 SER B C 1
ATOM 4903 O O . SER B 1 332 ? 17.469 -46.125 -8.219 1 83.62 332 SER B O 1
ATOM 4905 N N . LEU B 1 333 ? 16.172 -44.5 -8.883 1 80.56 333 LEU B N 1
ATOM 4906 C CA . LEU B 1 333 ? 14.961 -45.094 -8.352 1 80.56 333 LEU B CA 1
ATOM 4907 C C . LEU B 1 333 ? 14.578 -46.344 -9.133 1 80.56 333 LEU B C 1
ATOM 4909 O O . LEU B 1 333 ? 14.141 -47.344 -8.555 1 80.56 333 LEU B O 1
ATOM 4913 N N . ARG B 1 334 ? 14.75 -46.25 -10.391 1 73.12 334 ARG B N 1
ATOM 4914 C CA . ARG B 1 334 ? 14.438 -47.406 -11.242 1 73.12 334 ARG B CA 1
ATOM 4915 C C . ARG B 1 334 ? 15.383 -48.562 -10.953 1 73.12 334 ARG B C 1
ATOM 4917 O O . ARG B 1 334 ? 14.953 -49.719 -10.922 1 73.12 334 ARG B O 1
ATOM 4924 N N . TRP B 1 335 ? 16.547 -48.094 -10.797 1 61.59 335 TRP B N 1
ATOM 4925 C CA . TRP B 1 335 ? 17.547 -49.094 -10.508 1 61.59 335 TRP B CA 1
ATOM 4926 C C . TRP B 1 335 ? 17.234 -49.812 -9.195 1 61.59 335 TRP B C 1
ATOM 4928 O O . TRP B 1 335 ? 17.344 -51.031 -9.102 1 61.59 335 TRP B O 1
ATOM 4938 N N . HIS B 1 336 ? 16.75 -49.031 -8.281 1 62.53 336 HIS B N 1
ATOM 4939 C CA . HIS B 1 336 ? 16.438 -49.594 -6.973 1 62.53 336 HIS B CA 1
ATOM 4940 C C . HIS B 1 336 ? 15.141 -50.406 -7.016 1 62.53 336 HIS B C 1
ATOM 4942 O O . HIS B 1 336 ? 14.977 -51.375 -6.277 1 62.53 336 HIS B O 1
ATOM 4948 N N . SER B 1 337 ? 14.281 -50 -7.828 1 57.28 337 SER B N 1
ATOM 4949 C CA . SER B 1 337 ? 13.023 -50.719 -7.957 1 57.28 337 SER B CA 1
ATOM 4950 C C . SER B 1 337 ? 13.211 -52 -8.719 1 57.28 337 SER B C 1
ATOM 4952 O O . SER B 1 337 ? 12.438 -52.969 -8.547 1 57.28 337 SER B O 1
ATOM 4954 N N . MET B 1 338 ? 14.188 -52.094 -9.562 1 48.03 338 MET B N 1
ATOM 4955 C CA . MET B 1 338 ? 14.5 -53.312 -10.336 1 48.03 338 MET B CA 1
ATOM 4956 C C . MET B 1 338 ? 15.289 -54.281 -9.484 1 48.03 338 MET B C 1
ATOM 4958 O O . MET B 1 338 ? 15.391 -55.469 -9.836 1 48.03 338 MET B O 1
ATOM 4962 N N . ARG B 1 339 ? 15.844 -53.781 -8.445 1 42.28 339 ARG B N 1
ATOM 4963 C CA . ARG B 1 339 ? 16.5 -54.688 -7.516 1 42.28 339 ARG B CA 1
ATOM 4964 C C . ARG B 1 339 ? 15.539 -55.188 -6.438 1 42.28 339 ARG B C 1
ATOM 4966 O O . ARG B 1 339 ? 14.688 -54.406 -5.973 1 42.28 339 ARG B O 1
#

Nearest PDB structures (foldseek):
  3kc2-assembly1_B  TM=8.877E-01  e=2.037E-22  Saccharomyces cerevisiae
  3rf6-assembly1_B  TM=8.388E-01  e=3.715E-23  Saccharomyces cerevisiae
  1yv9-assembly1_B  TM=7.422E-01  e=2.245E-06  Enterococcus faecalis V583
  3epr-assembly1_A  TM=7.466E-01  e=2.889E-06  Streptococcus agalactiae serogroup V
  1wvi-assembly1_D  TM=7.147E-01  e=1.914E-05  Streptococcus mutans UA159

Secondary structure (DSSP, 8-state):
--S--SS-HHHHHHHHHHHHTS---GGG---TTGGGGGGHHHHTTS-EEEE-SSSHHHHHHHHT--SEEEHHHHHHH-GGG-TT---PPP-------------S-S------HHHHHHHS----HHHHH-BTSSSB---EEEE-S--S-HHHHHHHHHHHHHTTT-TTS-HHHHHHHTPPPPEEEES---SEE--SSSS-EE-HHHHHHHHHHHHHHHTTS---SEEEE-STTSHHHHHHHHHHHHHHHHHTT--PPP--TT----S-EEEEES-IIIIIHHHHHH-TTEEEEE-SSSS---SSSS-SSS--SEE-SSHHHHHHHHHHHHHHHHHHHH-/--S--SS-HHHHHHHHHHHHTS---GGG---TTGGGGGGHHHHTTS-EEEE-SSSHHHHHHHHT--SEEEHHHHHHH-GGG-TT---PPP-------------S-S------HHHHHHHS----HHHHH-BTSSSB---EEEE-S--S-HHHHHHHHHHHHHTTT-TTS-HHHHHHHTPPPPEEEES---SEE--SSSS-EE-HHHHHHHHHHHHHHHTTS---SEEEE-STTSHHHHHHHHHHHHHHHHHTT--PPP--TT----S-EEEEES-IIIIIHHHHHH-TTEEEEE-SSSS---SSSS-SSS--SEE-SSHHHHHHHHHHHHHHHHHHHH-

Sequence (678 aa):
MTNGGGVCEERKAAQLSGWLGIRVAPSQVILSHTPMRDLVPQLAEAPVLVSGRGDVLAVARGYGLGRVLHTRQLGRAMPAATPFSSYPPPASAAQGAAAPAAAASVPESNITAAAAAAQFAEPCPVRHLGLATEEAPIHTVLVMADPDDWYRDAQLICDVLSGAGVPARSPAAAAAAGAAPVRLVFSNPDLLWANEFPKNRFGQGAFAHMVLSLYSRLTCGGRPAHVTFYGKPNPQPYRLAERLLLAQAHELGLALPEVPTGTLPFSGIYAVGDNPAADVRGANQAGAPWVSVLVRTGVFQGPGPNCDIDTARIAVDDVAAGVEAALHHTRSLRWHSMRMTNGGGVCEERKAAQLSGWLGIRVAPSQVILSHTPMRDLVPQLAEAPVLVSGRGDVLAVARGYGLGRVLHTRQLGRAMPAATPFSSYPPPASAAQGAAAPAAAASVPESNITAAAAAAQFAEPCPVRHLGLATEEAPIHTVLVMADPDDWYRDAQLICDVLSGAGVPARSPAAAAAAGAAPVRLVFSNPDLLWANEFPKNRFGQGAFAHMVLSLYSRLTCGGRPAHVTFYGKPNPQPYRLAERLLLAQAHELGLALPEVPTGTLPFSGIYAVGDNPAADVRGANQAGAPWVSVLVRTGVFQGPGPNCDIDTARIAVDDVAAGVEAALHHTRSLRWHSMR

Foldseek 3Di:
DEQADQDQLQVVQVVVCVVVVHRGDSLNDDYLCNLVLVVCVVQLPAAEEEAADHNVVVNCVVSRRDRYHYLLLVCVVPVVLQVPDDNDDDPPPPPPPCPDPDDDDDDPPCCDPVNVCVPVPPDRCCVVVVFLHPVHFHAEYEHRFFHPDLRSVLSQVLLSQCQLRHNVHHNVRCVVVVHDGHAYEYSHLDQWKFDPDPATDGTVNVSVVVSQVVSCVVVVHDGGPHYYYHAFLDASSVVSNLVSVVVVCVVVVHDFDDDDPPDRSDCADEFEDADLRGGLNNQVVNPPPYFYEHECPMNHPDDDQADPVRGGPHGDHDVVVRVVVVVVVSVVVVVVVVD/DEQADQDQLQVVQVVVCVVVVHRGDSLNDDYLCNLVLVVCVVQLPAAEEEAADHNVVVNCVVSRRDRYHYLLLVCVVPVVLQVPDDNDDDPPPPPPPCDDPDDDDDPPPCCDPVNVCVPVPPDRCCVVVVFLHPVHFHAEYEHRFFHPDLRSVLSQVLLSQCQLRHNPHHNVRCVVVVHDGHAYEYSHLDQWKFDPDPATDGTVNVSVVVSQVVSCVVVVHDGGPHYYYHAFLDASSVVSNLVSVVVVCVVVVHDFDDDPPPDRSDCADEFEDADLRGGQNNQVVNDPPYFYEHECPMNHPDDDQADPVRGGPHGDHDVVVSVVVVVVVSVVVVVVVVD

Organism: Chlamydomonas reinhardtii (NCBI:txid3055)

pLDDT: mean 88.87, std 19.16, range [23.95, 98.94]

InterPro domains:
  IPR006357 HAD-superfamily hydrolase, subfamily IIA [PF13344] (1-65)
  IPR006357 HAD-superfamily hydrolase, subfamily IIA [TIGR01460] (2-298)
  IPR023214 HAD superfamily [G3DSA:3.40.50.1000] (1-323)
  IPR023214 HAD superfamily [G3DSA:3.40.50.1000] (32-230)
  IPR036412 HAD-like superfamily [SSF56784] (2-302)
  IPR050324 CDP-alcohol phosphatidyltransferase class-I [PTHR14269] (8-329)